Protein AF-0000000075744728 (afdb_homodimer)

Radius of gyration: 26.09 Å; Cα contacts (8 Å, |Δi|>4): 1311; chains: 2; bounding box: 51×79×52 Å

Structure (mmCIF, N/CA/C/O backbone):
data_AF-0000000075744728-model_v1
#
loop_
_entity.id
_entity.type
_entity.pdbx_description
1 polymer 'dTDP-4-dehydrorhamnose reductase'
#
loop_
_atom_site.group_PDB
_atom_site.id
_atom_site.type_symbol
_atom_site.label_atom_id
_atom_site.label_alt_id
_atom_site.label_comp_id
_atom_site.label_asym_id
_atom_site.label_entity_id
_atom_site.label_seq_id
_atom_site.pdbx_PDB_ins_code
_atom_site.Cartn_x
_atom_site.Cartn_y
_atom_site.Cartn_z
_atom_site.occupancy
_atom_site.B_iso_or_equiv
_atom_site.auth_seq_id
_atom_site.auth_comp_id
_atom_site.auth_asym_id
_atom_site.auth_atom_id
_atom_site.pdbx_PDB_model_num
ATOM 1 N N . MET A 1 1 ? -21.391 -22.891 -8.078 1 97.19 1 MET A N 1
ATOM 2 C CA . MET A 1 1 ? -21.219 -21.438 -7.977 1 97.19 1 MET A CA 1
ATOM 3 C C . MET A 1 1 ? -20.578 -20.891 -9.242 1 97.19 1 MET A C 1
ATOM 5 O O . MET A 1 1 ? -19.875 -21.609 -9.961 1 97.19 1 MET A O 1
ATOM 9 N N . ILE A 1 2 ? -20.938 -19.625 -9.539 1 98.69 2 ILE A N 1
ATOM 10 C CA . ILE A 1 2 ? -20.234 -18.922 -10.594 1 98.69 2 ILE A CA 1
ATOM 11 C C . ILE A 1 2 ? -18.938 -18.297 -10.039 1 98.69 2 ILE A C 1
ATOM 13 O O . ILE A 1 2 ? -18.984 -17.516 -9.094 1 98.69 2 ILE A O 1
ATOM 17 N N . ILE A 1 3 ? -17.812 -18.719 -10.594 1 98.94 3 ILE A N 1
ATOM 18 C CA . ILE A 1 3 ? -16.516 -18.234 -10.141 1 98.94 3 ILE A CA 1
ATOM 19 C C . ILE A 1 3 ? -15.82 -17.5 -11.289 1 98.94 3 ILE A C 1
ATOM 21 O O . ILE A 1 3 ? -15.641 -18.062 -12.375 1 98.94 3 ILE A O 1
ATOM 25 N N . LEU A 1 4 ? -15.547 -16.203 -11.102 1 98.94 4 LEU A N 1
ATOM 26 C CA . LEU A 1 4 ? -14.773 -15.422 -12.055 1 98.94 4 LEU A CA 1
ATOM 27 C C . LEU A 1 4 ? -13.289 -15.453 -11.711 1 98.94 4 LEU A C 1
ATOM 29 O O . LEU A 1 4 ? -12.898 -15.07 -10.602 1 98.94 4 LEU A O 1
ATOM 33 N N . VAL A 1 5 ? -12.469 -15.977 -12.555 1 98.94 5 VAL A N 1
ATOM 34 C CA . VAL A 1 5 ? -11.023 -16.016 -12.398 1 98.94 5 VAL A CA 1
ATOM 35 C C . VAL A 1 5 ? -10.367 -15.07 -13.406 1 98.94 5 VAL A C 1
ATOM 37 O O . VAL A 1 5 ? -10.422 -15.305 -14.609 1 98.94 5 VAL A O 1
ATOM 40 N N . THR A 1 6 ? -9.797 -14 -12.922 1 98.94 6 THR A N 1
ATOM 41 C CA . THR A 1 6 ? -9.055 -13.125 -13.828 1 98.94 6 THR A CA 1
ATOM 42 C C . THR A 1 6 ? -7.621 -13.609 -14 1 98.94 6 THR A C 1
ATOM 44 O O . THR A 1 6 ? -7.078 -14.273 -13.109 1 98.94 6 THR A O 1
ATOM 47 N N . GLY A 1 7 ? -6.992 -13.242 -15.133 1 98.44 7 GLY A N 1
ATOM 48 C CA . GLY A 1 7 ? -5.629 -13.672 -15.391 1 98.44 7 GLY A CA 1
ATOM 49 C C . GLY A 1 7 ? -5.512 -15.164 -15.633 1 98.44 7 GLY A C 1
ATOM 50 O O . GLY A 1 7 ? -4.562 -15.805 -15.172 1 98.44 7 GLY A O 1
ATOM 51 N N . VAL A 1 8 ? -6.414 -15.703 -16.375 1 98.31 8 VAL A N 1
ATOM 52 C CA . VAL A 1 8 ? -6.477 -17.156 -16.531 1 98.31 8 VAL A CA 1
ATOM 53 C C . VAL A 1 8 ? -5.363 -17.625 -17.469 1 98.31 8 VAL A C 1
ATOM 55 O O . VAL A 1 8 ? -5.055 -18.812 -17.531 1 98.31 8 VAL A O 1
ATOM 58 N N . SER A 1 9 ? -4.758 -16.688 -18.188 1 97.81 9 SER A N 1
ATOM 59 C CA . SER A 1 9 ? -3.65 -17.062 -19.062 1 97.81 9 SER A CA 1
ATOM 60 C C . SER A 1 9 ? -2.338 -17.125 -18.281 1 97.81 9 SER A C 1
ATOM 62 O O . SER A 1 9 ? -1.317 -17.562 -18.828 1 97.81 9 SER A O 1
ATOM 64 N N . SER A 1 10 ? -2.35 -16.672 -17.062 1 97.69 10 SER A N 1
ATOM 65 C CA . SER A 1 10 ? -1.183 -16.844 -16.203 1 97.69 10 SER A CA 1
ATOM 66 C C . SER A 1 10 ? -1.092 -18.266 -15.664 1 97.69 10 SER A C 1
ATOM 68 O O . SER A 1 10 ? -2.084 -19 -15.656 1 97.69 10 SER A O 1
ATOM 70 N N . SER A 1 11 ? 0.082 -18.594 -15.188 1 97.44 11 SER A N 1
ATOM 71 C CA . SER A 1 11 ? 0.341 -19.938 -14.68 1 97.44 11 SER A CA 1
ATOM 72 C C . SER A 1 11 ? -0.561 -20.266 -13.492 1 97.44 11 SER A C 1
ATOM 74 O O . SER A 1 11 ? -1.293 -21.25 -13.508 1 97.44 11 SER A O 1
ATOM 76 N N . PRO A 1 12 ? -0.586 -19.5 -12.414 1 98.12 12 PRO A N 1
ATOM 77 C CA . PRO A 1 12 ? -1.449 -19.828 -11.281 1 98.12 12 PRO A CA 1
ATOM 78 C C . PRO A 1 12 ? -2.934 -19.656 -11.594 1 98.12 12 PRO A C 1
ATOM 80 O O . PRO A 1 12 ? -3.766 -20.422 -11.094 1 98.12 12 PRO A O 1
ATOM 83 N N . GLY A 1 13 ? -3.307 -18.656 -12.438 1 98.62 13 GLY A N 1
ATOM 84 C CA . GLY A 1 13 ? -4.695 -18.469 -12.828 1 98.62 13 GLY A CA 1
ATOM 85 C C . GLY A 1 13 ? -5.262 -19.641 -13.609 1 98.62 13 GLY A C 1
ATOM 86 O O . GLY A 1 13 ? -6.395 -20.062 -13.375 1 98.62 13 GLY A O 1
ATOM 87 N N . TYR A 1 14 ? -4.43 -20.156 -14.5 1 98.62 14 TYR A N 1
ATOM 88 C CA . TYR A 1 14 ? -4.84 -21.281 -15.336 1 98.62 14 TYR A CA 1
ATOM 89 C C . TYR A 1 14 ? -5.121 -22.516 -14.492 1 98.62 14 TYR A C 1
ATOM 91 O O . TYR A 1 14 ? -6.184 -23.125 -14.609 1 98.62 14 TYR A O 1
ATOM 99 N N . LYS A 1 15 ? -4.191 -22.859 -13.625 1 98.5 15 LYS A N 1
ATOM 100 C CA . LYS A 1 15 ? -4.336 -24.062 -12.82 1 98.5 15 LYS A CA 1
ATOM 101 C C . LYS A 1 15 ? -5.496 -23.938 -11.836 1 98.5 15 LYS A C 1
ATOM 103 O O . LYS A 1 15 ? -6.172 -24.922 -11.531 1 98.5 15 LYS A O 1
ATOM 108 N N . THR A 1 16 ? -5.684 -22.703 -11.328 1 98.75 16 THR A N 1
ATOM 109 C CA . THR A 1 16 ? -6.828 -22.438 -10.461 1 98.75 16 THR A CA 1
ATOM 110 C C . THR A 1 16 ? -8.141 -22.688 -11.203 1 98.75 16 THR A C 1
ATOM 112 O O . THR A 1 16 ? -9.016 -23.391 -10.703 1 98.75 16 THR A O 1
ATOM 115 N N . ALA A 1 17 ? -8.234 -22.156 -12.414 1 98.81 17 ALA A N 1
ATOM 116 C CA . ALA A 1 17 ? -9.445 -22.328 -13.219 1 98.81 17 ALA A CA 1
ATOM 117 C C . ALA A 1 17 ? -9.688 -23.781 -13.562 1 98.81 17 ALA A C 1
ATOM 119 O O . ALA A 1 17 ? -10.812 -24.266 -13.484 1 98.81 17 ALA A O 1
ATOM 120 N N . VAL A 1 18 ? -8.648 -24.5 -13.93 1 98.25 18 VAL A N 1
ATOM 121 C CA . VAL A 1 18 ? -8.75 -25.906 -14.297 1 98.25 18 VAL A CA 1
ATOM 122 C C . VAL A 1 18 ? -9.297 -26.703 -13.117 1 98.25 18 VAL A C 1
ATOM 124 O O . VAL A 1 18 ? -10.188 -27.547 -13.289 1 98.25 18 VAL A O 1
ATOM 127 N N . LYS A 1 19 ? -8.742 -26.438 -11.93 1 97.94 19 LYS A N 1
ATOM 128 C CA . LYS A 1 19 ? -9.141 -27.188 -10.742 1 97.94 19 LYS A CA 1
ATOM 129 C C . LYS A 1 19 ? -10.594 -26.906 -10.375 1 97.94 19 LYS A C 1
ATOM 131 O O . LYS A 1 19 ? -11.305 -27.797 -9.898 1 97.94 19 LYS A O 1
ATOM 136 N N . LEU A 1 20 ? -11.062 -25.703 -10.641 1 98.5 20 LEU A N 1
ATOM 137 C CA . LEU A 1 20 ? -12.383 -25.266 -10.211 1 98.5 20 LEU A CA 1
ATOM 138 C C . LEU A 1 20 ? -13.445 -25.656 -11.234 1 98.5 20 LEU A C 1
ATOM 140 O O . LEU A 1 20 ? -14.602 -25.891 -10.875 1 98.5 20 LEU A O 1
ATOM 144 N N . ALA A 1 21 ? -13.234 -25.641 -12.602 1 97.38 21 ALA A N 1
ATOM 145 C CA . ALA A 1 21 ? -14.164 -25.75 -13.711 1 97.38 21 ALA A CA 1
ATOM 146 C C . ALA A 1 21 ? -14.914 -27.078 -13.664 1 97.38 21 ALA A C 1
ATOM 148 O O . ALA A 1 21 ? -16.062 -27.156 -14.094 1 97.38 21 ALA A O 1
ATOM 149 N N . GLY A 1 22 ? -14.414 -28.188 -13.047 1 87.75 22 GLY A N 1
ATOM 150 C CA . GLY A 1 22 ? -15.117 -29.453 -12.953 1 87.75 22 GLY A CA 1
ATOM 151 C C . GLY A 1 22 ? -16.125 -29.5 -11.82 1 87.75 22 GLY A C 1
ATOM 152 O O . GLY A 1 22 ? -17.016 -30.344 -11.812 1 87.75 22 GLY A O 1
ATOM 153 N N . ILE A 1 23 ? -16.141 -28.531 -11.07 1 96.69 23 ILE A N 1
ATOM 154 C CA . ILE A 1 23 ? -16.953 -28.516 -9.859 1 96.69 23 ILE A CA 1
ATOM 155 C C . ILE A 1 23 ? -17.891 -27.297 -9.867 1 96.69 23 ILE A C 1
ATOM 157 O O . ILE A 1 23 ? -19.016 -27.391 -9.398 1 96.69 23 ILE A O 1
ATOM 161 N N . HIS A 1 24 ? -17.391 -26.188 -10.422 1 98.38 24 HIS A N 1
ATOM 162 C CA . HIS A 1 24 ? -18.125 -24.922 -10.453 1 98.38 24 HIS A CA 1
ATOM 163 C C . HIS A 1 24 ? -18.219 -24.375 -11.875 1 98.38 24 HIS A C 1
ATOM 165 O O . HIS A 1 24 ? -17.594 -24.906 -12.797 1 98.38 24 HIS A O 1
ATOM 171 N N . GLU A 1 25 ? -19.094 -23.469 -12.117 1 98.69 25 GLU A N 1
ATOM 172 C CA . GLU A 1 25 ? -19.125 -22.688 -13.359 1 98.69 25 GLU A CA 1
ATOM 173 C C . GLU A 1 25 ? -18.047 -21.609 -13.359 1 98.69 25 GLU A C 1
ATOM 175 O O . GLU A 1 25 ? -18.156 -20.609 -12.641 1 98.69 25 GLU A O 1
ATOM 180 N N . VAL A 1 26 ? -17.031 -21.844 -14.156 1 98.88 26 VAL A N 1
ATOM 181 C CA . VAL A 1 26 ? -15.875 -20.953 -14.117 1 98.88 26 VAL A CA 1
ATOM 182 C C . VAL A 1 26 ? -15.883 -20.047 -15.352 1 98.88 26 VAL A C 1
ATOM 184 O O . VAL A 1 26 ? -16.047 -20.531 -16.469 1 98.88 26 VAL A O 1
ATOM 187 N N . ILE A 1 27 ? -15.797 -18.75 -15.141 1 98.81 27 ILE A N 1
ATOM 188 C CA . ILE A 1 27 ? -15.516 -17.75 -16.172 1 98.81 27 ILE A CA 1
ATOM 189 C C . ILE A 1 27 ? -14.078 -17.266 -16.047 1 98.81 27 ILE A C 1
ATOM 191 O O . ILE A 1 27 ? -13.742 -16.516 -15.133 1 98.81 27 ILE A O 1
ATOM 195 N N . GLY A 1 28 ? -13.25 -17.719 -16.984 1 98.81 28 GLY A N 1
ATOM 196 C CA . GLY A 1 28 ? -11.867 -17.281 -17.016 1 98.81 28 GLY A CA 1
ATOM 197 C C . GLY A 1 28 ? -11.641 -16.078 -17.922 1 98.81 28 GLY A C 1
ATOM 198 O O . GLY A 1 28 ? -12.102 -16.078 -19.078 1 98.81 28 GLY A O 1
ATOM 199 N N . VAL A 1 29 ? -10.961 -15.062 -17.406 1 98.88 29 VAL A N 1
ATOM 200 C CA . VAL A 1 29 ? -10.75 -13.836 -18.172 1 98.88 29 VAL A CA 1
ATOM 201 C C . VAL A 1 29 ? -9.273 -13.719 -18.547 1 98.88 29 VAL A C 1
ATOM 203 O O . VAL A 1 29 ? -8.391 -13.891 -17.703 1 98.88 29 VAL A O 1
ATOM 206 N N . TYR A 1 30 ? -8.992 -13.5 -19.812 1 98.44 30 TYR A N 1
ATOM 207 C CA . TYR A 1 30 ? -7.645 -13.195 -20.281 1 98.44 30 TYR A CA 1
ATOM 208 C C . TYR A 1 30 ? -7.629 -11.898 -21.094 1 98.44 30 TYR A C 1
ATOM 210 O O . TYR A 1 30 ? -8.68 -11.422 -21.531 1 98.44 30 TYR A O 1
ATOM 218 N N . ASN A 1 31 ? -6.457 -11.258 -21.172 1 97.62 31 ASN A N 1
ATOM 219 C CA . ASN A 1 31 ? -6.34 -10 -21.906 1 97.62 31 ASN A CA 1
ATOM 220 C C . ASN A 1 31 ? -5.688 -10.203 -23.266 1 97.62 31 ASN A C 1
ATOM 222 O O . ASN A 1 31 ? -6.367 -10.188 -24.297 1 97.62 31 ASN A O 1
ATOM 226 N N . GLU A 1 32 ? -4.414 -10.648 -23.297 1 95.69 32 GLU A N 1
ATOM 227 C CA . GLU A 1 32 ? -3.643 -10.641 -24.531 1 95.69 32 GLU A CA 1
ATOM 228 C C . GLU A 1 32 ? -3.361 -12.062 -25.016 1 95.69 32 GLU A C 1
ATOM 230 O O . GLU A 1 32 ? -3.207 -12.297 -26.219 1 95.69 32 GLU A O 1
ATOM 235 N N . HIS A 1 33 ? -3.32 -13.055 -24.125 1 96.19 33 HIS A N 1
ATOM 236 C CA . HIS A 1 33 ? -2.881 -14.406 -24.453 1 96.19 33 HIS A CA 1
ATOM 237 C C . HIS A 1 33 ? -4.027 -15.406 -24.344 1 96.19 33 HIS A C 1
ATOM 239 O O . HIS A 1 33 ? -4.32 -15.891 -23.25 1 96.19 33 HIS A O 1
ATOM 245 N N . PRO A 1 34 ? -4.512 -15.781 -25.453 1 96.31 34 PRO A N 1
ATOM 246 C CA . PRO A 1 34 ? -5.629 -16.719 -25.391 1 96.31 34 PRO A CA 1
ATOM 247 C C . PRO A 1 34 ? -5.223 -18.078 -24.828 1 96.31 34 PRO A C 1
ATOM 249 O O . PRO A 1 34 ? -4.113 -18.562 -25.078 1 96.31 34 PRO A O 1
ATOM 252 N N . VAL A 1 35 ? -6.125 -18.656 -24.031 1 97.25 35 VAL A N 1
ATOM 253 C CA . VAL A 1 35 ? -5.926 -19.984 -23.484 1 97.25 35 VAL A CA 1
ATOM 254 C C . VAL A 1 35 ? -7.238 -20.766 -23.531 1 97.25 35 VAL A C 1
ATOM 256 O O . VAL A 1 35 ? -8.312 -20.172 -23.625 1 97.25 35 VAL A O 1
ATOM 259 N N . ASN A 1 36 ? -7.141 -22.078 -23.547 1 96.75 36 ASN A N 1
ATOM 260 C CA . ASN A 1 36 ? -8.289 -22.969 -23.391 1 96.75 36 ASN A CA 1
ATOM 261 C C . ASN A 1 36 ? -8.297 -23.641 -22.016 1 96.75 36 ASN A C 1
ATOM 263 O O . ASN A 1 36 ? -7.336 -24.312 -21.656 1 96.75 36 ASN A O 1
ATOM 267 N N . VAL A 1 37 ? -9.297 -23.406 -21.266 1 97.56 37 VAL A N 1
ATOM 268 C CA . VAL A 1 37 ? -9.492 -24.062 -19.984 1 97.56 37 VAL A CA 1
ATOM 269 C C . VAL A 1 37 ? -10.609 -25.094 -20.078 1 97.56 37 VAL A C 1
ATOM 271 O O . VAL A 1 37 ? -11.773 -24.734 -20.297 1 97.56 37 VAL A O 1
ATOM 274 N N . PRO A 1 38 ? -10.273 -26.375 -19.953 1 96.31 38 PRO A N 1
ATOM 275 C CA . PRO A 1 38 ? -11.312 -27.391 -20.078 1 96.31 38 PRO A CA 1
ATOM 276 C C . PRO A 1 38 ? -12.492 -27.156 -19.141 1 96.31 38 PRO A C 1
ATOM 278 O O . PRO A 1 38 ? -12.297 -26.859 -17.953 1 96.31 38 PRO A O 1
ATOM 281 N N . ASN A 1 39 ? -13.695 -27.25 -19.641 1 96.75 39 ASN A N 1
ATOM 282 C CA . ASN A 1 39 ? -14.945 -27.188 -18.891 1 96.75 39 ASN A CA 1
ATOM 283 C C . ASN A 1 39 ? -15.188 -25.797 -18.312 1 96.75 39 ASN A C 1
ATOM 285 O O . ASN A 1 39 ? -15.867 -25.656 -17.297 1 96.75 39 ASN A O 1
ATOM 289 N N . ALA A 1 40 ? -14.523 -24.781 -18.859 1 98.19 40 ALA A N 1
ATOM 290 C CA . ALA A 1 40 ? -14.734 -23.406 -18.406 1 98.19 40 ALA A CA 1
ATOM 291 C C . ALA A 1 40 ? -15.047 -22.484 -19.578 1 98.19 40 ALA A C 1
ATOM 293 O O . ALA A 1 40 ? -14.68 -22.781 -20.719 1 98.19 40 ALA A O 1
ATOM 294 N N . THR A 1 41 ? -15.789 -21.422 -19.375 1 98.19 41 THR A N 1
ATOM 295 C CA . THR A 1 41 ? -15.922 -20.312 -20.312 1 98.19 41 THR A CA 1
ATOM 296 C C . THR A 1 41 ? -14.734 -19.359 -20.219 1 98.19 41 THR A C 1
ATOM 298 O O . THR A 1 41 ? -14.383 -18.922 -19.109 1 98.19 41 THR A O 1
ATOM 301 N N . VAL A 1 42 ? -14.109 -19.141 -21.312 1 98.5 42 VAL A N 1
ATOM 302 C CA . VAL A 1 42 ? -12.984 -18.203 -21.328 1 98.5 42 VAL A CA 1
ATOM 303 C C . VAL A 1 42 ? -13.328 -16.984 -22.188 1 98.5 42 VAL A C 1
ATOM 305 O O . VAL A 1 42 ? -13.789 -17.125 -23.312 1 98.5 42 VAL A O 1
ATOM 308 N N . VAL A 1 43 ? -13.102 -15.812 -21.625 1 98.44 43 VAL A N 1
ATOM 309 C CA . VAL A 1 43 ? -13.484 -14.586 -22.312 1 98.44 43 VAL A CA 1
ATOM 310 C C . VAL A 1 43 ? -12.289 -13.641 -22.391 1 98.44 43 VAL A C 1
ATOM 312 O O . VAL A 1 43 ? -11.484 -13.57 -21.453 1 98.44 43 VAL A O 1
ATOM 315 N N . LYS A 1 44 ? -12.156 -12.945 -23.516 1 98.5 44 LYS A N 1
ATOM 316 C CA . LYS A 1 44 ? -11.164 -11.875 -23.656 1 98.5 44 LYS A CA 1
ATOM 317 C C . LYS A 1 44 ? -11.703 -10.562 -23.109 1 98.5 44 LYS A C 1
ATOM 319 O O . LYS A 1 44 ? -12.789 -10.117 -23.484 1 98.5 44 LYS A O 1
ATOM 324 N N . ALA A 1 45 ? -10.945 -9.938 -22.219 1 98.62 45 ALA A N 1
ATOM 325 C CA . ALA A 1 45 ? -11.312 -8.625 -21.703 1 98.62 45 ALA A CA 1
ATOM 326 C C . ALA A 1 45 ? -10.094 -7.879 -21.172 1 98.62 45 ALA A C 1
ATOM 328 O O . ALA A 1 45 ? -9.156 -8.492 -20.656 1 98.62 45 ALA A O 1
ATOM 329 N N . ASP A 1 46 ? -10.094 -6.582 -21.422 1 98.62 46 ASP A N 1
ATOM 330 C CA . ASP A 1 46 ? -9.141 -5.672 -20.797 1 98.62 46 ASP A CA 1
ATOM 331 C C . ASP A 1 46 ? -9.695 -5.133 -19.484 1 98.62 46 ASP A C 1
ATOM 333 O O . ASP A 1 46 ? -10.539 -4.234 -19.469 1 98.62 46 ASP A O 1
ATOM 337 N N . LEU A 1 47 ? -9.18 -5.625 -18.406 1 98.62 47 LEU A N 1
ATOM 338 C CA . LEU A 1 47 ? -9.727 -5.289 -17.094 1 98.62 47 LEU A CA 1
ATOM 339 C C . LEU A 1 47 ? -9.656 -3.787 -16.844 1 98.62 47 LEU A C 1
ATOM 341 O O . LEU A 1 47 ? -10.445 -3.244 -16.062 1 98.62 47 LEU A O 1
ATOM 345 N N . THR A 1 48 ? -8.656 -3.066 -17.453 1 98.31 48 THR A N 1
ATOM 346 C CA . THR A 1 48 ? -8.547 -1.626 -17.25 1 98.31 48 THR A CA 1
ATOM 347 C C . THR A 1 48 ? -9.766 -0.901 -17.812 1 98.31 48 THR A C 1
ATOM 349 O O . THR A 1 48 ? -10.008 0.259 -17.484 1 98.31 48 THR A O 1
ATOM 352 N N . LYS A 1 49 ? -10.562 -1.6 -18.625 1 98.19 49 LYS A N 1
ATOM 353 C CA . LYS A 1 49 ? -11.734 -1.007 -19.25 1 98.19 49 LYS A CA 1
ATOM 354 C C . LYS A 1 49 ? -13.008 -1.761 -18.875 1 98.19 49 LYS A C 1
ATOM 356 O O . LYS A 1 49 ? -14.094 -1.175 -18.828 1 98.19 49 LYS A O 1
ATOM 361 N N . ASP A 1 50 ? -12.789 -3.072 -18.531 1 98.19 50 ASP A N 1
ATOM 362 C CA . ASP A 1 50 ? -13.961 -3.943 -18.562 1 98.19 50 ASP A CA 1
ATOM 363 C C . ASP A 1 50 ? -14.273 -4.492 -17.172 1 98.19 50 ASP A C 1
ATOM 365 O O . ASP A 1 50 ? -15.148 -5.352 -17.016 1 98.19 50 ASP A O 1
ATOM 369 N N . ALA A 1 51 ? -13.586 -4.066 -16.172 1 98.38 51 ALA A N 1
ATOM 370 C CA . ALA A 1 51 ? -13.727 -4.645 -14.836 1 98.38 51 ALA A CA 1
ATOM 371 C C . ALA A 1 51 ? -15.18 -4.598 -14.367 1 98.38 51 ALA A C 1
ATOM 373 O O . ALA A 1 51 ? -15.742 -5.625 -13.969 1 98.38 51 ALA A O 1
ATOM 374 N N . SER A 1 52 ? -15.797 -3.441 -14.43 1 98.19 52 SER A N 1
ATOM 375 C CA . SER A 1 52 ? -17.172 -3.27 -13.969 1 98.19 52 SER A CA 1
ATOM 376 C C . SER A 1 52 ? -18.141 -4.078 -14.828 1 98.19 52 SER A C 1
ATOM 378 O O . SER A 1 52 ? -19.062 -4.711 -14.297 1 98.19 52 SER A O 1
ATOM 380 N N . ARG A 1 53 ? -17.906 -4.035 -16.141 1 98.44 53 ARG A N 1
ATOM 381 C CA . ARG A 1 53 ? -18.781 -4.762 -17.062 1 98.44 53 ARG A CA 1
ATOM 382 C C . ARG A 1 53 ? -18.797 -6.254 -16.75 1 98.44 53 ARG A C 1
ATOM 384 O O . ARG A 1 53 ? -19.859 -6.879 -16.734 1 98.44 53 ARG A O 1
ATOM 391 N N . LEU A 1 54 ? -17.625 -6.816 -16.484 1 98.69 54 LEU A N 1
ATOM 392 C CA . LEU A 1 54 ? -17.5 -8.25 -16.234 1 98.69 54 LEU A CA 1
ATOM 393 C C . LEU A 1 54 ? -18.297 -8.641 -14.992 1 98.69 54 LEU A C 1
ATOM 395 O O . LEU A 1 54 ? -19.016 -9.648 -15 1 98.69 54 LEU A O 1
ATOM 399 N N . ILE A 1 55 ? -18.219 -7.848 -13.891 1 98.81 55 ILE A N 1
ATOM 400 C CA . ILE A 1 55 ? -18.891 -8.156 -12.633 1 98.81 55 ILE A CA 1
ATOM 401 C C . ILE A 1 55 ? -20.406 -8.016 -12.805 1 98.81 55 ILE A C 1
ATOM 403 O O . ILE A 1 55 ? -21.172 -8.859 -12.336 1 98.81 55 ILE A O 1
ATOM 407 N N . ASN A 1 56 ? -20.797 -6.961 -13.508 1 98.38 56 ASN A N 1
ATOM 408 C CA . ASN A 1 56 ? -22.219 -6.719 -13.711 1 98.38 56 ASN A CA 1
ATOM 409 C C . ASN A 1 56 ? -22.844 -7.781 -14.609 1 98.38 56 ASN A C 1
ATOM 411 O O . ASN A 1 56 ? -24.016 -8.141 -14.438 1 98.38 56 ASN A O 1
ATOM 415 N N . GLU A 1 57 ? -22.078 -8.234 -15.555 1 98.44 57 GLU A N 1
ATOM 416 C CA . GLU A 1 57 ? -22.562 -9.211 -16.531 1 98.44 57 GLU A CA 1
ATOM 417 C C . GLU A 1 57 ? -22.688 -10.594 -15.906 1 98.44 57 GLU A C 1
ATOM 419 O O . GLU A 1 57 ? -23.719 -11.258 -16.078 1 98.44 57 GLU A O 1
ATOM 424 N N . TYR A 1 58 ? -21.703 -11.023 -15.109 1 98.5 58 TYR A N 1
ATOM 425 C CA . TYR A 1 58 ? -21.672 -12.414 -14.672 1 98.5 58 TYR A CA 1
ATOM 426 C C . TYR A 1 58 ? -22.172 -12.555 -13.242 1 98.5 58 TYR A C 1
ATOM 428 O O . TYR A 1 58 ? -22.547 -13.648 -12.812 1 98.5 58 TYR A O 1
ATOM 436 N N . LYS A 1 59 ? -22.062 -11.438 -12.438 1 98.44 59 LYS A N 1
ATOM 437 C CA . LYS A 1 59 ? -22.5 -11.445 -11.047 1 98.44 59 LYS A CA 1
ATOM 438 C C . LYS A 1 59 ? -21.953 -12.664 -10.305 1 98.44 59 LYS A C 1
ATOM 440 O O . LYS A 1 59 ? -22.719 -13.406 -9.68 1 98.44 59 LYS A O 1
ATOM 445 N N . PRO A 1 60 ? -20.672 -12.844 -10.289 1 98.88 60 PRO A N 1
ATOM 446 C CA . PRO A 1 60 ? -20.078 -14.062 -9.734 1 98.88 60 PRO A CA 1
ATOM 447 C C . PRO A 1 60 ? -20.281 -14.188 -8.227 1 98.88 60 PRO A C 1
ATOM 449 O O . PRO A 1 60 ? -20.375 -13.18 -7.523 1 98.88 60 PRO A O 1
ATOM 452 N N . ASN A 1 61 ? -20.375 -15.43 -7.777 1 98.88 61 ASN A N 1
ATOM 453 C CA . ASN A 1 61 ? -20.375 -15.719 -6.348 1 98.88 61 ASN A CA 1
ATOM 454 C C . ASN A 1 61 ? -18.984 -15.523 -5.742 1 98.88 61 ASN A C 1
ATOM 456 O O . ASN A 1 61 ? -18.859 -15.156 -4.574 1 98.88 61 ASN A O 1
ATOM 460 N N . VAL A 1 62 ? -17.969 -15.82 -6.508 1 98.94 62 VAL A N 1
ATOM 461 C CA . VAL A 1 62 ? -16.578 -15.75 -6.098 1 98.94 62 VAL A CA 1
ATOM 462 C C . VAL A 1 62 ? -15.75 -15.07 -7.191 1 98.94 62 VAL A C 1
ATOM 464 O O . VAL A 1 62 ? -15.938 -15.344 -8.383 1 98.94 62 VAL A O 1
ATOM 467 N N . VAL A 1 63 ? -14.914 -14.164 -6.82 1 98.94 63 VAL A N 1
ATOM 468 C CA . VAL A 1 63 ? -13.906 -13.602 -7.711 1 98.94 63 VAL A CA 1
ATOM 469 C C . VAL A 1 63 ? -12.516 -14.016 -7.238 1 98.94 63 VAL A C 1
ATOM 471 O O . VAL A 1 63 ? -12.156 -13.797 -6.078 1 98.94 63 VAL A O 1
ATOM 474 N N . ILE A 1 64 ? -11.773 -14.695 -8.031 1 99 64 ILE A N 1
ATOM 475 C CA . ILE A 1 64 ? -10.359 -14.992 -7.828 1 99 64 ILE A CA 1
ATOM 476 C C . ILE A 1 64 ? -9.508 -14.125 -8.75 1 99 64 ILE A C 1
ATOM 478 O O . ILE A 1 64 ? -9.523 -14.305 -9.969 1 99 64 ILE A O 1
ATOM 482 N N . HIS A 1 65 ? -8.852 -13.172 -8.172 1 98.94 65 HIS A N 1
ATOM 483 C CA . HIS A 1 65 ? -8.125 -12.164 -8.938 1 98.94 65 HIS A CA 1
ATOM 484 C C . HIS A 1 65 ? -6.637 -12.492 -9.008 1 98.94 65 HIS A C 1
ATOM 486 O O . HIS A 1 65 ? -5.895 -12.227 -8.062 1 98.94 65 HIS A O 1
ATOM 492 N N . THR A 1 66 ? -6.176 -12.984 -10.172 1 98.81 66 THR A N 1
ATOM 493 C CA . THR A 1 66 ? -4.777 -13.359 -10.352 1 98.81 66 THR A CA 1
ATOM 494 C C . THR A 1 66 ? -4.125 -12.492 -11.43 1 98.81 66 THR A C 1
ATOM 496 O O . THR A 1 66 ? -2.916 -12.57 -11.648 1 98.81 66 THR A O 1
ATOM 499 N N . ALA A 1 67 ? -4.887 -11.609 -12.086 1 98.56 67 ALA A N 1
ATOM 500 C CA . ALA A 1 67 ? -4.348 -10.766 -13.141 1 98.56 67 ALA A CA 1
ATOM 501 C C . ALA A 1 67 ? -3.436 -9.68 -12.57 1 98.56 67 ALA A C 1
ATOM 503 O O . ALA A 1 67 ? -3.77 -9.047 -11.562 1 98.56 67 ALA A O 1
ATOM 504 N N . ALA A 1 68 ? -2.326 -9.5 -13.188 1 98.25 68 ALA A N 1
ATOM 505 C CA . ALA A 1 68 ? -1.377 -8.461 -12.812 1 98.25 68 ALA A CA 1
ATOM 506 C C . ALA A 1 68 ? -0.247 -8.352 -13.828 1 98.25 68 ALA A C 1
ATOM 508 O O . ALA A 1 68 ? 0.002 -9.289 -14.594 1 98.25 68 ALA A O 1
ATOM 509 N N . VAL A 1 69 ? 0.371 -7.156 -13.906 1 97.75 69 VAL A N 1
ATOM 510 C CA . VAL A 1 69 ? 1.715 -7.098 -14.477 1 97.75 69 VAL A CA 1
ATOM 511 C C . VAL A 1 69 ? 2.703 -7.777 -13.531 1 97.75 69 VAL A C 1
ATOM 513 O O . VAL A 1 69 ? 3.041 -7.234 -12.477 1 97.75 69 VAL A O 1
ATOM 516 N N . GLY A 1 70 ? 3.15 -8.953 -13.953 1 96.25 70 GLY A N 1
ATOM 517 C CA . GLY A 1 70 ? 3.975 -9.766 -13.07 1 96.25 70 GLY A CA 1
ATOM 518 C C . GLY A 1 70 ? 5.461 -9.594 -13.32 1 96.25 70 GLY A C 1
ATOM 519 O O . GLY A 1 70 ? 6.285 -10.047 -12.523 1 96.25 70 GLY A O 1
ATOM 520 N N . ASN A 1 71 ? 5.832 -8.953 -14.469 1 96.75 71 ASN A N 1
ATOM 521 C CA . ASN A 1 71 ? 7.234 -8.672 -14.766 1 96.75 71 ASN A CA 1
ATOM 522 C C . ASN A 1 71 ? 7.801 -7.609 -13.828 1 96.75 71 ASN A C 1
ATOM 524 O O . ASN A 1 71 ? 7.5 -6.422 -13.977 1 96.75 71 ASN A O 1
ATOM 528 N N . VAL A 1 72 ? 8.664 -8.047 -12.922 1 98 72 VAL A N 1
ATOM 529 C CA . VAL A 1 72 ? 9.18 -7.215 -11.844 1 98 72 VAL A CA 1
ATOM 530 C C . VAL A 1 72 ? 9.953 -6.031 -12.43 1 98 72 VAL A C 1
ATOM 532 O O . VAL A 1 72 ? 9.781 -4.895 -11.984 1 98 72 VAL A O 1
ATOM 535 N N . ASP A 1 73 ? 10.797 -6.301 -13.438 1 98.06 73 ASP A N 1
ATOM 536 C CA . ASP A 1 73 ? 11.594 -5.246 -14.055 1 98.06 73 ASP A CA 1
ATOM 537 C C . ASP A 1 73 ? 10.711 -4.266 -14.82 1 98.06 73 ASP A C 1
ATOM 539 O O . ASP A 1 73 ? 10.953 -3.059 -14.805 1 98.06 73 ASP A O 1
ATOM 543 N N . GLN A 1 74 ? 9.648 -4.832 -15.461 1 97.88 74 GLN A N 1
ATOM 544 C CA . GLN A 1 74 ? 8.719 -3.961 -16.172 1 97.88 74 GLN A CA 1
ATOM 545 C C . GLN A 1 74 ? 8.023 -3.002 -15.211 1 97.88 74 GLN A C 1
ATOM 547 O O . GLN A 1 74 ? 7.84 -1.824 -15.523 1 97.88 74 GLN A O 1
ATOM 552 N N . CYS A 1 75 ? 7.625 -3.471 -14.062 1 98.5 75 CYS A N 1
ATOM 553 C CA . CYS A 1 75 ? 6.969 -2.633 -13.062 1 98.5 75 CYS A CA 1
ATOM 554 C C . CYS A 1 75 ? 7.895 -1.51 -12.602 1 98.5 75 CYS A C 1
ATOM 556 O O . CYS A 1 75 ? 7.434 -0.406 -12.305 1 98.5 75 CYS A O 1
ATOM 558 N N . GLU A 1 76 ? 9.18 -1.837 -12.547 1 97.94 76 GLU A N 1
ATOM 559 C CA . GLU A 1 76 ? 10.164 -0.837 -12.141 1 97.94 76 GLU A CA 1
ATOM 560 C C . GLU A 1 76 ? 10.312 0.248 -13.203 1 97.94 76 GLU A C 1
ATOM 562 O O . GLU A 1 76 ? 10.398 1.434 -12.875 1 97.94 76 GLU A O 1
ATOM 567 N N . ASP A 1 77 ? 10.25 -0.141 -14.453 1 97.38 77 ASP A N 1
ATOM 568 C CA . ASP A 1 77 ?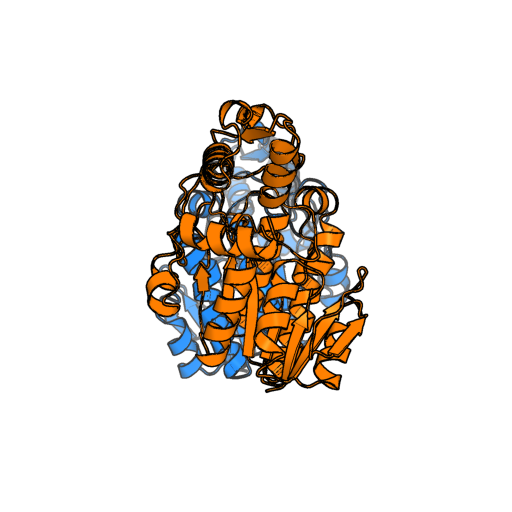 10.477 0.745 -15.586 1 97.38 77 ASP A CA 1
ATOM 569 C C . ASP A 1 77 ? 9.219 1.554 -15.914 1 97.38 77 ASP A C 1
ATOM 571 O O . ASP A 1 77 ? 9.312 2.676 -16.422 1 97.38 77 ASP A O 1
ATOM 575 N N . GLN A 1 78 ? 8.133 0.922 -15.711 1 98 78 GLN A N 1
ATOM 576 C CA . GLN A 1 78 ? 6.848 1.519 -16.062 1 98 78 GLN A CA 1
ATOM 577 C C . GLN A 1 78 ? 5.898 1.546 -14.875 1 98 78 GLN A C 1
ATOM 579 O O . GLN A 1 78 ? 4.816 0.96 -14.914 1 98 78 GLN A O 1
ATOM 584 N N . PRO A 1 79 ? 6.289 2.34 -13.914 1 97.69 79 PRO A N 1
ATOM 585 C CA . PRO A 1 79 ? 5.496 2.344 -12.688 1 97.69 79 PRO A CA 1
ATOM 586 C C . PRO A 1 79 ? 4.055 2.785 -12.914 1 97.69 79 PRO A C 1
ATOM 588 O O . PRO A 1 79 ? 3.137 2.27 -12.266 1 97.69 79 PRO A O 1
ATOM 591 N N . ASP A 1 80 ? 3.809 3.727 -13.828 1 98 80 ASP A N 1
ATOM 592 C CA . ASP A 1 80 ? 2.455 4.199 -14.102 1 98 80 ASP A CA 1
ATOM 593 C C . ASP A 1 80 ? 1.577 3.074 -14.648 1 98 80 ASP A C 1
ATOM 595 O O . ASP A 1 80 ? 0.423 2.928 -14.234 1 98 80 ASP A O 1
ATOM 599 N N . LEU A 1 81 ? 2.133 2.32 -15.531 1 98.06 81 LEU A N 1
ATOM 600 C CA . LEU A 1 81 ? 1.413 1.18 -16.094 1 98.06 81 LEU A CA 1
ATOM 601 C C . LEU A 1 81 ? 1.113 0.146 -15.008 1 98.06 81 LEU A C 1
ATOM 603 O O . LEU A 1 81 ? -0.012 -0.347 -14.906 1 98.06 81 LEU A O 1
ATOM 607 N N . CYS A 1 82 ? 2.129 -0.179 -14.281 1 98.62 82 CYS A N 1
ATOM 608 C CA . CYS A 1 82 ? 1.989 -1.167 -13.211 1 98.62 82 CYS A CA 1
ATOM 609 C C . CYS A 1 82 ? 0.942 -0.729 -12.195 1 98.62 82 CYS A C 1
ATOM 611 O O . CYS A 1 82 ? 0.088 -1.522 -11.797 1 98.62 82 CYS A O 1
ATOM 613 N N . TYR A 1 83 ? 0.961 0.527 -11.828 1 98.75 83 TYR A N 1
ATOM 614 C CA . TYR A 1 83 ? 0 1.064 -10.875 1 98.75 83 TYR A CA 1
ATOM 615 C C . TYR A 1 83 ? -1.42 0.978 -11.422 1 98.75 83 TYR A C 1
ATOM 617 O O . TYR A 1 83 ? -2.338 0.555 -10.711 1 98.75 83 TYR A O 1
ATOM 625 N N . ARG A 1 84 ? -1.588 1.379 -12.609 1 98.44 84 ARG A N 1
ATOM 626 C CA . ARG A 1 84 ? -2.9 1.368 -13.242 1 98.44 84 ARG A CA 1
ATOM 627 C C . ARG A 1 84 ? -3.479 -0.042 -13.281 1 98.44 84 ARG A C 1
ATOM 629 O O . ARG A 1 84 ? -4.641 -0.254 -12.93 1 98.44 84 ARG A O 1
ATOM 636 N N . VAL A 1 85 ? -2.693 -0.989 -13.625 1 98.69 85 VAL A N 1
ATOM 637 C CA . VAL A 1 85 ? -3.176 -2.352 -13.828 1 98.69 85 VAL A CA 1
ATOM 638 C C . VAL A 1 85 ? -3.301 -3.064 -12.484 1 98.69 85 VAL A C 1
ATOM 640 O O . VAL A 1 85 ? -4.359 -3.605 -12.156 1 98.69 85 VAL A O 1
ATOM 643 N N . ASN A 1 86 ? -2.242 -3.033 -11.688 1 98.88 86 ASN A N 1
ATOM 644 C CA . ASN A 1 86 ? -2.184 -3.865 -10.492 1 98.88 86 ASN A CA 1
ATOM 645 C C . ASN A 1 86 ? -2.98 -3.25 -9.344 1 98.88 86 ASN A C 1
ATOM 647 O O . ASN A 1 86 ? -3.422 -3.961 -8.438 1 98.88 86 ASN A O 1
ATOM 651 N N . VAL A 1 87 ? -3.152 -1.936 -9.359 1 98.88 87 VAL A N 1
ATOM 652 C CA . VAL A 1 87 ? -3.752 -1.303 -8.188 1 98.88 87 VAL A CA 1
ATOM 653 C C . VAL A 1 87 ? -5.105 -0.705 -8.562 1 98.88 87 VAL A C 1
ATOM 655 O O . VAL A 1 87 ? -6.148 -1.181 -8.102 1 98.88 87 VAL A O 1
ATOM 658 N N . GLU A 1 88 ? -5.109 0.276 -9.469 1 98.62 88 GLU A N 1
ATOM 659 C CA . GLU A 1 88 ? -6.344 0.979 -9.797 1 98.62 88 GLU A CA 1
ATOM 660 C C . GLU A 1 88 ? -7.395 0.022 -10.352 1 98.62 88 GLU A C 1
ATOM 662 O O . GLU A 1 88 ? -8.555 0.064 -9.953 1 98.62 88 GLU A O 1
ATOM 667 N N . THR A 1 89 ? -6.953 -0.802 -11.305 1 98.75 89 THR A N 1
ATOM 668 C CA . THR A 1 89 ? -7.863 -1.759 -11.922 1 98.75 89 THR A CA 1
ATOM 669 C C . THR A 1 89 ? -8.359 -2.771 -10.898 1 98.75 89 THR A C 1
ATOM 671 O O . THR A 1 89 ? -9.547 -3.125 -10.891 1 98.75 89 THR A O 1
ATOM 674 N N . SER A 1 90 ? -7.441 -3.236 -10.039 1 98.88 90 SER A N 1
ATOM 675 C CA . SER A 1 90 ? -7.844 -4.152 -8.977 1 98.88 90 SER A CA 1
ATOM 676 C C . SER A 1 90 ? -8.867 -3.504 -8.047 1 98.88 90 SER A C 1
ATOM 678 O O . SER A 1 90 ? -9.828 -4.152 -7.629 1 98.88 90 SER A O 1
ATOM 680 N N . ARG A 1 91 ? -8.672 -2.256 -7.699 1 98.75 91 ARG A N 1
ATOM 681 C CA . ARG A 1 91 ? -9.602 -1.536 -6.836 1 98.75 91 ARG A CA 1
ATOM 682 C C . ARG A 1 91 ? -11.008 -1.514 -7.438 1 98.75 91 ARG A C 1
ATOM 684 O O . ARG A 1 91 ? -11.984 -1.805 -6.75 1 98.75 91 ARG A O 1
ATOM 691 N N . ILE A 1 92 ? -11.102 -1.179 -8.719 1 98.69 92 ILE A N 1
ATOM 692 C CA . ILE A 1 92 ? -12.391 -1.094 -9.406 1 98.69 92 ILE A CA 1
ATOM 693 C C . ILE A 1 92 ? -13.047 -2.471 -9.438 1 98.69 92 ILE A C 1
ATOM 695 O O . ILE A 1 92 ? -14.219 -2.615 -9.062 1 98.69 92 ILE A O 1
ATOM 699 N N . LEU A 1 93 ? -12.273 -3.469 -9.828 1 98.88 93 LEU A N 1
ATOM 700 C CA . LEU A 1 93 ? -12.789 -4.828 -9.945 1 98.88 93 LEU A CA 1
ATOM 701 C C . LEU A 1 93 ? -13.305 -5.336 -8.602 1 98.88 93 LEU A C 1
ATOM 703 O O . LEU A 1 93 ? -14.422 -5.852 -8.516 1 98.88 93 LEU A O 1
ATOM 707 N N . LEU A 1 94 ? -12.5 -5.191 -7.574 1 98.88 94 LEU A N 1
ATOM 708 C CA . LEU A 1 94 ? -12.805 -5.789 -6.277 1 98.88 94 LEU A CA 1
ATOM 709 C C . LEU A 1 94 ? -13.93 -5.023 -5.582 1 98.88 94 LEU A C 1
ATOM 711 O O . LEU A 1 94 ? -14.734 -5.617 -4.863 1 98.88 94 LEU A O 1
ATOM 715 N N . ARG A 1 95 ? -13.969 -3.732 -5.777 1 98.44 95 ARG A N 1
ATOM 716 C CA . ARG A 1 95 ? -15.086 -2.967 -5.234 1 98.44 95 ARG A CA 1
ATOM 717 C C . ARG A 1 95 ? -16.406 -3.408 -5.859 1 98.44 95 ARG A C 1
ATOM 719 O O . ARG A 1 95 ? -17.406 -3.568 -5.156 1 98.44 95 ARG A O 1
ATOM 726 N N . GLU A 1 96 ? -16.406 -3.553 -7.215 1 98.62 96 GLU A N 1
ATOM 727 C CA . GLU A 1 96 ? -17.609 -4.023 -7.895 1 98.62 96 GLU A CA 1
ATOM 728 C C . GLU A 1 96 ? -18 -5.418 -7.422 1 98.62 96 GLU A C 1
ATOM 730 O O . GLU A 1 96 ? -19.188 -5.715 -7.254 1 98.62 96 GLU A O 1
ATOM 735 N N . ALA A 1 97 ? -17 -6.266 -7.258 1 98.88 97 ALA A N 1
ATOM 736 C CA . ALA A 1 97 ? -17.266 -7.605 -6.738 1 98.88 97 ALA A CA 1
ATOM 737 C C . ALA A 1 97 ? -17.906 -7.543 -5.355 1 98.88 97 ALA A C 1
ATOM 739 O O . ALA A 1 97 ? -18.891 -8.242 -5.09 1 98.88 97 ALA A O 1
ATOM 740 N N . TYR A 1 98 ? -17.312 -6.715 -4.504 1 98.44 98 TYR A N 1
ATOM 741 C CA . TYR A 1 98 ? -17.844 -6.535 -3.154 1 98.44 98 TYR A CA 1
ATOM 742 C C . TYR A 1 98 ? -19.297 -6.086 -3.188 1 98.44 98 TYR A C 1
ATOM 744 O O . TYR A 1 98 ? -20.125 -6.578 -2.418 1 98.44 98 TYR A O 1
ATOM 752 N N . ARG A 1 99 ? -19.609 -5.191 -4.055 1 97.12 99 ARG A N 1
ATOM 753 C CA . ARG A 1 99 ? -20.938 -4.594 -4.141 1 97.12 99 ARG A CA 1
ATOM 754 C C . ARG A 1 99 ? -22 -5.645 -4.492 1 97.12 99 ARG A C 1
ATOM 756 O O . ARG A 1 99 ? -23.141 -5.555 -4.043 1 97.12 99 ARG A O 1
ATOM 763 N N . VAL A 1 100 ? -21.594 -6.629 -5.27 1 98.06 100 VAL A N 1
ATOM 764 C CA . VAL A 1 100 ? -22.578 -7.625 -5.688 1 98.06 100 VAL A CA 1
ATOM 765 C C . VAL A 1 100 ? -22.547 -8.82 -4.734 1 98.06 100 VAL A C 1
ATOM 767 O O . VAL A 1 100 ? -23.219 -9.828 -4.969 1 98.06 100 VAL A O 1
ATOM 770 N N . GLY A 1 101 ? -21.672 -8.75 -3.711 1 98.19 101 GLY A N 1
ATOM 771 C CA . GLY A 1 101 ? -21.672 -9.75 -2.656 1 98.19 101 GLY A CA 1
ATOM 772 C C . GLY A 1 101 ? -20.734 -10.914 -2.938 1 98.19 101 GLY A C 1
ATOM 773 O O . GLY A 1 101 ? -20.875 -11.984 -2.338 1 98.19 101 GLY A O 1
ATOM 774 N N . SER A 1 102 ? -19.797 -10.781 -3.826 1 98.81 102 SER A N 1
ATOM 775 C CA . SER A 1 102 ? -18.859 -11.844 -4.172 1 98.81 102 SER A CA 1
ATOM 776 C C . SER A 1 102 ? -17.844 -12.07 -3.057 1 98.81 102 SER A C 1
ATOM 778 O O . SER A 1 102 ? -17.375 -11.117 -2.432 1 98.81 102 SER A O 1
ATOM 780 N N . ALA A 1 103 ? -17.516 -13.359 -2.76 1 98.88 103 ALA A N 1
ATOM 781 C CA . ALA A 1 103 ? -16.281 -13.641 -2.029 1 98.88 103 ALA A CA 1
ATOM 782 C C . ALA A 1 103 ? -15.055 -13.312 -2.879 1 98.88 103 ALA A C 1
ATOM 784 O O . ALA A 1 103 ? -15.039 -13.57 -4.086 1 98.88 103 ALA A O 1
ATOM 785 N N . ILE A 1 104 ? -14.07 -12.688 -2.279 1 98.94 104 ILE A N 1
ATOM 786 C CA . ILE A 1 104 ? -12.914 -12.195 -3.02 1 98.94 104 ILE A CA 1
ATOM 787 C C . ILE A 1 104 ? -11.664 -12.953 -2.574 1 98.94 104 ILE A C 1
ATOM 789 O O . ILE A 1 104 ? -11.391 -13.055 -1.376 1 98.94 104 ILE A O 1
ATOM 793 N N . TYR A 1 105 ? -10.938 -13.555 -3.482 1 99 105 TYR A N 1
ATOM 794 C CA . TYR A 1 105 ? -9.625 -14.148 -3.289 1 99 105 TYR A CA 1
ATOM 795 C C . TYR A 1 105 ? -8.586 -13.469 -4.172 1 99 105 TYR A C 1
ATOM 797 O O . TYR A 1 105 ? -8.75 -13.383 -5.391 1 99 105 TYR A O 1
ATOM 805 N N . TYR A 1 106 ? -7.547 -12.961 -3.592 1 98.94 106 TYR A N 1
ATOM 806 C CA . TYR A 1 106 ? -6.5 -12.227 -4.293 1 98.94 106 TYR A CA 1
ATOM 807 C C . TYR A 1 106 ? -5.172 -12.969 -4.219 1 98.94 106 TYR A C 1
ATOM 809 O O . TYR A 1 106 ? -4.727 -13.344 -3.133 1 98.94 106 TYR A O 1
ATOM 817 N N . LEU A 1 107 ? -4.555 -13.203 -5.367 1 98.94 107 LEU A N 1
ATOM 818 C CA . LEU A 1 107 ? -3.238 -13.828 -5.414 1 98.94 107 LEU A CA 1
ATOM 819 C C . LEU A 1 107 ? -2.137 -12.781 -5.242 1 98.94 107 LEU A C 1
ATOM 821 O O . LEU A 1 107 ? -1.992 -11.883 -6.074 1 98.94 107 LEU A O 1
ATOM 825 N N . SER A 1 108 ? -1.367 -12.906 -4.23 1 98.88 108 SER A N 1
ATOM 826 C CA . SER A 1 108 ? -0.289 -11.961 -3.943 1 98.88 108 SER A CA 1
ATOM 827 C C . SER A 1 108 ? 1.069 -12.656 -3.971 1 98.88 108 SER A C 1
ATOM 829 O O . SER A 1 108 ? 1.236 -13.688 -4.633 1 98.88 108 SER A O 1
ATOM 831 N N . THR A 1 109 ? 2.084 -12.078 -3.398 1 98.81 109 THR A N 1
ATOM 832 C CA . THR A 1 109 ? 3.459 -12.477 -3.668 1 98.81 109 THR A CA 1
ATOM 833 C C . THR A 1 109 ? 4.316 -12.359 -2.41 1 98.81 109 THR A C 1
ATOM 835 O O . THR A 1 109 ? 3.953 -11.648 -1.473 1 98.81 109 THR A O 1
ATOM 838 N N . ASP A 1 110 ? 5.434 -13.055 -2.443 1 98.88 110 ASP A N 1
ATOM 839 C CA . ASP A 1 110 ? 6.449 -12.938 -1.404 1 98.88 110 ASP A CA 1
ATOM 840 C C . ASP A 1 110 ? 7.172 -11.594 -1.491 1 98.88 110 ASP A C 1
ATOM 842 O O . ASP A 1 110 ? 7.809 -11.156 -0.529 1 98.88 110 ASP A O 1
ATOM 846 N N . TYR A 1 111 ? 7.016 -10.875 -2.564 1 98.81 111 TYR A N 1
ATOM 847 C CA . TYR A 1 111 ? 7.758 -9.648 -2.807 1 98.81 111 TYR A CA 1
ATOM 848 C C . TYR A 1 111 ? 7.164 -8.484 -2.016 1 98.81 111 TYR A C 1
ATOM 850 O O . TYR A 1 111 ? 7.688 -7.367 -2.051 1 98.81 111 TYR A O 1
ATOM 858 N N . VAL A 1 112 ? 6.129 -8.727 -1.17 1 98.88 112 VAL A N 1
ATOM 859 C CA . VAL A 1 112 ? 5.617 -7.68 -0.291 1 98.88 112 VAL A CA 1
ATOM 860 C C . VAL A 1 112 ? 6.574 -7.477 0.883 1 98.88 112 VAL A C 1
ATOM 862 O O . VAL A 1 112 ? 6.449 -6.508 1.634 1 98.88 112 VAL A O 1
ATOM 865 N N . PHE A 1 113 ? 7.602 -8.352 1.024 1 98.81 113 PHE A N 1
ATOM 866 C CA . PHE A 1 113 ? 8.594 -8.258 2.09 1 98.81 113 PHE A CA 1
ATOM 867 C C . PHE A 1 113 ? 9.938 -7.801 1.54 1 98.81 113 PHE A C 1
ATOM 869 O O . PHE A 1 113 ? 10.203 -7.934 0.344 1 98.81 113 PHE A O 1
ATOM 876 N N . ASP A 1 114 ? 10.82 -7.32 2.428 1 98.25 114 ASP A N 1
ATOM 877 C CA . ASP A 1 114 ? 12.094 -6.75 1.985 1 98.25 114 ASP A CA 1
ATOM 878 C C . ASP A 1 114 ? 13.133 -7.844 1.758 1 98.25 114 ASP A C 1
ATOM 880 O O . ASP A 1 114 ? 14.141 -7.617 1.088 1 98.25 114 ASP A O 1
ATOM 884 N N . GLY A 1 115 ? 12.844 -9.07 2.322 1 98.31 115 GLY A N 1
ATOM 885 C CA . GLY A 1 115 ? 13.703 -10.219 2.082 1 98.31 115 GLY A CA 1
ATOM 886 C C . GLY A 1 115 ? 14.984 -10.188 2.885 1 98.31 115 GLY A C 1
ATOM 887 O O . GLY A 1 115 ? 15.992 -10.781 2.484 1 98.31 115 GLY A O 1
ATOM 888 N N . GLU A 1 116 ? 15 -9.414 4.031 1 96.81 116 GLU A N 1
ATOM 889 C CA . GLU A 1 116 ? 16.203 -9.328 4.859 1 96.81 116 GLU A CA 1
ATOM 890 C C . GLU A 1 116 ? 16.266 -10.484 5.852 1 96.81 116 GLU A C 1
ATOM 892 O O . GLU A 1 116 ? 17.359 -10.938 6.203 1 96.81 116 GLU A O 1
ATOM 897 N N . ARG A 1 117 ? 15.148 -11.008 6.246 1 96.12 117 ARG A N 1
ATOM 898 C CA . ARG A 1 117 ? 15.109 -12.008 7.309 1 96.12 117 ARG A CA 1
ATOM 899 C C . ARG A 1 117 ? 14.781 -13.383 6.75 1 96.12 117 ARG A C 1
ATOM 901 O O . ARG A 1 117 ? 15.469 -14.367 7.066 1 96.12 117 ARG A O 1
ATOM 908 N N . GLY A 1 118 ? 13.734 -13.469 5.871 1 98.12 118 GLY A N 1
ATOM 909 C CA . GLY A 1 118 ? 13.227 -14.742 5.383 1 98.12 118 GLY A CA 1
ATOM 910 C C . GLY A 1 118 ? 12.25 -15.406 6.34 1 98.12 118 GLY A C 1
ATOM 911 O O . GLY A 1 118 ? 12.078 -14.953 7.473 1 98.12 118 GLY A O 1
ATOM 912 N N . LEU A 1 119 ? 11.531 -16.391 5.773 1 98.56 119 LEU A N 1
ATOM 913 C CA . LEU A 1 119 ? 10.523 -17.156 6.492 1 98.56 119 LEU A CA 1
ATOM 914 C C . LEU A 1 119 ? 9.523 -16.234 7.18 1 98.56 119 LEU A C 1
ATOM 916 O O . LEU A 1 119 ? 9.25 -16.406 8.375 1 98.56 119 LEU A O 1
ATOM 920 N N . TYR A 1 120 ? 9.102 -15.281 6.461 1 98.69 120 TYR A N 1
ATOM 921 C CA . TYR A 1 120 ? 8.102 -14.344 6.961 1 98.69 120 TYR A CA 1
ATOM 922 C C . TYR A 1 120 ? 6.797 -15.055 7.281 1 98.69 120 TYR A C 1
ATOM 924 O O . TYR A 1 120 ? 6.371 -15.945 6.543 1 98.69 120 TYR A O 1
ATOM 932 N N . ASN A 1 121 ? 6.145 -14.641 8.359 1 98.38 121 ASN A N 1
ATOM 933 C CA . ASN A 1 121 ? 4.793 -15.086 8.68 1 98.38 121 ASN A CA 1
ATOM 934 C C . ASN A 1 121 ? 3.738 -14.148 8.102 1 98.38 121 ASN A C 1
ATOM 936 O O . ASN A 1 121 ? 4.051 -13.023 7.715 1 98.38 121 ASN A O 1
ATOM 940 N N . GLU A 1 122 ? 2.496 -14.633 8.086 1 98.56 122 GLU A N 1
ATOM 941 C CA . GLU A 1 122 ? 1.409 -13.883 7.465 1 98.56 122 GLU A CA 1
ATOM 942 C C . GLU A 1 122 ? 1.183 -12.547 8.172 1 98.56 122 GLU A C 1
ATOM 944 O O . GLU A 1 122 ? 0.708 -11.594 7.555 1 98.56 122 GLU A O 1
ATOM 949 N N . ASP A 1 123 ? 1.616 -12.414 9.422 1 96.88 123 ASP A N 1
ATOM 950 C CA . ASP A 1 123 ? 1.304 -11.227 10.219 1 96.88 123 ASP A CA 1
ATOM 951 C C . ASP A 1 123 ? 2.484 -10.258 10.25 1 96.88 123 ASP A C 1
ATOM 953 O O . ASP A 1 123 ? 2.383 -9.164 10.805 1 96.88 123 ASP A O 1
ATOM 957 N N . ASP A 1 124 ? 3.627 -10.68 9.641 1 98.06 124 ASP A N 1
ATOM 958 C CA . ASP A 1 124 ? 4.785 -9.789 9.602 1 98.06 124 ASP A CA 1
ATOM 959 C C . ASP A 1 124 ? 4.477 -8.523 8.812 1 98.06 124 ASP A C 1
ATOM 961 O O . ASP A 1 124 ? 3.793 -8.57 7.789 1 98.06 124 ASP A O 1
ATOM 965 N N . ALA A 1 125 ? 4.973 -7.363 9.289 1 98.19 125 ALA A N 1
ATOM 966 C CA . ALA A 1 125 ? 4.789 -6.102 8.57 1 98.19 125 ALA A CA 1
ATOM 967 C C . ALA A 1 125 ? 5.488 -6.141 7.219 1 98.19 125 ALA A C 1
ATOM 969 O O . ALA A 1 125 ? 6.664 -6.496 7.129 1 98.19 125 ALA A O 1
ATOM 970 N N . PRO A 1 126 ? 4.809 -5.812 6.176 1 98.75 126 PRO A N 1
ATOM 971 C CA . PRO A 1 126 ? 5.406 -5.84 4.84 1 98.75 126 PRO A CA 1
ATOM 972 C C . PRO A 1 126 ? 6.328 -4.648 4.578 1 98.75 126 PRO A C 1
ATOM 974 O O . PRO A 1 126 ? 6.219 -3.621 5.254 1 98.75 126 PRO A O 1
ATOM 977 N N . ARG A 1 127 ? 7.258 -4.809 3.699 1 98.5 127 ARG A N 1
ATOM 978 C CA . ARG A 1 127 ? 8.203 -3.773 3.283 1 98.5 127 ARG A CA 1
ATOM 979 C C . ARG A 1 127 ? 8.781 -4.082 1.905 1 98.5 127 ARG A C 1
ATOM 981 O O . ARG A 1 127 ? 9.938 -4.477 1.787 1 98.5 127 ARG A O 1
ATOM 988 N N . PRO A 1 128 ? 8.008 -3.852 0.88 1 98.81 128 PRO A N 1
ATOM 989 C CA . PRO A 1 128 ? 8.5 -4.176 -0.462 1 98.81 128 PRO A CA 1
ATOM 990 C C . PRO A 1 128 ? 9.695 -3.32 -0.876 1 98.81 128 PRO A C 1
ATOM 992 O O . PRO A 1 128 ? 9.781 -2.15 -0.5 1 98.81 128 PRO A O 1
ATOM 995 N N . ILE A 1 129 ? 10.602 -3.861 -1.72 1 98.31 129 ILE A N 1
ATOM 996 C CA . ILE A 1 129 ? 11.812 -3.113 -2.062 1 98.31 129 ILE A CA 1
ATOM 997 C C . ILE A 1 129 ? 11.828 -2.822 -3.561 1 98.31 129 ILE A C 1
ATOM 999 O O . ILE A 1 129 ? 12.797 -2.262 -4.078 1 98.31 129 ILE A O 1
ATOM 1003 N N . ASN A 1 130 ? 10.781 -3.271 -4.305 1 98.69 130 ASN A N 1
ATOM 1004 C CA . ASN A 1 130 ? 10.609 -2.941 -5.715 1 98.69 130 ASN A CA 1
ATOM 1005 C C . ASN A 1 130 ? 9.156 -2.578 -6.027 1 98.69 130 ASN A C 1
ATOM 1007 O O . ASN A 1 130 ? 8.281 -2.736 -5.184 1 98.69 130 ASN A O 1
ATOM 1011 N N . TYR A 1 131 ? 8.883 -2.033 -7.188 1 98.81 131 TYR A N 1
ATOM 1012 C CA . TYR A 1 131 ? 7.578 -1.453 -7.473 1 98.81 131 TYR A CA 1
ATOM 1013 C C . TYR A 1 131 ? 6.523 -2.541 -7.648 1 98.81 131 TYR A C 1
ATOM 1015 O O . TYR A 1 131 ? 5.352 -2.336 -7.316 1 98.81 131 TYR A O 1
ATOM 1023 N N . TYR A 1 132 ? 6.938 -3.748 -8.219 1 98.81 132 TYR A N 1
ATOM 1024 C CA . TYR A 1 132 ? 6.02 -4.879 -8.305 1 98.81 132 TYR A CA 1
ATOM 1025 C C . TYR A 1 132 ? 5.473 -5.242 -6.926 1 98.81 132 TYR A C 1
ATOM 1027 O O . TYR A 1 132 ? 4.254 -5.316 -6.738 1 98.81 132 TYR A O 1
ATOM 1035 N N . GLY A 1 133 ? 6.391 -5.422 -5.965 1 98.88 133 GLY A N 1
ATOM 1036 C CA . GLY A 1 133 ? 5.98 -5.738 -4.605 1 98.88 133 GLY A CA 1
ATOM 1037 C C . GLY A 1 133 ? 5.074 -4.684 -3.998 1 98.88 133 GLY A C 1
ATOM 1038 O O . GLY A 1 133 ? 4.094 -5.008 -3.33 1 98.88 133 GLY A O 1
ATOM 1039 N N . LEU A 1 134 ? 5.406 -3.439 -4.234 1 98.94 134 LEU A N 1
ATOM 1040 C CA . LEU A 1 134 ? 4.586 -2.336 -3.746 1 98.94 134 LEU A CA 1
ATOM 1041 C C . LEU A 1 134 ? 3.174 -2.418 -4.32 1 98.94 134 LEU A C 1
ATOM 1043 O O . LEU A 1 134 ? 2.191 -2.324 -3.582 1 98.94 134 LEU A O 1
ATOM 1047 N N . SER A 1 135 ? 3.1 -2.588 -5.641 1 98.88 135 SER A N 1
ATOM 1048 C CA . SER A 1 135 ? 1.801 -2.611 -6.309 1 98.88 135 SER A CA 1
ATOM 1049 C C . SER A 1 135 ? 0.934 -3.752 -5.785 1 98.88 135 SER A C 1
ATOM 1051 O O . SER A 1 135 ? -0.271 -3.584 -5.59 1 98.88 135 SER A O 1
ATOM 1053 N N . LYS A 1 136 ? 1.534 -4.871 -5.586 1 98.94 136 LYS A N 1
ATOM 1054 C CA . LYS A 1 136 ? 0.789 -6.016 -5.062 1 98.94 136 LYS A CA 1
ATOM 1055 C C . LYS A 1 136 ? 0.35 -5.77 -3.621 1 98.94 136 LYS A C 1
ATOM 1057 O O . LYS A 1 136 ? -0.75 -6.164 -3.227 1 98.94 136 LYS A O 1
ATOM 1062 N N . LEU A 1 137 ? 1.218 -5.168 -2.85 1 98.94 137 LEU A N 1
ATOM 1063 C CA . LEU A 1 137 ? 0.876 -4.852 -1.466 1 98.94 137 LEU A CA 1
ATOM 1064 C C . LEU A 1 137 ? -0.295 -3.877 -1.402 1 98.94 137 LEU A C 1
ATOM 1066 O O . LEU A 1 137 ? -1.18 -4.016 -0.555 1 98.94 137 LEU A O 1
ATOM 1070 N N . LEU A 1 138 ? -0.273 -2.875 -2.24 1 98.94 138 LEU A N 1
ATOM 1071 C CA . LEU A 1 138 ? -1.386 -1.934 -2.301 1 98.94 138 LEU A CA 1
ATOM 1072 C C . LEU A 1 138 ? -2.693 -2.656 -2.602 1 98.94 138 LEU A C 1
ATOM 1074 O O . LEU A 1 138 ? -3.719 -2.383 -1.974 1 98.94 138 LEU A O 1
ATOM 1078 N N . ALA A 1 139 ? -2.662 -3.598 -3.486 1 98.94 139 ALA A N 1
ATOM 1079 C CA . ALA A 1 139 ? -3.854 -4.367 -3.828 1 98.94 139 ALA A CA 1
ATOM 1080 C C . ALA A 1 139 ? -4.273 -5.273 -2.674 1 98.94 139 ALA A C 1
ATOM 1082 O O . ALA A 1 139 ? -5.461 -5.551 -2.492 1 98.94 139 ALA A O 1
ATOM 1083 N N . GLU A 1 140 ? -3.293 -5.77 -1.893 1 98.94 140 GLU A N 1
ATOM 1084 C CA . GLU A 1 140 ? -3.652 -6.512 -0.688 1 98.94 140 GLU A CA 1
ATOM 1085 C C . GLU A 1 140 ? -4.539 -5.676 0.231 1 98.94 140 GLU A C 1
ATOM 1087 O O . GLU A 1 140 ? -5.531 -6.176 0.766 1 98.94 140 GLU A O 1
ATOM 1092 N N . GLU A 1 141 ? -4.16 -4.441 0.43 1 98.75 141 GLU A N 1
ATOM 1093 C CA . GLU A 1 141 ? -4.902 -3.615 1.373 1 98.75 141 GLU A CA 1
ATOM 1094 C C . GLU A 1 141 ? -6.309 -3.316 0.855 1 98.75 141 GLU A C 1
ATOM 1096 O O . GLU A 1 141 ? -7.262 -3.238 1.635 1 98.75 141 GLU A O 1
ATOM 1101 N N . ILE A 1 142 ? -6.434 -3.119 -0.48 1 98.81 142 ILE A N 1
ATOM 1102 C CA . ILE A 1 142 ? -7.75 -3.008 -1.099 1 98.81 142 ILE A CA 1
ATOM 1103 C C . ILE A 1 142 ? -8.586 -4.242 -0.761 1 98.81 142 ILE A C 1
ATOM 1105 O O . ILE A 1 142 ? -9.727 -4.125 -0.31 1 98.81 142 ILE A O 1
ATOM 1109 N N . THR A 1 143 ? -7.961 -5.398 -0.949 1 98.94 143 THR A N 1
ATOM 1110 C CA . THR A 1 143 ? -8.625 -6.68 -0.723 1 98.94 143 THR A CA 1
ATOM 1111 C C . THR A 1 143 ? -9.055 -6.816 0.735 1 98.94 143 THR A C 1
ATOM 1113 O O . THR A 1 143 ? -10.195 -7.172 1.02 1 98.94 143 THR A O 1
ATOM 1116 N N . ARG A 1 144 ? -8.164 -6.469 1.647 1 98.56 144 ARG A N 1
ATOM 1117 C CA . ARG A 1 144 ? -8.453 -6.566 3.074 1 98.56 144 ARG A CA 1
ATOM 1118 C C . ARG A 1 144 ? -9.586 -5.621 3.469 1 98.56 144 ARG A C 1
ATOM 1120 O O . ARG A 1 144 ? -10.453 -5.98 4.266 1 98.56 144 ARG A O 1
ATOM 1127 N N . ALA A 1 145 ? -9.484 -4.414 2.941 1 98.5 145 ALA A N 1
ATOM 1128 C CA . ALA A 1 145 ? -10.5 -3.414 3.268 1 98.5 145 ALA A CA 1
ATOM 1129 C C . ALA A 1 145 ? -11.891 -3.904 2.885 1 98.5 145 ALA A C 1
ATOM 1131 O O . ALA A 1 145 ? -12.875 -3.576 3.551 1 98.5 145 ALA A O 1
ATOM 1132 N N . LEU A 1 146 ? -11.953 -4.719 1.821 1 98.5 146 LEU A N 1
ATOM 1133 C CA . LEU A 1 146 ? -13.227 -5.188 1.29 1 98.5 146 LEU A CA 1
ATOM 1134 C C . LEU A 1 146 ? -13.562 -6.574 1.835 1 98.5 146 LEU A C 1
ATOM 1136 O O . LEU A 1 146 ? -14.484 -7.23 1.343 1 98.5 146 LEU A O 1
ATOM 1140 N N . GLY A 1 147 ? -12.766 -7.055 2.783 1 97.81 147 GLY A N 1
ATOM 1141 C CA . GLY A 1 147 ? -13.062 -8.297 3.475 1 97.81 147 GLY A CA 1
ATOM 1142 C C . GLY A 1 147 ? -12.648 -9.531 2.695 1 97.81 147 GLY A C 1
ATOM 1143 O O . GLY A 1 147 ? -13.172 -10.617 2.918 1 97.81 147 GLY A O 1
ATOM 1144 N N . GLY A 1 148 ? -11.734 -9.352 1.705 1 98.62 148 GLY A N 1
ATOM 1145 C CA . GLY A 1 148 ? -11.281 -10.461 0.883 1 98.62 148 GLY A CA 1
ATOM 1146 C C . GLY A 1 148 ? -10.141 -11.242 1.516 1 98.62 148 GLY A C 1
ATOM 1147 O O . GLY A 1 148 ? -9.656 -10.883 2.588 1 98.62 148 GLY A O 1
ATOM 1148 N N . SER A 1 149 ? -9.789 -12.352 0.828 1 98.88 149 SER A N 1
ATOM 1149 C CA . SER A 1 149 ? -8.711 -13.234 1.255 1 98.88 149 SER A CA 1
ATOM 1150 C C . SER A 1 149 ? -7.473 -13.055 0.381 1 98.88 149 SER A C 1
ATOM 1152 O O . SER A 1 149 ? -7.586 -12.797 -0.819 1 98.88 149 SER A O 1
ATOM 1154 N N . ILE A 1 150 ? -6.363 -13.156 1.012 1 98.94 150 ILE A N 1
ATOM 1155 C CA . ILE A 1 150 ? -5.098 -12.969 0.314 1 98.94 150 ILE A CA 1
ATOM 1156 C C . ILE A 1 150 ? -4.293 -14.266 0.345 1 98.94 150 ILE A C 1
ATOM 1158 O O . ILE A 1 150 ? -4.051 -14.828 1.415 1 98.94 150 ILE A O 1
ATOM 1162 N N . ILE A 1 151 ? -3.92 -14.719 -0.774 1 98.94 151 ILE A N 1
ATOM 1163 C CA . ILE A 1 151 ? -3.07 -15.898 -0.907 1 98.94 151 ILE A CA 1
ATOM 1164 C C . ILE A 1 151 ? -1.708 -15.492 -1.464 1 98.94 151 ILE A C 1
ATOM 1166 O O . ILE A 1 151 ? -1.599 -15.094 -2.627 1 98.94 151 ILE A O 1
ATOM 1170 N N . ARG A 1 152 ? -0.685 -15.57 -0.629 1 98.94 152 ARG A N 1
ATOM 1171 C CA . ARG A 1 152 ? 0.665 -15.242 -1.077 1 98.94 152 ARG A CA 1
ATOM 1172 C C . ARG A 1 152 ? 1.403 -16.484 -1.554 1 98.94 152 ARG A C 1
ATOM 1174 O O . ARG A 1 152 ? 1.432 -17.5 -0.855 1 98.94 152 ARG A O 1
ATOM 1181 N N . VAL A 1 153 ? 1.942 -16.406 -2.719 1 98.88 153 VAL A N 1
ATOM 1182 C CA . VAL A 1 153 ? 2.76 -17.469 -3.311 1 98.88 153 VAL A CA 1
ATOM 1183 C C . VAL A 1 153 ? 4.141 -16.906 -3.662 1 98.88 153 VAL A C 1
ATOM 1185 O O . VAL A 1 153 ? 4.398 -15.719 -3.5 1 98.88 153 VAL A O 1
ATOM 1188 N N . ALA A 1 154 ? 5.047 -17.828 -4.102 1 98.69 154 ALA A N 1
ATOM 1189 C CA . ALA A 1 154 ? 6.41 -17.406 -4.414 1 98.69 154 ALA A CA 1
ATOM 1190 C C . ALA A 1 154 ? 7.039 -18.328 -5.457 1 98.69 154 ALA A C 1
ATOM 1192 O O . ALA A 1 154 ? 6.805 -19.531 -5.449 1 98.69 154 ALA A O 1
ATOM 1193 N N . TRP A 1 155 ? 7.781 -17.781 -6.352 1 98.19 155 TRP A N 1
ATOM 1194 C CA . TRP A 1 155 ? 8.578 -18.5 -7.34 1 98.19 155 TRP A CA 1
ATOM 1195 C C . TRP A 1 155 ? 7.754 -19.609 -7.996 1 98.19 155 TRP A C 1
ATOM 1197 O O . TRP A 1 155 ? 8.141 -20.781 -7.973 1 98.19 155 TRP A O 1
ATOM 1207 N N . VAL A 1 156 ? 6.664 -19.188 -8.594 1 98.75 156 VAL A N 1
ATOM 1208 C CA . VAL A 1 156 ? 5.715 -20.125 -9.188 1 98.75 156 VAL A CA 1
ATOM 1209 C C . VAL A 1 156 ? 6.367 -20.859 -10.367 1 98.75 156 VAL A C 1
ATOM 1211 O O . VAL A 1 156 ? 7.004 -20.219 -11.211 1 98.75 156 VAL A O 1
ATOM 1214 N N . TYR A 1 157 ? 6.238 -22.188 -10.367 1 98.56 157 TYR A N 1
ATOM 1215 C CA . TYR A 1 157 ? 6.734 -23 -11.477 1 98.56 157 TYR A CA 1
ATOM 1216 C C . TYR A 1 157 ? 5.723 -24.078 -11.852 1 98.56 157 TYR A C 1
ATOM 1218 O O . TYR A 1 157 ? 4.785 -24.344 -11.094 1 98.56 157 TYR A O 1
ATOM 1226 N N . GLY A 1 158 ? 5.855 -24.656 -12.961 1 98.38 158 GLY A N 1
ATOM 1227 C CA . GLY A 1 158 ? 4.977 -25.719 -13.406 1 98.38 158 GLY A CA 1
ATOM 1228 C C . GLY A 1 158 ? 4.707 -25.688 -14.898 1 98.38 158 GLY A C 1
ATOM 1229 O O . GLY A 1 158 ? 5.387 -24.969 -15.641 1 98.38 158 GLY A O 1
ATOM 1230 N N . THR A 1 159 ? 3.812 -26.547 -15.359 1 97.25 159 THR A N 1
ATOM 1231 C CA . THR A 1 159 ? 3.436 -26.625 -16.766 1 97.25 159 THR A CA 1
ATOM 1232 C C . THR A 1 159 ? 2.215 -25.75 -17.047 1 97.25 159 THR A C 1
ATOM 1234 O O . THR A 1 159 ? 1.521 -25.328 -16.125 1 97.25 159 THR A O 1
ATOM 1237 N N . GLY A 1 160 ? 2.004 -25.438 -18.312 1 94.94 160 GLY A N 1
ATOM 1238 C CA . GLY A 1 160 ? 0.849 -24.641 -18.703 1 94.94 160 GLY A CA 1
ATOM 1239 C C . GLY A 1 160 ? 1.221 -23.281 -19.25 1 94.94 160 GLY A C 1
ATOM 1240 O O . GLY A 1 160 ? 2.396 -23 -19.484 1 94.94 160 GLY A O 1
ATOM 1241 N N . PRO A 1 161 ? 0.202 -22.5 -19.484 1 95.12 161 PRO A N 1
ATOM 1242 C CA . PRO A 1 161 ? 0.476 -21.172 -20.031 1 95.12 161 PRO A CA 1
ATOM 1243 C C . PRO A 1 161 ? 1.164 -20.234 -19.031 1 95.12 161 PRO A C 1
ATOM 1245 O O . PRO A 1 161 ? 1.327 -20.609 -17.875 1 95.12 161 PRO A O 1
ATOM 1248 N N . GLY A 1 162 ? 1.565 -19.031 -19.547 1 90.06 162 GLY A N 1
ATOM 1249 C CA . GLY A 1 162 ? 2.252 -18.047 -18.734 1 90.06 162 GLY A CA 1
ATOM 1250 C C . GLY A 1 162 ? 3.709 -17.859 -19.109 1 90.06 162 GLY A C 1
ATOM 1251 O O . GLY A 1 162 ? 4.168 -18.422 -20.109 1 90.06 162 GLY A O 1
ATOM 1252 N N . ARG A 1 163 ? 4.344 -17.109 -18.297 1 85.5 163 ARG A N 1
ATOM 1253 C CA . ARG A 1 163 ? 5.754 -16.812 -18.531 1 85.5 163 ARG A CA 1
ATOM 1254 C C . ARG A 1 163 ? 6.621 -18.031 -18.25 1 85.5 163 ARG A C 1
ATOM 1256 O O . ARG A 1 163 ? 6.25 -18.891 -17.438 1 85.5 163 ARG A O 1
ATOM 1263 N N . VAL A 1 164 ? 7.684 -18.031 -18.922 1 89.88 164 VAL A N 1
ATOM 1264 C CA . VAL A 1 164 ? 8.672 -19.062 -18.656 1 89.88 164 VAL A CA 1
ATOM 1265 C C . VAL A 1 164 ? 9.117 -18.984 -17.188 1 89.88 164 VAL A C 1
ATOM 1267 O O . VAL A 1 164 ? 9.375 -17.891 -16.672 1 89.88 164 VAL A O 1
ATOM 1270 N N . ASN A 1 165 ? 9.07 -20.125 -16.5 1 95.19 165 ASN A N 1
ATOM 1271 C CA . ASN A 1 165 ? 9.477 -20.141 -15.102 1 95.19 165 ASN A CA 1
ATOM 1272 C C . ASN A 1 165 ? 10.773 -20.922 -14.898 1 95.19 165 ASN A C 1
ATOM 1274 O O . ASN A 1 165 ? 11.172 -21.703 -15.758 1 95.19 165 ASN A O 1
ATOM 1278 N N . PHE A 1 166 ? 11.391 -20.625 -13.867 1 97.44 166 PHE A N 1
ATOM 1279 C CA . PHE A 1 166 ? 12.719 -21.156 -13.578 1 97.44 166 PHE A CA 1
ATOM 1280 C C . PHE A 1 166 ? 12.695 -22.688 -13.523 1 97.44 166 PHE A C 1
ATOM 1282 O O . PHE A 1 166 ? 13.594 -23.344 -14.039 1 97.44 166 PHE A O 1
ATOM 1289 N N . GLY A 1 167 ? 11.688 -23.297 -12.898 1 98.12 167 GLY A N 1
ATOM 1290 C CA . GLY A 1 167 ? 11.594 -24.75 -12.797 1 98.12 167 GLY A CA 1
ATOM 1291 C C . GLY A 1 167 ? 11.57 -25.438 -14.148 1 98.12 167 GLY A C 1
ATOM 1292 O O . GLY A 1 167 ? 12.297 -26.406 -14.367 1 98.12 167 GLY A O 1
ATOM 1293 N N . ARG A 1 168 ? 10.75 -24.938 -15.008 1 97.44 168 ARG A N 1
ATOM 1294 C CA . ARG A 1 168 ? 10.672 -25.484 -16.359 1 97.44 168 ARG A CA 1
ATOM 1295 C C . ARG A 1 168 ? 11.992 -25.312 -17.094 1 97.44 168 ARG A C 1
ATOM 1297 O O . ARG A 1 168 ? 12.438 -26.219 -17.812 1 97.44 168 AR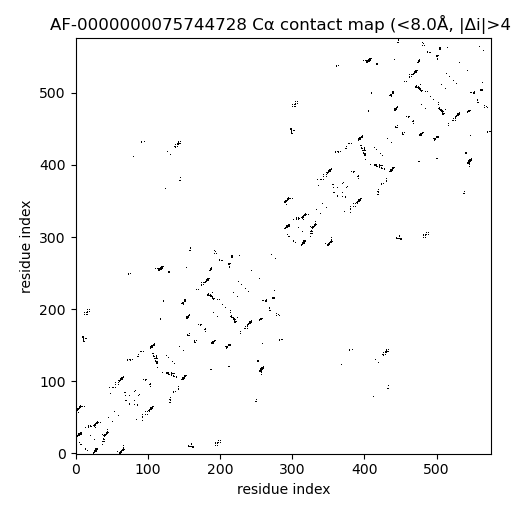G A O 1
ATOM 1304 N N . THR A 1 169 ? 12.609 -24.141 -16.969 1 97.94 169 THR A N 1
ATOM 1305 C CA . THR A 1 169 ? 13.898 -23.859 -17.594 1 97.94 169 THR A CA 1
ATOM 1306 C C . THR A 1 169 ? 14.961 -24.844 -17.141 1 97.94 169 THR A C 1
ATOM 1308 O O . THR A 1 169 ? 15.758 -25.328 -17.953 1 97.94 169 THR A O 1
ATOM 1311 N N . VAL A 1 170 ? 14.984 -25.125 -15.891 1 98.69 170 VAL A N 1
ATOM 1312 C CA . VAL A 1 170 ? 15.938 -26.062 -15.328 1 98.69 170 VAL A CA 1
ATOM 1313 C C . VAL A 1 170 ? 15.75 -27.438 -15.977 1 98.69 170 VAL A C 1
ATOM 1315 O O . VAL A 1 170 ? 16.719 -28.047 -16.453 1 98.69 170 VAL A O 1
ATOM 1318 N N . VAL A 1 171 ? 14.539 -27.938 -16.031 1 98.5 171 VAL A N 1
ATOM 1319 C CA . VAL A 1 171 ? 14.258 -29.25 -16.609 1 98.5 171 VAL A CA 1
ATOM 1320 C C . VAL A 1 171 ? 14.672 -29.266 -18.078 1 98.5 171 VAL A C 1
ATOM 1322 O O . VAL A 1 171 ? 15.344 -30.188 -18.516 1 98.5 171 VAL A O 1
ATOM 1325 N N . GLU A 1 172 ? 14.273 -28.219 -18.812 1 97.88 172 GLU A N 1
ATOM 1326 C CA . GLU A 1 172 ? 14.539 -28.156 -20.25 1 97.88 172 GLU A CA 1
ATOM 1327 C C . GLU A 1 172 ? 16.031 -28.141 -20.531 1 97.88 172 GLU A C 1
ATOM 1329 O O . GLU A 1 172 ? 16.516 -28.906 -21.375 1 97.88 172 GLU A O 1
ATOM 1334 N N . LYS A 1 173 ? 16.766 -27.344 -19.844 1 98.44 173 LYS A N 1
ATOM 1335 C CA . LYS A 1 173 ? 18.203 -27.219 -20.078 1 98.44 173 LYS A CA 1
ATOM 1336 C C . LYS A 1 173 ? 18.938 -28.484 -19.672 1 98.44 173 LYS A C 1
ATOM 1338 O O . LYS A 1 173 ? 19.75 -29.016 -20.438 1 98.44 173 LYS A O 1
ATOM 1343 N N . LEU A 1 174 ? 18.656 -28.984 -18.516 1 98.5 174 LEU A N 1
ATOM 1344 C CA . LEU A 1 174 ? 19.375 -30.172 -18.016 1 98.5 174 LEU A CA 1
ATOM 1345 C C . LEU A 1 174 ? 19.031 -31.391 -18.875 1 98.5 174 LEU A C 1
ATOM 1347 O O . LEU A 1 174 ? 19.891 -32.25 -19.062 1 98.5 174 LEU A O 1
ATOM 1351 N N . SER A 1 175 ? 17.781 -31.484 -19.297 1 97.88 175 SER A N 1
ATOM 1352 C CA . SER A 1 175 ? 17.391 -32.625 -20.156 1 97.88 175 SER A CA 1
ATOM 1353 C C . SER A 1 175 ? 18.188 -32.625 -21.453 1 97.88 175 SER A C 1
ATOM 1355 O O . SER A 1 175 ? 18.359 -33.688 -22.062 1 97.88 175 SER A O 1
ATOM 1357 N N . ARG A 1 176 ? 18.75 -31.516 -21.828 1 98.12 176 ARG A N 1
ATOM 1358 C CA . ARG A 1 176 ? 19.531 -31.391 -23.047 1 98.12 176 ARG A CA 1
ATOM 1359 C C . ARG A 1 176 ? 21.016 -31.406 -22.75 1 98.12 176 ARG A C 1
ATOM 1361 O O . ARG A 1 176 ? 21.844 -31.141 -23.641 1 98.12 176 ARG A O 1
ATOM 1368 N N . GLY A 1 177 ? 21.344 -31.562 -21.578 1 98 177 GLY A N 1
ATOM 1369 C CA . GLY A 1 177 ? 22.734 -31.594 -21.188 1 98 177 GLY A CA 1
ATOM 1370 C C . GLY A 1 177 ? 23.375 -30.203 -21.141 1 98 177 GLY A C 1
ATOM 1371 O O . GLY A 1 177 ? 24.578 -30.062 -21.328 1 98 177 GLY A O 1
ATOM 1372 N N . GLU A 1 178 ? 22.547 -29.203 -20.938 1 98.69 178 GLU A N 1
ATOM 1373 C CA . GLU A 1 178 ? 23.031 -27.828 -20.875 1 98.69 178 GLU A CA 1
ATOM 1374 C C . GLU A 1 178 ? 23.203 -27.375 -19.422 1 98.69 178 GLU A C 1
ATOM 1376 O O . GLU A 1 178 ? 22.547 -27.875 -18.516 1 98.69 178 GLU A O 1
ATOM 1381 N N . VAL A 1 179 ? 24.062 -26.375 -19.281 1 98.62 179 VAL A N 1
ATOM 1382 C CA . VAL A 1 179 ? 24.375 -25.828 -17.969 1 98.62 179 VAL A CA 1
ATOM 1383 C C . VAL A 1 179 ? 23.234 -24.906 -17.516 1 98.62 179 VAL A C 1
ATOM 1385 O O . VAL A 1 179 ? 22.656 -24.188 -18.328 1 98.62 179 VAL A O 1
ATOM 1388 N N . VAL A 1 180 ? 22.938 -25.016 -16.219 1 98.56 180 VAL A N 1
ATOM 1389 C CA . VAL A 1 180 ? 22.031 -24.078 -15.57 1 98.56 180 VAL A CA 1
ATOM 1390 C C . VAL A 1 180 ? 22.781 -23.266 -14.516 1 98.56 180 VAL A C 1
ATOM 1392 O O . VAL A 1 180 ? 23.344 -23.844 -13.578 1 98.56 180 VAL A O 1
ATOM 1395 N N . ASN A 1 181 ? 22.844 -21.922 -14.711 1 98.25 181 ASN A N 1
ATOM 1396 C CA . ASN A 1 181 ? 23.359 -21.047 -13.656 1 98.25 181 ASN A CA 1
ATOM 1397 C C . ASN A 1 181 ? 22.266 -20.734 -12.625 1 98.25 181 ASN A C 1
ATOM 1399 O O . ASN A 1 181 ? 21.172 -20.297 -12.977 1 98.25 181 ASN A O 1
ATOM 1403 N N . ALA A 1 182 ? 22.516 -21.016 -11.383 1 98.5 182 ALA A N 1
ATOM 1404 C CA . ALA A 1 182 ? 21.516 -20.828 -10.336 1 98.5 182 ALA A CA 1
ATOM 1405 C C . ALA A 1 182 ? 22.109 -20.078 -9.148 1 98.5 182 ALA A C 1
ATOM 1407 O O . ALA A 1 182 ? 23.203 -20.422 -8.672 1 98.5 182 ALA A O 1
ATOM 1408 N N . ILE A 1 183 ? 21.391 -19.078 -8.711 1 98.38 183 ILE A N 1
ATOM 1409 C CA . ILE A 1 183 ? 21.859 -18.203 -7.648 1 98.38 183 ILE A CA 1
ATOM 1410 C C . ILE A 1 183 ? 21.906 -18.969 -6.328 1 98.38 183 ILE A C 1
ATOM 1412 O O . ILE A 1 183 ? 20.922 -19.594 -5.934 1 98.38 183 ILE A O 1
ATOM 1416 N N . ILE A 1 184 ? 22.969 -18.859 -5.594 1 98.38 184 ILE A N 1
ATOM 1417 C CA . ILE A 1 184 ? 23.188 -19.672 -4.395 1 98.38 184 ILE A CA 1
ATOM 1418 C C . ILE A 1 184 ? 22.812 -18.859 -3.156 1 98.38 184 ILE A C 1
ATOM 1420 O O . ILE A 1 184 ? 22.578 -19.422 -2.088 1 98.38 184 ILE A O 1
ATOM 1424 N N . ASP A 1 185 ? 22.797 -17.531 -3.299 1 98.12 185 ASP A N 1
ATOM 1425 C CA . ASP A 1 185 ? 22.625 -16.688 -2.127 1 98.12 185 ASP A CA 1
ATOM 1426 C C . ASP A 1 185 ? 21.312 -15.906 -2.217 1 98.12 185 ASP A C 1
ATOM 1428 O O . ASP A 1 185 ? 21.25 -14.734 -1.824 1 98.12 185 ASP A O 1
ATOM 1432 N N . GLN A 1 186 ? 20.281 -16.391 -2.805 1 98.38 186 GLN A N 1
ATOM 1433 C CA . GLN A 1 186 ? 18.906 -15.883 -2.82 1 98.38 186 GLN A CA 1
ATOM 1434 C C . GLN A 1 186 ? 17.922 -16.984 -2.482 1 98.38 186 GLN A C 1
ATOM 1436 O O . GLN A 1 186 ? 17.953 -18.078 -3.068 1 98.38 186 GLN A O 1
ATOM 1441 N N . TRP A 1 187 ? 17.047 -16.672 -1.542 1 98.69 187 TRP A N 1
ATOM 1442 C CA . TRP A 1 187 ? 16.094 -17.688 -1.086 1 98.69 187 TRP A CA 1
ATOM 1443 C C . TRP A 1 187 ? 14.656 -17.188 -1.242 1 98.69 187 TRP A C 1
ATOM 1445 O O . TRP A 1 187 ? 14.391 -15.992 -1.107 1 98.69 187 TRP A O 1
ATOM 1455 N N . SER A 1 188 ? 13.828 -18.031 -1.521 1 98.5 188 SER A N 1
ATOM 1456 C CA . SER A 1 188 ? 12.375 -17.891 -1.495 1 98.5 188 SER A CA 1
ATOM 1457 C C . SER A 1 188 ? 11.695 -19.234 -1.228 1 98.5 188 SER A C 1
ATOM 1459 O O . SER A 1 188 ? 12.203 -20.047 -0.456 1 98.5 188 SER A O 1
ATOM 1461 N N . SER A 1 189 ? 10.492 -19.422 -1.755 1 98.62 189 SER A N 1
ATOM 1462 C CA . SER A 1 189 ? 9.703 -20.625 -1.54 1 98.62 189 SER A CA 1
ATOM 1463 C C . SER A 1 189 ? 9.031 -21.078 -2.832 1 98.62 189 SER A C 1
ATOM 1465 O O . SER A 1 189 ? 7.859 -20.797 -3.066 1 98.62 189 SER A O 1
ATOM 1467 N N . PRO A 1 190 ? 9.812 -21.875 -3.633 1 98.62 190 PRO A N 1
ATOM 1468 C CA . PRO A 1 190 ? 9.234 -22.297 -4.91 1 98.62 190 PRO A CA 1
ATOM 1469 C C . PRO A 1 190 ? 7.895 -23.016 -4.738 1 98.62 190 PRO A C 1
ATOM 1471 O O . PRO A 1 190 ? 7.77 -23.906 -3.895 1 98.62 190 PRO A O 1
ATOM 1474 N N . THR A 1 191 ? 6.941 -22.625 -5.516 1 98.75 191 THR A N 1
ATOM 1475 C CA . THR A 1 191 ? 5.574 -23.094 -5.371 1 98.75 191 THR A CA 1
ATOM 1476 C C . THR A 1 191 ? 5.039 -23.625 -6.699 1 98.75 191 THR A C 1
ATOM 1478 O O . THR A 1 191 ? 5 -22.891 -7.691 1 98.75 191 THR A O 1
ATOM 1481 N N . LEU A 1 192 ? 4.625 -24.875 -6.715 1 98.88 192 LEU A N 1
ATOM 1482 C CA . LEU A 1 192 ? 4.078 -25.484 -7.926 1 98.88 192 LEU A CA 1
ATOM 1483 C C . LEU A 1 192 ? 2.689 -24.938 -8.227 1 98.88 192 LEU A C 1
ATOM 1485 O O . LEU A 1 192 ? 1.822 -24.906 -7.352 1 98.88 192 LEU A O 1
ATOM 1489 N N . ASN A 1 193 ? 2.49 -24.5 -9.469 1 98.75 193 ASN A N 1
ATOM 1490 C CA . ASN A 1 193 ? 1.236 -23.875 -9.867 1 98.75 193 ASN A CA 1
ATOM 1491 C C . ASN A 1 193 ? 0.049 -24.812 -9.672 1 98.75 193 ASN A C 1
ATOM 1493 O O . ASN A 1 193 ? -1.038 -24.375 -9.289 1 98.75 193 ASN A O 1
ATOM 1497 N N . THR A 1 194 ? 0.219 -26.141 -9.867 1 98.69 194 THR A N 1
ATOM 1498 C CA . THR A 1 194 ? -0.85 -27.109 -9.672 1 98.69 194 THR A CA 1
ATOM 1499 C C . THR A 1 194 ? -1.3 -27.141 -8.219 1 98.69 194 THR A C 1
ATOM 1501 O O . THR A 1 194 ? -2.492 -27.266 -7.93 1 98.69 194 THR A O 1
ATOM 1504 N N . ILE A 1 195 ? -0.357 -27.031 -7.367 1 98.81 195 ILE A N 1
ATOM 1505 C CA . ILE A 1 195 ? -0.669 -27.016 -5.941 1 98.81 195 ILE A CA 1
ATOM 1506 C C . ILE A 1 195 ? -1.416 -25.734 -5.59 1 98.81 195 ILE A C 1
ATOM 1508 O O . ILE A 1 195 ? -2.318 -25.75 -4.746 1 98.81 195 ILE A O 1
ATOM 1512 N N . ILE A 1 196 ? -1.079 -24.641 -6.234 1 98.81 196 ILE A N 1
ATOM 1513 C CA . ILE A 1 196 ? -1.814 -23.391 -6.039 1 98.81 196 ILE A CA 1
ATOM 1514 C C . ILE A 1 196 ? -3.279 -23.594 -6.422 1 98.81 196 ILE A C 1
ATOM 1516 O O . ILE A 1 196 ? -4.18 -23.156 -5.695 1 98.81 196 ILE A O 1
ATOM 1520 N N . GLY A 1 197 ? -3.506 -24.25 -7.57 1 98.62 197 GLY A N 1
ATOM 1521 C CA . GLY A 1 197 ? -4.871 -24.547 -7.973 1 98.62 197 GLY A CA 1
ATOM 1522 C C . GLY A 1 197 ? -5.629 -25.375 -6.953 1 98.62 197 GLY A C 1
ATOM 1523 O O . GLY A 1 197 ? -6.777 -25.062 -6.621 1 98.62 197 GLY A O 1
ATOM 1524 N N . GLU A 1 198 ? -4.957 -26.422 -6.48 1 98.44 198 GLU A N 1
ATOM 1525 C CA . GLU A 1 198 ? -5.57 -27.281 -5.469 1 98.44 198 GLU A CA 1
ATOM 1526 C C . GLU A 1 198 ? -5.887 -26.5 -4.199 1 98.44 198 GLU A C 1
ATOM 1528 O O . GLU A 1 198 ? -6.961 -26.656 -3.617 1 98.44 198 GLU A O 1
ATOM 1533 N N . ALA A 1 199 ? -4.938 -25.703 -3.795 1 98.81 199 ALA A N 1
ATOM 1534 C CA . ALA A 1 199 ? -5.117 -24.891 -2.598 1 98.81 199 ALA A CA 1
ATOM 1535 C C . ALA A 1 199 ? -6.305 -23.938 -2.756 1 98.81 199 ALA A C 1
ATOM 1537 O O . ALA A 1 199 ? -7.129 -23.812 -1.849 1 98.81 199 ALA A O 1
ATOM 1538 N N . MET A 1 200 ? -6.418 -23.281 -3.896 1 98.75 200 MET A N 1
ATOM 1539 C CA . MET A 1 200 ? -7.492 -22.328 -4.141 1 98.75 200 MET A CA 1
ATOM 1540 C C . MET A 1 200 ? -8.852 -23.016 -4.082 1 98.75 200 MET A C 1
ATOM 1542 O O . MET A 1 200 ? -9.805 -22.469 -3.516 1 98.75 200 MET A O 1
ATOM 1546 N N . LEU A 1 201 ? -8.93 -24.188 -4.68 1 98.44 201 LEU A N 1
ATOM 1547 C CA . LEU A 1 201 ? -10.172 -24.953 -4.605 1 98.44 201 LEU A CA 1
ATOM 1548 C C . LEU A 1 201 ? -10.578 -25.188 -3.152 1 98.44 201 LEU A C 1
ATOM 1550 O O . LEU A 1 201 ? -11.727 -24.922 -2.779 1 98.44 201 LEU A O 1
ATOM 1554 N N . ARG A 1 202 ? -9.641 -25.641 -2.344 1 98.56 202 ARG A N 1
ATOM 1555 C CA . ARG A 1 202 ? -9.93 -25.938 -0.947 1 98.56 202 ARG A CA 1
ATOM 1556 C C . ARG A 1 202 ? -10.32 -24.688 -0.184 1 98.56 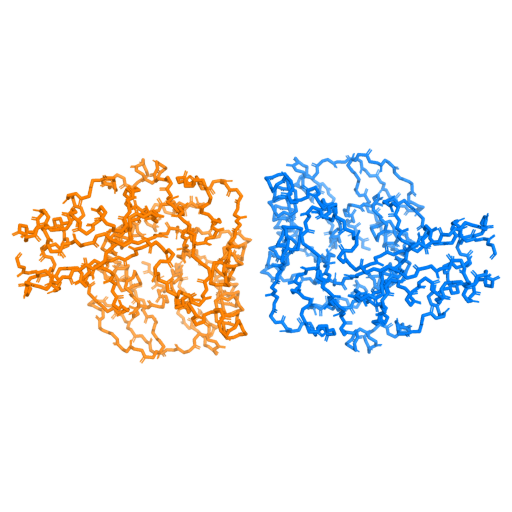202 ARG A C 1
ATOM 1558 O O . ARG A 1 202 ? -11.211 -24.703 0.665 1 98.56 202 ARG A O 1
ATOM 1565 N N . LEU A 1 203 ? -9.664 -23.609 -0.479 1 98.81 203 LEU A N 1
ATOM 1566 C CA . LEU A 1 203 ? -9.914 -22.359 0.223 1 98.81 203 LEU A CA 1
ATOM 1567 C C . LEU A 1 203 ? -11.281 -21.797 -0.137 1 98.81 203 LEU A C 1
ATOM 1569 O O . LEU A 1 203 ? -11.992 -21.266 0.728 1 98.81 203 LEU A O 1
ATOM 1573 N N . VAL A 1 204 ? -11.625 -21.875 -1.421 1 98.62 204 VAL A N 1
ATOM 1574 C CA . VAL A 1 204 ? -12.938 -21.422 -1.865 1 98.62 204 VAL A CA 1
ATOM 1575 C C . VAL A 1 204 ? -14.031 -22.266 -1.217 1 98.62 204 VAL A C 1
ATOM 1577 O O . VAL A 1 204 ? -15.016 -21.734 -0.702 1 98.62 204 VAL A O 1
ATOM 1580 N N . GLU A 1 205 ? -13.812 -23.562 -1.199 1 97.56 205 GLU A N 1
ATOM 1581 C CA . GLU A 1 205 ? -14.805 -24.469 -0.654 1 97.56 205 GLU A CA 1
ATOM 1582 C C . GLU A 1 205 ? -14.977 -24.281 0.85 1 97.56 205 GLU A C 1
ATOM 1584 O O . GLU A 1 205 ? -16.078 -24.406 1.378 1 97.56 205 GLU A O 1
ATOM 1589 N N . SER A 1 206 ? -13.867 -23.938 1.494 1 97.94 206 SER A N 1
ATOM 1590 C CA . SER A 1 206 ? -13.93 -23.75 2.941 1 97.94 206 SER A CA 1
ATOM 1591 C C . SER A 1 206 ? -14.305 -22.312 3.299 1 97.94 206 SER A C 1
ATOM 1593 O O . SER A 1 206 ? -14.422 -21.984 4.477 1 97.94 206 SER A O 1
ATOM 1595 N N . ARG A 1 207 ? -14.531 -21.469 2.379 1 98.06 207 ARG A N 1
ATOM 1596 C CA . ARG A 1 207 ? -14.852 -20.047 2.588 1 98.06 207 ARG A CA 1
ATOM 1597 C C . ARG A 1 207 ? -13.812 -19.391 3.486 1 98.06 207 ARG A C 1
ATOM 1599 O O . ARG A 1 207 ? -14.164 -18.703 4.449 1 98.06 207 ARG A O 1
ATOM 1606 N N . PHE A 1 208 ? -12.531 -19.656 3.18 1 98.62 208 PHE A N 1
ATOM 1607 C CA . PHE A 1 208 ? -11.406 -19.141 3.947 1 98.62 208 PHE A CA 1
ATOM 1608 C C . PHE A 1 208 ? -11.422 -17.609 3.955 1 98.62 208 PHE A C 1
ATOM 1610 O O . PHE A 1 208 ? -11.734 -16.984 2.943 1 98.62 208 PHE A O 1
ATOM 1617 N N . THR A 1 209 ? -11.117 -17.047 5.082 1 98.06 209 THR A N 1
ATOM 1618 C CA . THR A 1 209 ? -10.883 -15.609 5.215 1 98.06 209 THR A CA 1
ATOM 1619 C C . THR A 1 209 ? -9.531 -15.336 5.867 1 98.06 209 THR A C 1
ATOM 1621 O O . THR A 1 209 ? -9.117 -16.062 6.773 1 98.06 209 THR A O 1
ATOM 1624 N N . GLY A 1 210 ? -8.852 -14.344 5.391 1 98 210 GLY A N 1
ATOM 1625 C CA . GLY A 1 210 ? -7.57 -13.977 5.977 1 98 210 GLY A CA 1
ATOM 1626 C C . GLY A 1 210 ? -6.426 -14.023 4.984 1 98 210 GLY A C 1
ATOM 1627 O O . GLY A 1 210 ? -6.633 -13.883 3.779 1 98 210 GLY A O 1
ATOM 1628 N N . VAL A 1 211 ? -5.215 -14.031 5.422 1 98.81 211 VAL A N 1
ATOM 1629 C CA . VAL A 1 211 ? -3.99 -14.109 4.633 1 98.81 211 VAL A CA 1
ATOM 1630 C C . VAL A 1 211 ? -3.344 -15.484 4.82 1 98.81 211 VAL A C 1
ATOM 1632 O O . VAL A 1 211 ? -3.277 -16 5.938 1 98.81 211 VAL A O 1
ATOM 1635 N N . LEU A 1 212 ? -2.947 -16.062 3.77 1 98.94 212 LEU A N 1
ATOM 1636 C CA . LEU A 1 212 ? -2.346 -17.391 3.834 1 98.94 212 LEU A CA 1
ATOM 1637 C C . LEU A 1 212 ? -1.155 -17.484 2.887 1 98.94 212 LEU A C 1
ATOM 1639 O O . LEU A 1 212 ? -1.224 -17.031 1.745 1 98.94 212 LEU A O 1
ATOM 1643 N N . HIS A 1 213 ? -0.045 -18.016 3.41 1 98.94 213 HIS A N 1
ATOM 1644 C CA . HIS A 1 213 ? 1.105 -18.344 2.572 1 98.94 213 HIS A CA 1
ATOM 1645 C C . HIS A 1 213 ? 0.992 -19.75 1.994 1 98.94 213 HIS A C 1
ATOM 1647 O O . HIS A 1 213 ? 1.127 -20.734 2.721 1 98.94 213 HIS A O 1
ATOM 1653 N N . VAL A 1 214 ? 0.725 -19.828 0.731 1 98.94 214 VAL A N 1
ATOM 1654 C CA . VAL A 1 214 ? 0.671 -21.109 0.034 1 98.94 214 VAL A CA 1
ATOM 1655 C C . VAL A 1 214 ? 1.941 -21.297 -0.79 1 98.94 214 VAL A C 1
ATOM 1657 O O . VAL A 1 214 ? 1.966 -21 -1.986 1 98.94 214 VAL A O 1
ATOM 1660 N N . THR A 1 215 ? 2.926 -21.812 -0.167 1 98.88 215 THR A N 1
ATOM 1661 C CA . THR A 1 215 ? 4.234 -21.891 -0.808 1 98.88 215 THR A CA 1
ATOM 1662 C C . THR A 1 215 ? 4.922 -23.219 -0.473 1 98.88 215 THR A C 1
ATOM 1664 O O . THR A 1 215 ? 4.504 -23.922 0.444 1 98.88 215 THR A O 1
ATOM 1667 N N . GLY A 1 216 ? 5.859 -23.609 -1.273 1 98.69 216 GLY A N 1
ATOM 1668 C CA . GLY A 1 216 ? 6.766 -24.688 -0.941 1 98.69 216 GLY A CA 1
ATOM 1669 C C . GLY A 1 216 ? 7.785 -24.312 0.117 1 98.69 216 GLY A C 1
ATOM 1670 O O . GLY A 1 216 ? 7.645 -23.297 0.787 1 98.69 216 GLY A O 1
ATOM 1671 N N . PRO A 1 217 ? 8.812 -25.172 0.316 1 98.5 217 PRO A N 1
ATOM 1672 C CA . PRO A 1 217 ? 9.812 -24.922 1.353 1 98.5 217 PRO A CA 1
ATOM 1673 C C . PRO A 1 217 ? 10.781 -23.812 0.97 1 98.5 217 PRO A C 1
ATOM 1675 O O . PRO A 1 217 ? 10.906 -23.469 -0.21 1 98.5 217 PRO A O 1
ATOM 1678 N N . ARG A 1 218 ? 11.445 -23.203 1.947 1 98.69 218 ARG A N 1
ATOM 1679 C CA . ARG A 1 218 ? 12.523 -22.266 1.694 1 98.69 218 ARG A CA 1
ATOM 1680 C C . ARG A 1 218 ? 13.688 -22.938 0.976 1 98.69 218 ARG A C 1
ATOM 1682 O O . ARG A 1 218 ? 14.203 -23.953 1.446 1 98.69 218 ARG A O 1
ATOM 1689 N N . MET A 1 219 ? 14.031 -22.422 -0.166 1 98.31 219 MET A N 1
ATOM 1690 C CA . MET A 1 219 ? 15.148 -22.938 -0.954 1 98.31 219 MET A CA 1
ATOM 1691 C C . MET A 1 219 ? 15.836 -21.797 -1.71 1 98.31 219 MET A C 1
ATOM 1693 O O . MET A 1 219 ? 15.203 -20.797 -2.057 1 98.31 219 MET A O 1
ATOM 1697 N N . SER A 1 220 ? 17.125 -21.969 -1.895 1 98.44 220 SER A N 1
ATOM 1698 C CA . SER A 1 220 ? 17.766 -21.109 -2.887 1 98.44 220 SER A CA 1
ATOM 1699 C C . SER A 1 220 ? 17.453 -21.578 -4.305 1 98.44 220 SER A C 1
ATOM 1701 O O . SER A 1 220 ? 16.969 -22.703 -4.504 1 98.44 220 SER A O 1
ATOM 1703 N N . ARG A 1 221 ? 17.75 -20.703 -5.293 1 97.56 221 ARG A N 1
ATOM 1704 C CA . ARG A 1 221 ? 17.609 -21.141 -6.684 1 97.56 221 ARG A CA 1
ATOM 1705 C C . ARG A 1 221 ? 18.516 -22.328 -6.977 1 97.56 221 ARG A C 1
ATOM 1707 O O . ARG A 1 221 ? 18.125 -23.234 -7.715 1 97.56 221 ARG A O 1
ATOM 1714 N N . PHE A 1 222 ? 19.672 -22.266 -6.379 1 98.69 222 PHE A N 1
ATOM 1715 C CA . PHE A 1 222 ? 20.641 -23.328 -6.559 1 98.69 222 PHE A CA 1
ATOM 1716 C C . PHE A 1 222 ? 20.125 -24.641 -5.977 1 98.69 222 PHE A C 1
ATOM 1718 O O . PHE A 1 222 ? 20.141 -25.672 -6.648 1 98.69 222 PHE A O 1
ATOM 1725 N N . ASP A 1 223 ? 19.625 -24.578 -4.781 1 98.62 223 ASP A N 1
ATOM 1726 C CA . ASP A 1 223 ? 19.078 -25.766 -4.133 1 98.62 223 ASP A CA 1
ATOM 1727 C C . ASP A 1 223 ? 17.891 -26.297 -4.906 1 98.62 223 ASP A C 1
ATOM 1729 O O . ASP A 1 223 ? 17.719 -27.516 -5.016 1 98.62 223 ASP A O 1
ATOM 1733 N N . PHE A 1 224 ? 17.078 -25.422 -5.355 1 98.81 224 PHE A N 1
ATOM 1734 C CA . PHE A 1 224 ? 15.891 -25.812 -6.117 1 98.81 224 PHE A CA 1
ATOM 1735 C C . PHE A 1 224 ? 16.281 -26.516 -7.406 1 98.81 224 PHE A C 1
ATOM 1737 O O . PHE A 1 224 ? 15.742 -27.578 -7.73 1 98.81 224 PHE A O 1
ATOM 1744 N N . ALA A 1 225 ? 17.219 -25.953 -8.094 1 98.81 225 ALA A N 1
ATOM 1745 C CA . ALA A 1 225 ? 17.719 -26.562 -9.328 1 98.81 225 ALA A CA 1
ATOM 1746 C C . ALA A 1 225 ? 18.312 -27.938 -9.047 1 98.81 225 ALA A C 1
ATOM 1748 O O . ALA A 1 225 ? 18.078 -28.891 -9.805 1 98.81 225 ALA A O 1
ATOM 1749 N N . LYS A 1 226 ? 19.062 -28.047 -8.023 1 98.81 226 LYS A N 1
ATOM 1750 C CA . LYS A 1 226 ? 19.672 -29.328 -7.645 1 98.81 226 LYS A CA 1
ATOM 1751 C C . LYS A 1 226 ? 18.594 -30.359 -7.293 1 98.81 226 LYS A C 1
ATOM 1753 O O . LYS A 1 226 ? 18.734 -31.531 -7.625 1 98.81 226 LYS A O 1
ATOM 1758 N N . ALA A 1 227 ? 17.609 -29.875 -6.566 1 98.81 227 ALA A N 1
ATOM 1759 C CA . ALA A 1 227 ? 16.516 -30.781 -6.227 1 98.81 227 ALA A CA 1
ATOM 1760 C C . ALA A 1 227 ? 15.836 -31.328 -7.48 1 98.81 227 ALA A C 1
ATOM 1762 O O . ALA A 1 227 ? 15.523 -32.531 -7.555 1 98.81 227 ALA A O 1
ATOM 1763 N N . ILE A 1 228 ? 15.578 -30.453 -8.453 1 98.81 228 ILE A N 1
ATOM 1764 C CA . ILE A 1 228 ? 14.992 -30.875 -9.719 1 98.81 228 ILE A CA 1
ATOM 1765 C C . ILE A 1 228 ? 15.906 -31.875 -10.414 1 98.81 228 ILE A C 1
ATOM 1767 O O . ILE A 1 228 ? 15.461 -32.938 -10.852 1 98.81 228 ILE A O 1
ATOM 1771 N N . ALA A 1 229 ? 17.219 -31.562 -10.492 1 98.75 229 ALA A N 1
ATOM 1772 C CA . ALA A 1 229 ? 18.188 -32.469 -11.125 1 98.75 229 ALA A CA 1
ATOM 1773 C C . ALA A 1 229 ? 18.188 -33.844 -10.484 1 98.75 229 ALA A C 1
ATOM 1775 O O . ALA A 1 229 ? 18.141 -34.844 -11.188 1 98.75 229 ALA A O 1
ATOM 1776 N N . ARG A 1 230 ? 18.203 -33.781 -9.219 1 98.5 230 ARG A N 1
ATOM 1777 C CA . ARG A 1 230 ? 18.25 -35.031 -8.469 1 98.5 230 ARG A CA 1
ATOM 1778 C C . ARG A 1 230 ? 16.984 -35.844 -8.703 1 98.5 230 ARG A C 1
ATOM 1780 O O . ARG A 1 230 ? 17.062 -37.062 -9.008 1 98.5 230 ARG A O 1
ATOM 1787 N N . TYR A 1 231 ? 15.836 -35.219 -8.531 1 98.56 231 TYR A N 1
ATOM 1788 C CA . TYR A 1 231 ? 14.562 -35.906 -8.656 1 98.56 231 TYR A CA 1
ATOM 1789 C C . TYR A 1 231 ? 14.391 -36.469 -10.07 1 98.56 231 TYR A C 1
ATOM 1791 O O . TYR A 1 231 ? 13.891 -37.594 -10.25 1 98.56 231 TYR A O 1
ATOM 1799 N N . PHE A 1 232 ? 14.773 -35.75 -11.086 1 98.31 232 PHE A N 1
ATOM 1800 C CA . PHE A 1 232 ? 14.578 -36.125 -12.484 1 98.31 232 PHE A CA 1
ATOM 1801 C C . PHE A 1 232 ? 15.734 -36.969 -12.992 1 98.31 232 PHE A C 1
ATOM 1803 O O . PHE A 1 232 ? 15.727 -37.406 -14.141 1 98.31 232 PHE A O 1
ATOM 1810 N N . LYS A 1 233 ? 16.766 -37.156 -12.133 1 98.06 233 LYS A N 1
ATOM 1811 C CA . LYS A 1 233 ? 17.953 -37.938 -12.43 1 98.06 233 LYS A CA 1
ATOM 1812 C C . LYS A 1 233 ? 18.766 -37.344 -13.562 1 98.06 233 LYS A C 1
ATOM 1814 O O . LYS A 1 233 ? 19.219 -38.031 -14.469 1 98.06 233 LYS A O 1
ATOM 1819 N N . PHE A 1 234 ? 18.828 -36.062 -13.555 1 98.31 234 PHE A N 1
ATOM 1820 C CA . PHE A 1 234 ? 19.734 -35.312 -14.445 1 98.31 234 PHE A CA 1
ATOM 1821 C C . PHE A 1 234 ? 21.109 -35.188 -13.805 1 98.31 234 PHE A C 1
ATOM 1823 O O . PHE A 1 234 ? 21.281 -35.469 -12.617 1 98.31 234 PHE A O 1
ATOM 1830 N N . ASN A 1 235 ? 22.109 -34.781 -14.633 1 98.31 235 ASN A N 1
ATOM 1831 C CA . ASN A 1 235 ? 23.453 -34.531 -14.133 1 98.31 235 ASN A CA 1
ATOM 1832 C C . ASN A 1 235 ? 23.516 -33.281 -13.25 1 98.31 235 ASN A C 1
ATOM 1834 O O . ASN A 1 235 ? 23.484 -32.156 -13.75 1 98.31 235 ASN A O 1
ATOM 1838 N N . GLU A 1 236 ? 23.641 -33.438 -12 1 98.06 236 GLU A N 1
ATOM 1839 C CA . GLU A 1 236 ? 23.656 -32.344 -11.031 1 98.06 236 GLU A CA 1
ATOM 1840 C C . GLU A 1 236 ? 24.859 -31.422 -11.25 1 98.06 236 GLU A C 1
ATOM 1842 O O . GLU A 1 236 ? 24.844 -30.266 -10.828 1 98.06 236 GLU A O 1
ATOM 1847 N N . ASP A 1 237 ? 25.891 -31.922 -11.883 1 98.19 237 ASP A N 1
ATOM 1848 C CA . ASP A 1 237 ? 27.109 -31.156 -12.102 1 98.19 237 ASP A CA 1
ATOM 1849 C C . ASP A 1 237 ? 26.891 -30.031 -13.102 1 98.19 237 ASP A C 1
ATOM 1851 O O . ASP A 1 237 ? 27.688 -29.094 -13.195 1 98.19 237 ASP A O 1
ATOM 1855 N N . LEU A 1 238 ? 25.797 -30.141 -13.828 1 98.69 238 LEU A N 1
ATOM 1856 C CA . LEU A 1 238 ? 25.469 -29.125 -14.812 1 98.69 238 LEU A CA 1
ATOM 1857 C C . LEU A 1 238 ? 24.828 -27.906 -14.156 1 98.69 238 LEU A C 1
ATOM 1859 O O . LEU A 1 238 ? 24.672 -26.859 -14.789 1 98.69 238 LEU A O 1
ATOM 1863 N N . VAL A 1 239 ? 24.422 -28.016 -12.883 1 98.81 239 VAL A N 1
ATOM 1864 C CA . VAL A 1 239 ? 23.953 -26.859 -12.109 1 98.81 239 VAL A CA 1
ATOM 1865 C C . VAL A 1 239 ? 25.156 -26.109 -11.531 1 98.81 239 VAL A C 1
ATOM 1867 O O . VAL A 1 239 ? 25.875 -26.641 -10.68 1 98.81 239 VAL A O 1
ATOM 1870 N N . LYS A 1 240 ? 25.375 -24.875 -12.008 1 98.75 240 LYS A N 1
ATOM 1871 C CA . LYS A 1 240 ? 26.531 -24.078 -11.602 1 98.75 240 LYS A CA 1
ATOM 1872 C C . LYS A 1 240 ? 26.109 -22.922 -10.703 1 98.75 240 LYS A C 1
ATOM 1874 O O . LYS A 1 240 ? 25.109 -22.234 -10.984 1 98.75 240 LYS A O 1
ATOM 1879 N N . PRO A 1 241 ? 26.797 -22.75 -9.586 1 98.38 241 PRO A N 1
ATOM 1880 C CA . PRO A 1 241 ? 26.453 -21.656 -8.672 1 98.38 241 PRO A CA 1
ATOM 1881 C C . PRO A 1 241 ? 26.875 -20.297 -9.195 1 98.38 241 PRO A C 1
ATOM 1883 O O . PRO A 1 241 ? 27.953 -20.141 -9.766 1 98.38 241 PRO A O 1
ATOM 1886 N N . ILE A 1 242 ? 26 -19.375 -9.102 1 98.31 242 ILE A N 1
ATOM 1887 C CA . ILE A 1 242 ? 26.312 -17.969 -9.273 1 98.31 242 ILE A CA 1
ATOM 1888 C C . ILE A 1 242 ? 25.781 -17.172 -8.078 1 98.31 242 ILE A C 1
ATOM 1890 O O . ILE A 1 242 ? 25.062 -17.719 -7.234 1 98.31 242 ILE A O 1
ATOM 1894 N N . ARG A 1 243 ? 26.234 -15.906 -7.953 1 97.44 243 ARG A N 1
ATOM 1895 C CA . ARG A 1 243 ? 25.766 -15.047 -6.871 1 97.44 243 ARG A CA 1
ATOM 1896 C C . ARG A 1 243 ? 24.734 -14.047 -7.379 1 97.44 243 ARG A C 1
ATOM 1898 O O . ARG A 1 243 ? 24.688 -13.742 -8.57 1 97.44 243 ARG A O 1
ATOM 1905 N N . LEU A 1 244 ? 23.859 -13.656 -6.477 1 96.81 244 LEU A N 1
ATOM 1906 C CA . LEU A 1 244 ? 22.891 -12.633 -6.82 1 96.81 244 LEU A CA 1
ATOM 1907 C C . LEU A 1 244 ? 23.562 -11.414 -7.422 1 96.81 244 LEU A C 1
ATOM 1909 O O . LEU A 1 244 ? 23.047 -10.805 -8.359 1 96.81 244 LEU A O 1
ATOM 1913 N N . SER A 1 245 ? 24.719 -11 -6.926 1 95.75 245 SER A N 1
ATOM 1914 C CA . SER A 1 245 ? 25.484 -9.836 -7.383 1 95.75 245 SER A CA 1
ATOM 1915 C C . SER A 1 245 ? 25.969 -10.023 -8.812 1 95.75 245 SER A C 1
ATOM 1917 O O . SER A 1 245 ? 26.391 -9.07 -9.461 1 95.75 245 SER A O 1
ATOM 1919 N N . ASP A 1 246 ? 25.953 -11.305 -9.281 1 96.5 246 ASP A N 1
ATOM 1920 C CA . ASP A 1 246 ? 26.422 -11.602 -10.625 1 96.5 246 ASP A CA 1
ATOM 1921 C C . ASP A 1 246 ? 25.344 -11.273 -11.664 1 96.5 246 ASP A C 1
ATOM 1923 O O . ASP A 1 246 ? 25.625 -11.258 -12.867 1 96.5 246 ASP A O 1
ATOM 1927 N N . VAL A 1 247 ? 24.125 -11.125 -11.227 1 95.19 247 VAL A N 1
ATOM 1928 C CA . VAL A 1 247 ? 23 -10.859 -12.125 1 95.19 247 VAL A CA 1
ATOM 1929 C C . VAL A 1 247 ? 22.641 -9.375 -12.086 1 95.19 247 VAL A C 1
ATOM 1931 O O . VAL A 1 247 ? 22.594 -8.773 -11.008 1 95.19 247 VAL A O 1
ATOM 1934 N N . ASN A 1 248 ? 22.438 -8.766 -13.227 1 92.81 248 ASN A N 1
ATOM 1935 C CA . ASN A 1 248 ? 22.109 -7.344 -13.32 1 92.81 248 ASN A CA 1
ATOM 1936 C C . ASN A 1 248 ? 20.609 -7.125 -13.492 1 92.81 248 ASN A C 1
ATOM 1938 O O . ASN A 1 248 ? 20.156 -6.734 -14.562 1 92.81 248 ASN A O 1
ATOM 1942 N N . TYR A 1 249 ? 19.844 -7.312 -12.422 1 93.19 249 TYR A N 1
ATOM 1943 C CA . TYR A 1 249 ? 18.406 -7.023 -12.445 1 93.19 249 TYR A CA 1
ATOM 1944 C C . TYR A 1 249 ? 18.172 -5.52 -12.422 1 93.19 249 TYR A C 1
ATOM 1946 O O . TYR A 1 249 ? 18.859 -4.777 -11.727 1 93.19 249 TYR A O 1
ATOM 1954 N N . LYS A 1 250 ? 17.203 -5.086 -13.18 1 94.5 250 LYS A N 1
ATOM 1955 C CA . LYS A 1 250 ? 16.812 -3.68 -13.117 1 94.5 250 LYS A CA 1
ATOM 1956 C C . LYS A 1 250 ? 16.203 -3.336 -11.766 1 94.5 250 LYS A C 1
ATOM 1958 O O . LYS A 1 250 ? 16.625 -2.373 -11.117 1 94.5 250 LYS A O 1
ATOM 1963 N N . ALA A 1 251 ? 15.211 -4.047 -11.367 1 97.56 251 ALA A N 1
ATOM 1964 C CA . ALA A 1 251 ? 14.578 -3.865 -10.062 1 97.56 251 ALA A CA 1
ATOM 1965 C C . ALA A 1 251 ? 15.336 -4.629 -8.977 1 97.56 251 ALA A C 1
ATOM 1967 O O . ALA A 1 251 ? 15.789 -5.758 -9.203 1 97.56 251 ALA A O 1
ATOM 1968 N N . ARG A 1 252 ? 15.477 -4.035 -7.789 1 96.75 252 ARG A N 1
ATOM 1969 C CA . ARG A 1 252 ? 16.062 -4.746 -6.652 1 96.75 252 ARG A CA 1
ATOM 1970 C C . ARG A 1 252 ? 15.273 -6.012 -6.336 1 96.75 252 ARG A C 1
ATOM 1972 O O . ARG A 1 252 ? 14.039 -6.008 -6.379 1 96.75 252 ARG A O 1
ATOM 1979 N N . ARG A 1 253 ? 15.984 -7.105 -6.051 1 97.88 253 ARG A N 1
ATOM 1980 C CA . ARG A 1 253 ? 15.359 -8.359 -5.625 1 97.88 253 ARG A CA 1
ATOM 1981 C C . ARG A 1 253 ? 15.711 -8.672 -4.176 1 97.88 253 ARG A C 1
ATOM 1983 O O . ARG A 1 253 ? 16.844 -8.461 -3.742 1 97.88 253 ARG A O 1
ATOM 1990 N N . PRO A 1 254 ? 14.727 -9.133 -3.457 1 98.06 254 PRO A N 1
ATOM 1991 C CA . PRO A 1 254 ? 15.031 -9.523 -2.08 1 98.06 254 PRO A CA 1
ATOM 1992 C C . PRO A 1 254 ? 16.016 -10.695 -2.002 1 98.06 254 PRO A C 1
ATOM 1994 O O . PRO A 1 254 ? 15.961 -11.602 -2.832 1 98.06 254 PRO A O 1
ATOM 1997 N N . ARG A 1 255 ? 16.844 -10.703 -1.019 1 98.06 255 ARG A N 1
ATOM 1998 C CA . ARG A 1 255 ? 17.812 -11.781 -0.806 1 98.06 255 ARG A CA 1
ATOM 1999 C C . ARG A 1 255 ? 17.109 -13.031 -0.276 1 98.06 255 ARG A C 1
ATOM 2001 O O . ARG A 1 255 ? 17.438 -14.148 -0.69 1 98.06 255 ARG A O 1
ATOM 2008 N N . ASP A 1 256 ? 16.203 -12.805 0.653 1 98.69 256 ASP A N 1
ATOM 2009 C CA . ASP A 1 256 ? 15.461 -13.922 1.242 1 98.69 256 ASP A CA 1
ATOM 2010 C C . ASP A 1 256 ? 14.016 -13.523 1.533 1 98.69 256 ASP A C 1
ATOM 2012 O O . ASP A 1 256 ? 13.695 -13.102 2.648 1 98.69 256 ASP A O 1
ATOM 2016 N N . SER A 1 257 ? 13.148 -13.711 0.581 1 98.62 257 SER A N 1
ATOM 2017 C CA . SER A 1 257 ? 11.734 -13.414 0.749 1 98.62 257 SER A CA 1
ATOM 2018 C C . SER A 1 257 ? 10.922 -14.68 1.007 1 98.62 257 SER A C 1
ATOM 2020 O O . SER A 1 257 ? 9.727 -14.719 0.728 1 98.62 257 SER A O 1
ATOM 2022 N N . SER A 1 258 ? 11.586 -15.742 1.527 1 98.88 258 SER A N 1
ATOM 2023 C CA . SER A 1 258 ? 10.883 -17 1.808 1 98.88 258 SER A CA 1
ATOM 2024 C C . SER A 1 258 ? 9.734 -16.781 2.787 1 98.88 258 SER A C 1
ATOM 2026 O O . SER A 1 258 ? 9.781 -15.859 3.607 1 98.88 258 SER A O 1
ATOM 2028 N N . LEU A 1 259 ? 8.711 -17.609 2.65 1 98.88 259 LEU A N 1
ATOM 2029 C CA . LEU A 1 259 ? 7.492 -17.484 3.445 1 98.88 259 LEU A CA 1
ATOM 2030 C C . LEU A 1 259 ? 7.293 -18.719 4.316 1 98.88 259 LEU A C 1
ATOM 2032 O O . LEU A 1 259 ? 7.422 -19.844 3.84 1 98.88 259 LEU A O 1
ATOM 2036 N N . SER A 1 260 ? 7.02 -18.484 5.605 1 98.69 260 SER A N 1
ATOM 2037 C CA . SER A 1 260 ? 6.562 -19.594 6.43 1 98.69 260 SER A CA 1
ATOM 2038 C C . SER A 1 260 ? 5.168 -20.047 6.02 1 98.69 260 SER A C 1
ATOM 2040 O O . SER A 1 260 ? 4.242 -19.234 5.93 1 98.69 260 SER A O 1
ATOM 2042 N N . ASN A 1 261 ? 5.031 -21.359 5.73 1 98.62 261 ASN A N 1
ATOM 2043 C CA . ASN A 1 261 ? 3.738 -21.875 5.297 1 98.62 261 ASN A CA 1
ATOM 2044 C C . ASN A 1 261 ? 3.102 -22.766 6.367 1 98.62 261 ASN A C 1
ATOM 2046 O O . ASN A 1 261 ? 2.293 -23.641 6.051 1 98.62 261 ASN A O 1
ATOM 2050 N N . LYS A 1 262 ? 3.496 -22.578 7.602 1 97.88 262 LYS A N 1
ATOM 2051 C CA . LYS A 1 262 ? 3.008 -23.391 8.711 1 97.88 262 LYS A CA 1
ATOM 2052 C C . LYS A 1 262 ? 1.483 -23.359 8.789 1 97.88 262 LYS A C 1
ATOM 2054 O O . LYS A 1 262 ? 0.841 -24.391 8.969 1 97.88 262 LYS A O 1
ATOM 2059 N N . ARG A 1 263 ? 0.834 -22.188 8.656 1 97.94 263 ARG A N 1
ATOM 2060 C CA . ARG A 1 263 ? -0.617 -22.047 8.719 1 97.94 263 ARG A CA 1
ATOM 2061 C C . ARG A 1 263 ? -1.29 -22.828 7.594 1 97.94 263 ARG A C 1
ATOM 2063 O O . ARG A 1 263 ? -2.314 -23.484 7.809 1 97.94 263 ARG A O 1
ATOM 2070 N N . ALA A 1 264 ? -0.7 -22.75 6.434 1 98.75 264 ALA A N 1
ATOM 2071 C CA . ALA A 1 264 ? -1.283 -23.406 5.266 1 98.75 264 ALA A CA 1
ATOM 2072 C C . ALA A 1 264 ? -1.233 -24.922 5.402 1 98.75 264 ALA A C 1
ATOM 2074 O O . ALA A 1 264 ? -2.15 -25.625 4.965 1 98.75 264 ALA A O 1
ATOM 2075 N N . LEU A 1 265 ? -0.141 -25.422 5.957 1 98 265 LEU A N 1
ATOM 2076 C CA . LEU A 1 265 ? -0.005 -26.875 6.16 1 98 265 LEU A CA 1
ATOM 2077 C C . LEU A 1 265 ? -1.182 -27.422 6.957 1 98 265 LEU A C 1
ATOM 2079 O O . LEU A 1 265 ? -1.74 -28.453 6.609 1 98 265 LEU A O 1
ATOM 2083 N N . GLY A 1 266 ? -1.555 -26.641 7.965 1 95.62 266 GLY A N 1
ATOM 2084 C CA . GLY A 1 266 ? -2.654 -27.078 8.812 1 95.62 266 GLY A CA 1
ATOM 2085 C C . GLY A 1 266 ? -4.012 -26.953 8.148 1 95.62 266 GLY A C 1
ATOM 2086 O O . GLY A 1 266 ? -4.871 -27.812 8.297 1 95.62 266 GLY A O 1
ATOM 2087 N N . ILE A 1 267 ? -4.215 -26.016 7.316 1 96.88 267 ILE A N 1
ATOM 2088 C CA . ILE A 1 267 ? -5.516 -25.656 6.75 1 96.88 267 ILE A CA 1
ATOM 2089 C C . ILE A 1 267 ? -5.77 -26.5 5.5 1 96.88 267 ILE A C 1
ATOM 2091 O O . ILE A 1 267 ? -6.879 -27 5.293 1 96.88 267 ILE A O 1
ATOM 2095 N N . LEU A 1 268 ? -4.742 -26.75 4.711 1 98.31 268 LEU A N 1
ATOM 2096 C CA . LEU A 1 268 ? -4.922 -27.297 3.377 1 98.31 268 LEU A CA 1
ATOM 2097 C C . LEU A 1 268 ? -4.715 -28.812 3.385 1 98.31 268 LEU A C 1
ATOM 2099 O O . LEU A 1 268 ? -5.191 -29.516 2.49 1 98.31 268 LEU A O 1
ATOM 2103 N N . ASN A 1 269 ? -3.936 -29.312 4.336 1 97.12 269 ASN A N 1
ATOM 2104 C CA . ASN A 1 269 ? -3.545 -30.719 4.375 1 97.12 269 ASN A CA 1
ATOM 2105 C C . ASN A 1 269 ? -2.838 -31.141 3.088 1 97.12 269 ASN A C 1
ATOM 2107 O O . ASN A 1 269 ? -3.139 -32.188 2.525 1 97.12 269 ASN A O 1
ATOM 2111 N N . ILE A 1 270 ? -2.131 -30.281 2.459 1 98.19 270 ILE A N 1
ATOM 2112 C CA . ILE A 1 270 ? -1.214 -30.516 1.348 1 98.19 270 ILE A CA 1
ATOM 2113 C C . ILE A 1 270 ? 0.227 -30.484 1.854 1 98.19 270 ILE A C 1
ATOM 2115 O O . ILE A 1 270 ? 0.591 -29.625 2.664 1 98.19 270 ILE A O 1
ATOM 2119 N N . PRO A 1 271 ? 1.008 -31.469 1.479 1 98.19 271 PRO A N 1
ATOM 2120 C CA . PRO A 1 271 ? 2.391 -31.484 1.96 1 98.19 271 PRO A CA 1
ATOM 2121 C C . PRO A 1 271 ? 3.262 -30.438 1.281 1 98.19 271 PRO A C 1
ATOM 2123 O O . PRO A 1 271 ? 4.211 -30.766 0.571 1 98.19 271 PRO A O 1
ATOM 2126 N N . LEU A 1 272 ? 3.107 -29.219 1.621 1 98.56 272 LEU A N 1
ATOM 2127 C CA . LEU A 1 272 ? 3.701 -28.062 0.957 1 98.56 272 LEU A CA 1
ATOM 2128 C C . LEU A 1 272 ? 5.219 -28.078 1.112 1 98.56 272 LEU A C 1
ATOM 2130 O O . LEU A 1 272 ? 5.938 -27.578 0.238 1 98.56 272 LEU A O 1
ATOM 2134 N N . ASN A 1 273 ? 5.727 -28.688 2.203 1 98 273 ASN A N 1
ATOM 2135 C CA . ASN A 1 273 ? 7.152 -28.625 2.5 1 98 273 ASN A CA 1
ATOM 2136 C C . ASN A 1 273 ? 7.898 -29.812 1.901 1 98 273 ASN A C 1
ATOM 2138 O O . ASN A 1 273 ? 9.117 -29.922 2.041 1 98 273 ASN A O 1
ATOM 2142 N N . ASP A 1 274 ? 7.152 -30.656 1.241 1 98.31 274 ASP A N 1
ATOM 2143 C CA . ASP A 1 274 ? 7.754 -31.812 0.598 1 98.31 274 ASP A CA 1
ATOM 2144 C C . ASP A 1 274 ? 8.039 -31.547 -0.876 1 98.31 274 ASP A C 1
ATOM 2146 O O . ASP A 1 274 ? 7.176 -31.75 -1.731 1 98.31 274 ASP A O 1
ATOM 2150 N N . ILE A 1 275 ? 9.25 -31.188 -1.108 1 98.5 275 ILE A N 1
ATOM 2151 C CA . ILE A 1 275 ? 9.633 -30.797 -2.461 1 98.5 275 ILE A CA 1
ATOM 2152 C C . ILE A 1 275 ? 9.484 -32 -3.4 1 98.5 275 ILE A C 1
ATOM 2154 O O . ILE A 1 275 ? 9.141 -31.828 -4.574 1 98.5 275 ILE A O 1
ATOM 2158 N N . ASP A 1 276 ? 9.68 -33.156 -2.936 1 98.5 276 ASP A N 1
ATOM 2159 C CA . ASP A 1 276 ? 9.555 -34.344 -3.77 1 98.5 276 ASP A CA 1
ATOM 2160 C C . ASP A 1 276 ? 8.102 -34.594 -4.172 1 98.5 276 ASP A C 1
ATOM 2162 O O . ASP A 1 276 ? 7.828 -35.062 -5.277 1 98.5 276 ASP A O 1
ATOM 2166 N N . TYR A 1 277 ? 7.23 -34.312 -3.236 1 98.62 277 TYR A N 1
ATOM 2167 C CA . TYR A 1 277 ? 5.812 -34.406 -3.57 1 98.62 277 TYR A CA 1
ATOM 2168 C C . TYR A 1 277 ? 5.473 -33.469 -4.734 1 98.62 277 TYR A C 1
ATOM 2170 O O . TYR A 1 277 ? 4.867 -33.906 -5.719 1 98.62 277 TYR A O 1
ATOM 2178 N N . ALA A 1 278 ? 5.871 -32.25 -4.672 1 98.81 278 ALA A N 1
ATOM 2179 C CA . ALA A 1 278 ? 5.605 -31.266 -5.727 1 98.81 278 ALA A CA 1
ATOM 2180 C C . ALA A 1 278 ? 6.258 -31.688 -7.039 1 98.81 278 ALA A C 1
ATOM 2182 O O . ALA A 1 278 ? 5.645 -31.578 -8.109 1 98.81 278 ALA A O 1
ATOM 2183 N N . LEU A 1 279 ? 7.512 -32.188 -6.938 1 98.75 279 LEU A N 1
ATOM 2184 C CA . LEU A 1 279 ? 8.25 -32.562 -8.141 1 98.75 279 LEU A CA 1
ATOM 2185 C C . LEU A 1 279 ? 7.645 -33.812 -8.789 1 98.75 279 LEU A C 1
ATOM 2187 O O . LEU A 1 279 ? 7.703 -33.969 -10.016 1 98.75 279 LEU A O 1
ATOM 2191 N N . SER A 1 280 ? 7.039 -34.688 -8 1 98.69 280 SER A N 1
ATOM 2192 C CA . SER A 1 280 ? 6.355 -35.844 -8.57 1 98.69 280 SER A CA 1
ATOM 2193 C C . SER A 1 280 ? 5.195 -35.406 -9.461 1 98.69 280 SER A C 1
ATOM 2195 O O . SER A 1 280 ? 5 -35.969 -10.539 1 98.69 280 SER A O 1
ATOM 2197 N N . ILE A 1 281 ? 4.445 -34.438 -9.008 1 98.69 281 ILE A N 1
ATOM 2198 C CA . ILE A 1 281 ? 3.344 -33.875 -9.797 1 98.69 281 ILE A CA 1
ATOM 2199 C C . ILE A 1 281 ? 3.893 -33.188 -11.039 1 98.69 281 ILE A C 1
ATOM 2201 O O . ILE A 1 281 ? 3.4 -33.406 -12.148 1 98.69 281 ILE A O 1
ATOM 2205 N N . PHE A 1 282 ? 4.977 -32.438 -10.812 1 98.62 282 PHE A N 1
ATOM 2206 C CA . PHE A 1 282 ? 5.605 -31.688 -11.891 1 98.62 282 PHE A CA 1
ATOM 2207 C C . PHE A 1 282 ? 6.086 -32.625 -13 1 98.62 282 PHE A C 1
ATOM 2209 O O . PHE A 1 282 ? 5.797 -32.406 -14.172 1 98.62 282 PHE A O 1
ATOM 2216 N N . LYS A 1 283 ? 6.727 -33.656 -12.578 1 98.38 283 LYS A N 1
ATOM 2217 C CA . LYS A 1 283 ? 7.25 -34.625 -13.523 1 98.38 283 LYS A CA 1
ATOM 2218 C C . LYS A 1 283 ? 6.117 -35.312 -14.289 1 98.38 283 LYS A C 1
ATOM 2220 O O . LYS A 1 283 ? 6.199 -35.469 -15.508 1 98.38 283 LYS A O 1
ATOM 2225 N N . SER A 1 284 ? 5.129 -35.719 -13.57 1 98.12 284 SER A N 1
ATOM 2226 C CA . SER A 1 284 ? 3.986 -36.375 -14.203 1 98.12 284 SER A CA 1
ATOM 2227 C C . SER A 1 284 ? 3.361 -35.469 -15.266 1 98.12 284 SER A C 1
ATOM 2229 O O . SER A 1 284 ? 3.002 -35.938 -16.344 1 98.12 284 SER A O 1
ATOM 2231 N N . GLU A 1 285 ? 3.287 -34.188 -15 1 97.56 285 GLU A N 1
ATOM 2232 C CA . GLU A 1 285 ? 2.646 -33.25 -15.914 1 97.56 285 GLU A CA 1
ATOM 2233 C C . GLU A 1 285 ? 3.521 -32.969 -17.141 1 97.56 285 GLU A C 1
ATOM 2235 O O . GLU A 1 285 ? 3.014 -32.656 -18.219 1 97.56 285 GLU A O 1
ATOM 2240 N N . LEU A 1 286 ? 4.812 -33.062 -16.922 1 96.12 286 LEU A N 1
ATOM 2241 C CA . LEU A 1 286 ? 5.742 -32.875 -18.031 1 96.12 286 LEU A CA 1
ATOM 2242 C C . LEU A 1 286 ? 5.766 -34.094 -18.953 1 96.12 286 LEU A C 1
ATOM 2244 O O . LEU A 1 286 ? 6.164 -34 -20.109 1 96.12 286 LEU A O 1
ATOM 2248 N N . GLY A 1 287 ? 5.316 -35.25 -18.469 1 92.62 287 GLY A N 1
ATOM 2249 C CA . GLY A 1 287 ? 5.262 -36.469 -19.266 1 92.62 287 GLY A CA 1
ATOM 2250 C C . GLY A 1 287 ? 6.629 -37.062 -19.516 1 92.62 287 GLY A C 1
ATOM 2251 O O . GLY A 1 287 ? 6.887 -37.625 -20.594 1 92.62 287 GLY A O 1
ATOM 2252 N N . ILE A 1 288 ? 7.574 -36.969 -18.703 1 85.31 288 ILE A N 1
ATOM 2253 C CA . ILE A 1 288 ? 8.898 -37.531 -18.891 1 85.31 288 ILE A CA 1
ATOM 2254 C C . ILE A 1 288 ? 9.234 -38.469 -17.719 1 85.31 288 ILE A C 1
ATOM 2256 O O . ILE A 1 288 ? 8.734 -38.25 -16.609 1 85.31 288 ILE A O 1
ATOM 2260 N N . MET B 1 1 ? -24.359 17.641 11.852 1 97.12 1 MET B N 1
ATOM 2261 C CA . MET B 1 1 ? -23.875 16.281 11.703 1 97.12 1 MET B CA 1
ATOM 2262 C C . MET B 1 1 ? -22.922 15.914 12.836 1 97.12 1 MET B C 1
ATOM 2264 O O . MET B 1 1 ? -22.312 16.797 13.438 1 97.12 1 MET B O 1
ATOM 2268 N N . ILE B 1 2 ? -22.922 14.617 13.172 1 98.69 2 ILE B N 1
ATOM 2269 C CA . ILE B 1 2 ? -21.906 14.117 14.086 1 98.69 2 ILE B CA 1
ATOM 2270 C C . ILE B 1 2 ? -20.625 13.797 13.305 1 98.69 2 ILE B C 1
ATOM 2272 O O . ILE B 1 2 ? -20.656 12.992 12.367 1 98.69 2 ILE B O 1
ATOM 2276 N N . ILE B 1 3 ? -19.547 14.484 13.656 1 98.94 3 ILE B N 1
ATOM 2277 C CA . ILE B 1 3 ? -18.266 14.289 12.984 1 98.94 3 ILE B CA 1
ATOM 2278 C C . ILE B 1 3 ? -17.234 13.758 13.977 1 98.94 3 ILE B C 1
ATOM 2280 O O . ILE B 1 3 ? -17.016 14.367 15.023 1 98.94 3 ILE B O 1
ATOM 2284 N N . LEU B 1 4 ? -16.703 12.562 13.719 1 98.94 4 LEU B N 1
ATOM 2285 C CA . LEU B 1 4 ? -15.625 12 14.508 1 98.94 4 LEU B CA 1
ATOM 2286 C C . LEU B 1 4 ? -14.266 12.359 13.906 1 98.94 4 LEU B C 1
ATOM 2288 O O . LEU B 1 4 ? -14 12.047 12.742 1 98.94 4 LEU B O 1
ATOM 2292 N N . VAL B 1 5 ? -13.461 13.078 14.609 1 98.94 5 VAL B N 1
ATOM 2293 C CA . VAL B 1 5 ? -12.102 13.438 14.195 1 98.94 5 VAL B CA 1
ATOM 2294 C C . VAL B 1 5 ? -11.086 12.695 15.055 1 98.94 5 VAL B C 1
ATOM 2296 O O . VAL B 1 5 ? -10.977 12.953 16.266 1 98.94 5 VAL B O 1
ATOM 2299 N N . THR B 1 6 ? -10.383 11.773 14.469 1 98.94 6 THR B N 1
ATOM 2300 C CA . THR B 1 6 ? -9.32 1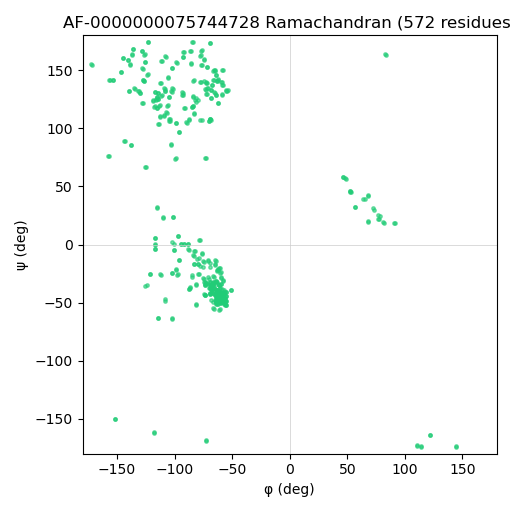1.109 15.219 1 98.94 6 THR B CA 1
ATOM 2301 C C . THR B 1 6 ? -8.023 11.914 15.141 1 98.94 6 THR B C 1
ATOM 2303 O O . THR B 1 6 ? -7.812 12.672 14.195 1 98.94 6 THR B O 1
ATOM 2306 N N . GLY B 1 7 ? -7.137 11.719 16.141 1 98.44 7 GLY B N 1
ATOM 2307 C CA . GLY B 1 7 ? -5.883 12.461 16.172 1 98.44 7 GLY B CA 1
ATOM 2308 C C . GLY B 1 7 ? -6.07 13.945 16.422 1 98.44 7 GLY B C 1
ATOM 2309 O O . GLY B 1 7 ? -5.383 14.773 15.812 1 98.44 7 GLY B O 1
ATOM 2310 N N . VAL B 1 8 ? -6.934 14.281 17.297 1 98.31 8 VAL B N 1
ATOM 2311 C CA . VAL B 1 8 ? -7.293 15.68 17.5 1 98.31 8 VAL B CA 1
ATOM 2312 C C . VAL B 1 8 ? -6.164 16.406 18.234 1 98.31 8 VAL B C 1
ATOM 2314 O O . VAL B 1 8 ? -6.129 17.641 18.266 1 98.31 8 VAL B O 1
ATOM 2317 N N . SER B 1 9 ? -5.246 15.656 18.812 1 97.81 9 SER B N 1
ATOM 2318 C CA . SER B 1 9 ? -4.117 16.281 19.484 1 97.81 9 SER B CA 1
ATOM 2319 C C . SER B 1 9 ? -3.01 16.641 18.5 1 97.81 9 SER B C 1
ATOM 2321 O O . SER B 1 9 ? -2.039 17.312 18.859 1 97.81 9 SER B O 1
ATOM 2323 N N . SER B 1 10 ? -3.145 16.172 17.297 1 97.69 10 SER B N 1
ATOM 2324 C CA . SER B 1 10 ? -2.215 16.578 16.25 1 97.69 10 SER B CA 1
ATOM 2325 C C . SER B 1 10 ? -2.549 17.969 15.727 1 97.69 10 SER B C 1
ATOM 2327 O O . SER B 1 10 ? -3.666 18.453 15.906 1 97.69 10 SER B O 1
ATOM 2329 N N . SER B 1 11 ? -1.582 18.562 15.062 1 97.38 11 SER B N 1
ATOM 2330 C CA . SER B 1 11 ? -1.731 19.906 14.539 1 97.38 11 SER B CA 1
ATOM 2331 C C . SER B 1 11 ? -2.875 20 13.531 1 97.38 11 SER B C 1
ATOM 2333 O O . SER B 1 11 ? -3.801 20.797 13.703 1 97.38 11 SER B O 1
ATOM 2335 N N . PRO B 1 12 ? -2.916 19.219 12.461 1 98.12 12 PRO B N 1
ATOM 2336 C CA . PRO B 1 12 ? -4.016 19.312 11.5 1 98.12 12 PRO B CA 1
ATOM 2337 C C . PRO B 1 12 ? -5.344 18.812 12.07 1 98.12 12 PRO B C 1
ATOM 2339 O O . PRO B 1 12 ? -6.402 19.359 11.742 1 98.12 12 PRO B O 1
ATOM 2342 N N . GLY B 1 13 ? -5.32 17.781 12.938 1 98.62 13 GLY B N 1
ATOM 2343 C CA . GLY B 1 13 ? -6.539 17.281 13.562 1 98.62 13 GLY B CA 1
ATOM 2344 C C . GLY B 1 13 ? -7.211 18.312 14.453 1 98.62 13 GLY B C 1
ATOM 2345 O O . GLY B 1 13 ? -8.438 18.453 14.43 1 98.62 13 GLY B O 1
ATOM 2346 N N . TYR B 1 14 ? -6.383 19.016 15.203 1 98.62 14 TYR B N 1
ATOM 2347 C CA . TYR B 1 14 ? -6.887 20.047 16.125 1 98.62 14 TYR B CA 1
ATOM 2348 C C . TYR B 1 14 ? -7.582 21.156 15.359 1 98.62 14 TYR B C 1
ATOM 2350 O O . TYR B 1 14 ? -8.719 21.516 15.672 1 98.62 14 TYR B O 1
ATOM 2358 N N . LYS B 1 15 ? -6.918 21.688 14.359 1 98.5 15 LYS B N 1
ATOM 2359 C CA . LYS B 1 15 ? -7.473 22.812 13.609 1 98.5 15 LYS B CA 1
ATOM 2360 C C . LYS B 1 15 ? -8.727 22.406 12.836 1 98.5 15 LYS B C 1
ATOM 2362 O O . LYS B 1 15 ? -9.648 23.203 12.672 1 98.5 15 LYS B O 1
ATOM 2367 N N . THR B 1 16 ? -8.711 21.156 12.344 1 98.75 16 THR B N 1
ATOM 2368 C CA . THR B 1 16 ? -9.898 20.609 11.688 1 98.75 16 THR B CA 1
ATOM 2369 C C . THR B 1 16 ? -11.078 20.578 12.648 1 98.75 16 THR B C 1
ATOM 2371 O O . THR B 1 16 ? -12.172 21.047 12.328 1 98.75 16 THR B O 1
ATOM 2374 N N . ALA B 1 17 ? -10.844 20.062 13.852 1 98.81 17 ALA B N 1
ATOM 2375 C CA . ALA B 1 17 ? -11.898 19.969 14.859 1 98.81 17 ALA B CA 1
ATOM 2376 C C . ALA B 1 17 ? -12.406 21.344 15.258 1 98.81 17 ALA B C 1
ATOM 2378 O O . ALA B 1 17 ? -13.617 21.562 15.398 1 98.81 17 ALA B O 1
ATOM 2379 N N . VAL B 1 18 ? -11.508 22.281 15.461 1 98.25 18 VAL B N 1
ATOM 2380 C CA . VAL B 1 18 ? -11.867 23.641 15.867 1 98.25 18 VAL B CA 1
ATOM 2381 C C . VAL B 1 18 ? -12.781 24.266 14.82 1 98.25 18 VAL B C 1
ATOM 2383 O O . VAL B 1 18 ? -13.797 24.875 15.156 1 98.25 18 VAL B O 1
ATOM 2386 N N . LYS B 1 19 ? -12.398 24.109 13.547 1 97.94 19 LYS B N 1
ATOM 2387 C CA . LYS B 1 19 ? -13.156 24.719 12.461 1 97.94 19 LYS B CA 1
ATOM 2388 C C . LYS B 1 19 ? -14.547 24.094 12.344 1 97.94 19 LYS B C 1
ATOM 2390 O O . LYS B 1 19 ? -15.516 24.797 12.016 1 97.94 19 LYS B O 1
ATOM 2395 N N . LEU B 1 20 ? -14.672 22.812 12.664 1 98.5 20 LEU B N 1
ATOM 2396 C CA . LEU B 1 20 ? -15.914 22.078 12.461 1 98.5 20 LEU B CA 1
ATOM 2397 C C . LEU B 1 20 ? -16.844 22.25 13.664 1 98.5 20 LEU B C 1
ATOM 2399 O O . LEU B 1 20 ? -18.062 22.203 13.523 1 98.5 20 LEU B O 1
ATOM 2403 N N . ALA B 1 21 ? -16.391 22.297 14.969 1 97.31 21 ALA B N 1
ATOM 2404 C CA . ALA B 1 21 ? -17.125 22.219 16.234 1 97.31 21 ALA B CA 1
ATOM 2405 C C . ALA B 1 21 ? -18.141 23.344 16.344 1 97.31 21 ALA B C 1
ATOM 2407 O O . ALA B 1 21 ? -19.203 23.172 16.969 1 97.31 21 ALA B O 1
ATOM 2408 N N . GLY B 1 22 ? -18.031 24.516 15.664 1 87.44 22 GLY B N 1
ATOM 2409 C CA . GLY B 1 22 ? -19 25.594 15.719 1 87.44 22 GLY B CA 1
ATOM 2410 C C . GLY B 1 22 ? -20.172 25.391 14.789 1 87.44 22 GLY B C 1
ATOM 2411 O O . GLY B 1 22 ? -21.219 26.016 14.945 1 87.44 22 GLY B O 1
ATOM 2412 N N . ILE B 1 23 ? -20.109 24.422 14.039 1 96.62 23 ILE B N 1
ATOM 2413 C CA . ILE B 1 23 ? -21.094 24.203 12.984 1 96.62 23 ILE B CA 1
ATOM 2414 C C . ILE B 1 23 ? -21.703 22.812 13.133 1 96.62 23 ILE B C 1
ATOM 2416 O O . ILE B 1 23 ? -22.891 22.625 12.883 1 96.62 23 ILE B O 1
ATOM 2420 N N . HIS B 1 24 ? -20.875 21.844 13.57 1 98.38 24 HIS B N 1
ATOM 2421 C CA . HIS B 1 24 ? -21.281 20.438 13.695 1 98.38 24 HIS B CA 1
ATOM 2422 C C . HIS B 1 24 ? -21.016 19.922 15.102 1 98.38 24 HIS B C 1
ATOM 2424 O O . HIS B 1 24 ? -20.375 20.594 15.906 1 98.38 24 HIS B O 1
ATOM 2430 N N . GLU B 1 25 ? -21.594 18.844 15.461 1 98.69 25 GLU B N 1
ATOM 2431 C CA . GLU B 1 25 ? -21.219 18.109 16.672 1 98.69 25 GLU B CA 1
ATOM 2432 C C . GLU B 1 25 ? -19.953 17.297 16.469 1 98.69 25 GLU B C 1
ATOM 2434 O O . GLU B 1 25 ? -19.953 16.297 15.75 1 98.69 25 GLU B O 1
ATOM 2439 N N . VAL B 1 26 ? -18.891 17.781 17.078 1 98.88 26 VAL B N 1
ATOM 2440 C CA . VAL B 1 26 ? -17.594 17.172 16.828 1 98.88 26 VAL B CA 1
ATOM 2441 C C . VAL B 1 26 ? -17.172 16.328 18.016 1 98.88 26 VAL B C 1
ATOM 2443 O O . VAL B 1 26 ? -17.234 16.781 19.172 1 98.88 26 VAL B O 1
ATOM 2446 N N . ILE B 1 27 ? -16.828 15.078 17.781 1 98.81 27 ILE B N 1
ATOM 2447 C CA . ILE B 1 27 ? -16.156 14.195 18.734 1 98.81 27 ILE B CA 1
ATOM 2448 C C . ILE B 1 27 ? -14.688 14.047 18.359 1 98.81 27 ILE B C 1
ATOM 2450 O O . ILE B 1 27 ? -14.352 13.367 17.391 1 98.81 27 ILE B O 1
ATOM 2454 N N . GLY B 1 28 ? -13.836 14.688 19.141 1 98.81 28 GLY B N 1
ATOM 2455 C CA . GLY B 1 28 ? -12.398 14.578 18.922 1 98.81 28 GLY B CA 1
ATOM 2456 C C . GLY B 1 28 ? -11.758 13.484 19.75 1 98.81 28 GLY B C 1
ATOM 2457 O O . GLY B 1 28 ? -12.008 13.383 20.953 1 98.81 28 GLY B O 1
ATOM 2458 N N . VAL B 1 29 ? -10.953 12.641 19.109 1 98.88 29 VAL B N 1
ATOM 2459 C CA . VAL B 1 29 ? -10.336 11.516 19.797 1 98.88 29 VAL B CA 1
ATOM 2460 C C . VAL B 1 29 ? -8.828 11.742 19.906 1 98.88 29 VAL B C 1
ATOM 2462 O O . VAL B 1 29 ? -8.172 12.094 18.922 1 98.88 29 VAL B O 1
ATOM 2465 N N . TYR B 1 30 ? -8.297 11.625 21.094 1 98.44 30 TYR B N 1
ATOM 2466 C CA . TYR B 1 30 ? -6.852 11.648 21.328 1 98.44 30 TYR B CA 1
ATOM 2467 C C . TYR B 1 30 ? -6.406 10.406 22.094 1 98.44 30 TYR B C 1
ATOM 2469 O O . TYR B 1 30 ? -7.223 9.711 22.703 1 98.44 30 TYR B O 1
ATOM 2477 N N . ASN B 1 31 ? -5.117 10.047 21.969 1 97.62 31 ASN B N 1
ATOM 2478 C CA . ASN B 1 31 ? -4.59 8.875 22.656 1 97.62 31 ASN B CA 1
ATOM 2479 C C . ASN B 1 31 ? -3.781 9.258 23.891 1 97.62 31 ASN B C 1
ATOM 2481 O O . ASN B 1 31 ? -4.258 9.109 25.016 1 97.62 31 ASN B O 1
ATOM 2485 N N . GLU B 1 32 ? -2.65 9.977 23.703 1 95.62 32 GLU B N 1
ATOM 2486 C CA . GLU B 1 32 ? -1.706 10.172 24.797 1 95.62 32 GLU B CA 1
ATOM 2487 C C . GLU B 1 32 ? -1.673 11.633 25.234 1 95.62 32 GLU B C 1
ATOM 2489 O O . GLU B 1 32 ? -1.368 11.93 26.391 1 95.62 32 GLU B O 1
ATOM 2494 N N . HIS B 1 33 ? -2.014 12.578 24.375 1 96.12 33 HIS B N 1
ATOM 2495 C CA . HIS B 1 33 ? -1.844 14.008 24.641 1 96.12 33 HIS B CA 1
ATOM 2496 C C . HIS B 1 33 ? -3.191 14.711 24.734 1 96.12 33 HIS B C 1
ATOM 2498 O O . HIS B 1 33 ? -3.771 15.086 23.703 1 96.12 33 HIS B O 1
ATOM 2504 N N . PRO B 1 34 ? -3.561 15 25.922 1 96.19 34 PRO B N 1
ATOM 2505 C CA . PRO B 1 34 ? -4.855 15.664 26.078 1 96.19 34 PRO B CA 1
ATOM 2506 C C . PRO B 1 34 ? -4.879 17.062 25.469 1 96.19 34 PRO B C 1
ATOM 2508 O O . PRO B 1 34 ? -3.877 17.781 25.547 1 96.19 34 PRO B O 1
ATOM 2511 N N . VAL B 1 35 ? -5.996 17.391 24.859 1 97.25 35 VAL B N 1
ATOM 2512 C CA . VAL B 1 35 ? -6.207 18.719 24.297 1 97.25 35 VAL B CA 1
ATOM 2513 C C . VAL B 1 35 ? -7.633 19.188 24.594 1 97.25 35 VAL B C 1
ATOM 2515 O O . VAL B 1 35 ? -8.508 18.375 24.875 1 97.25 35 VAL B O 1
ATOM 2518 N N . ASN B 1 36 ? -7.836 20.5 24.625 1 96.69 36 ASN B N 1
ATOM 2519 C CA . ASN B 1 36 ? -9.172 21.094 24.688 1 96.69 36 ASN B CA 1
ATOM 2520 C C . ASN B 1 36 ? -9.57 21.703 23.344 1 96.69 36 ASN B C 1
ATOM 2522 O O . ASN B 1 36 ? -8.867 22.578 22.828 1 96.69 36 ASN B O 1
ATOM 2526 N N . VAL B 1 37 ? -10.609 21.234 22.781 1 97.56 37 VAL B N 1
ATOM 2527 C CA . VAL B 1 37 ? -11.172 21.797 21.547 1 97.56 37 VAL B CA 1
ATOM 2528 C C . VAL B 1 37 ? -12.461 22.531 21.875 1 97.56 37 VAL B C 1
ATOM 2530 O O . VAL B 1 37 ? -13.461 21.922 22.266 1 97.56 37 VAL B O 1
ATOM 2533 N N . PRO B 1 38 ? -12.453 23.859 21.703 1 96.25 38 PRO B N 1
ATOM 2534 C CA . PRO B 1 38 ? -13.664 24.625 22.031 1 96.25 38 PRO B CA 1
ATOM 2535 C C . PRO B 1 38 ? -14.898 24.109 21.312 1 96.25 38 PRO B C 1
ATOM 2537 O O . PRO B 1 38 ? -14.844 23.828 20.109 1 96.25 38 PRO B O 1
ATOM 2540 N N . ASN B 1 39 ? -15.992 23.922 22.016 1 96.75 39 ASN B N 1
ATOM 2541 C CA . ASN B 1 39 ? -17.312 23.562 21.484 1 96.75 39 ASN B CA 1
ATOM 2542 C C . ASN B 1 39 ? -17.312 22.141 20.922 1 96.75 39 ASN B C 1
ATOM 2544 O O . ASN B 1 39 ? -18.109 21.812 20.047 1 96.75 39 ASN B O 1
ATOM 2548 N N . ALA B 1 40 ? -16.344 21.312 21.328 1 98.19 40 ALA B N 1
ATOM 2549 C CA . ALA B 1 40 ? -16.312 19.922 20.891 1 98.19 40 ALA B CA 1
ATOM 2550 C C . ALA B 1 40 ? -16.188 18.984 22.094 1 98.19 40 ALA B C 1
ATOM 2552 O O . ALA B 1 40 ? -15.719 19.375 23.156 1 98.19 40 ALA B O 1
ATOM 2553 N N . THR B 1 41 ? -16.703 17.766 21.984 1 98.12 41 THR B N 1
ATOM 2554 C CA . THR B 1 41 ? -16.406 16.688 22.922 1 98.12 41 THR B CA 1
ATOM 2555 C C . THR B 1 41 ? -15.078 16.031 22.594 1 98.12 41 THR B C 1
ATOM 2557 O O . THR B 1 41 ? -14.828 15.664 21.453 1 98.12 41 THR B O 1
ATOM 2560 N N . VAL B 1 42 ? -14.234 15.969 23.562 1 98.5 42 VAL B N 1
ATOM 2561 C CA . VAL B 1 42 ? -12.938 15.32 23.375 1 98.5 42 VAL B CA 1
ATOM 2562 C C . VAL B 1 42 ? -12.844 14.078 24.25 1 98.5 42 VAL B C 1
ATOM 2564 O O . VAL B 1 42 ? -13.109 14.141 25.453 1 98.5 42 VAL B O 1
ATOM 2567 N N . VAL B 1 43 ? -12.453 12.977 23.641 1 98.44 43 VAL B N 1
ATOM 2568 C CA . VAL B 1 43 ? -12.422 11.711 24.359 1 98.44 43 VAL B CA 1
ATOM 2569 C C . VAL B 1 43 ? -11.039 11.062 24.219 1 98.44 43 VAL B C 1
ATOM 2571 O O . VAL B 1 43 ? -10.422 11.148 23.156 1 98.44 43 VAL B O 1
ATOM 2574 N N . LYS B 1 44 ? -10.562 10.438 25.297 1 98.5 44 LYS B N 1
ATOM 2575 C CA . LYS B 1 44 ? -9.344 9.625 25.25 1 98.5 44 LYS B CA 1
ATOM 2576 C C . LYS B 1 44 ? -9.648 8.211 24.766 1 98.5 44 LYS B C 1
ATOM 2578 O O . LYS B 1 44 ? -10.531 7.543 25.312 1 98.5 44 LYS B O 1
ATOM 2583 N N . ALA B 1 45 ? -8.945 7.766 23.75 1 98.62 45 ALA B N 1
ATOM 2584 C CA . ALA B 1 45 ? -9.086 6.391 23.281 1 98.62 45 ALA B CA 1
ATOM 2585 C C . ALA B 1 45 ? -7.832 5.926 22.547 1 98.62 45 ALA B C 1
ATOM 2587 O O . ALA B 1 45 ? -7.172 6.723 21.875 1 98.62 45 ALA B O 1
ATOM 2588 N N . ASP B 1 46 ? -7.48 4.672 22.766 1 98.62 46 ASP B N 1
ATOM 2589 C CA . ASP B 1 46 ? -6.473 3.986 21.969 1 98.62 46 ASP B CA 1
ATOM 2590 C C . ASP B 1 46 ? -7.102 3.307 20.75 1 98.62 46 ASP B C 1
ATOM 2592 O O . ASP B 1 46 ? -7.703 2.236 20.875 1 98.62 46 ASP B O 1
ATOM 2596 N N . LEU B 1 47 ? -6.918 3.881 19.625 1 98.56 47 LEU B N 1
ATOM 2597 C CA . LEU B 1 47 ? -7.59 3.402 18.422 1 98.56 47 LEU B CA 1
ATOM 2598 C C . LEU B 1 47 ? -7.219 1.951 18.125 1 98.56 47 LEU B C 1
ATOM 2600 O O . LEU B 1 47 ? -7.984 1.226 17.484 1 98.56 47 LEU B O 1
ATOM 2604 N N . THR B 1 48 ? -5.992 1.494 18.547 1 98.31 48 THR B N 1
ATOM 2605 C CA . THR B 1 48 ? -5.59 0.115 18.297 1 98.31 48 THR B CA 1
ATOM 2606 C C . THR B 1 48 ? -6.488 -0.858 19.047 1 98.31 48 THR B C 1
ATOM 2608 O O . THR B 1 48 ? -6.52 -2.051 18.75 1 98.31 48 THR B O 1
ATOM 2611 N N . LYS B 1 49 ? -7.277 -0.35 20 1 98.25 49 LYS B N 1
ATOM 2612 C CA . LYS B 1 49 ? -8.148 -1.183 20.812 1 98.25 49 LYS B CA 1
ATOM 2613 C C . LYS B 1 49 ? -9.609 -0.75 20.672 1 98.25 49 LYS B C 1
ATOM 2615 O O . LYS B 1 49 ? -10.516 -1.571 20.797 1 98.25 49 LYS B O 1
ATOM 2620 N N . ASP B 1 50 ? -9.766 0.569 20.312 1 98.12 50 ASP B N 1
ATOM 2621 C CA . ASP B 1 50 ? -11.078 1.149 20.562 1 98.12 50 ASP B CA 1
ATOM 2622 C C . ASP B 1 50 ? -11.742 1.579 19.266 1 98.12 50 ASP B C 1
ATOM 2624 O O . ASP B 1 50 ? -12.805 2.209 19.281 1 98.12 50 ASP B O 1
ATOM 2628 N N . ALA B 1 51 ? -11.164 1.302 18.141 1 98.38 51 ALA B N 1
ATOM 2629 C CA . ALA B 1 51 ? -11.656 1.803 16.859 1 98.38 51 ALA B CA 1
ATOM 2630 C C . ALA B 1 51 ? -13.125 1.418 16.656 1 98.38 51 ALA B C 1
ATOM 2632 O O . ALA B 1 51 ? -13.961 2.277 16.391 1 98.38 51 ALA B O 1
ATOM 2633 N N . SER B 1 52 ? -13.43 0.152 16.812 1 98.19 52 SER B N 1
ATOM 2634 C CA . SER B 1 52 ? -14.789 -0.341 16.594 1 98.19 52 SER B CA 1
ATOM 2635 C C . SER B 1 52 ? -15.758 0.244 17.625 1 98.19 52 SER B C 1
ATOM 2637 O O . SER B 1 52 ? -16.875 0.639 17.266 1 98.19 52 SER B O 1
ATOM 2639 N N . ARG B 1 53 ? -15.305 0.282 18.875 1 98.44 53 ARG B N 1
ATOM 2640 C CA . ARG B 1 53 ? -16.141 0.81 19.953 1 98.44 53 ARG B CA 1
ATOM 2641 C C . ARG B 1 53 ? -16.547 2.25 19.656 1 98.44 53 ARG B C 1
ATOM 2643 O O . ARG B 1 53 ? -17.719 2.613 19.844 1 98.44 53 ARG B O 1
ATOM 2650 N N . LEU B 1 54 ? -15.609 3.07 19.219 1 98.69 54 LEU B N 1
ATOM 2651 C CA . LEU B 1 54 ? -15.867 4.484 18.969 1 98.69 54 LEU B CA 1
ATOM 2652 C C . LEU B 1 54 ? -16.938 4.656 17.891 1 98.69 54 LEU B C 1
ATOM 2654 O O . LEU B 1 54 ? -17.844 5.477 18.047 1 98.69 54 LEU B O 1
ATOM 2658 N N . ILE B 1 55 ? -16.859 3.875 16.781 1 98.81 55 ILE B N 1
ATOM 2659 C CA . ILE B 1 55 ? -17.797 3.998 15.664 1 98.81 55 ILE B CA 1
ATOM 2660 C C . ILE B 1 55 ? -19.172 3.518 16.094 1 98.81 55 ILE B C 1
ATOM 2662 O O . ILE B 1 55 ? -20.188 4.152 15.789 1 98.81 55 ILE B O 1
ATOM 2666 N N . ASN B 1 56 ? -19.203 2.414 16.828 1 98.31 56 ASN B N 1
ATOM 2667 C CA . ASN B 1 56 ? -20.484 1.857 17.281 1 98.31 56 ASN B CA 1
ATOM 2668 C C . ASN B 1 56 ? -21.156 2.77 18.297 1 98.31 56 ASN B C 1
ATOM 2670 O O . ASN B 1 56 ? -22.391 2.848 18.328 1 98.31 56 ASN B O 1
ATOM 2674 N N . GLU B 1 57 ? -20.359 3.402 19.094 1 98.44 57 GLU B N 1
ATOM 2675 C CA . GLU B 1 57 ? -20.875 4.262 20.156 1 98.44 57 GLU B CA 1
ATOM 2676 C C . GLU B 1 57 ? -21.438 5.566 19.594 1 98.44 57 GLU B C 1
ATOM 2678 O O . GLU B 1 57 ? -22.547 5.984 19.953 1 98.44 57 GLU B O 1
ATOM 2683 N N . TYR B 1 58 ? -20.734 6.195 18.641 1 98.5 58 TYR B N 1
ATOM 2684 C CA . TYR B 1 58 ? -21.094 7.551 18.234 1 98.5 58 TYR B CA 1
ATOM 2685 C C . TYR B 1 58 ? -21.844 7.539 16.922 1 98.5 58 TYR B C 1
ATOM 2687 O O . TYR B 1 58 ? -22.531 8.508 16.578 1 98.5 58 TYR B O 1
ATOM 2695 N N . LYS B 1 59 ? -21.625 6.457 16.078 1 98.44 59 LYS B N 1
ATOM 2696 C CA . LYS B 1 59 ? -22.281 6.328 14.781 1 98.44 59 LYS B CA 1
ATOM 2697 C C . LYS B 1 59 ? -22.172 7.625 13.984 1 98.44 59 LYS B C 1
ATOM 2699 O O . LYS B 1 59 ? -23.188 8.156 13.523 1 98.44 59 LYS B O 1
ATOM 2704 N N . PRO B 1 60 ? -20.984 8.102 13.75 1 98.88 60 PRO B N 1
ATOM 2705 C CA . PRO B 1 60 ? -20.797 9.406 13.117 1 98.88 60 PRO B CA 1
ATOM 2706 C C . PRO B 1 60 ? -21.297 9.453 11.68 1 98.88 60 PRO B C 1
ATOM 2708 O O . PRO B 1 60 ? -21.266 8.43 10.984 1 98.88 60 PRO B O 1
ATOM 2711 N N . ASN B 1 61 ? -21.734 10.633 11.273 1 98.88 61 ASN B N 1
ATOM 2712 C CA . ASN B 1 61 ? -22.047 10.883 9.867 1 98.88 61 ASN B CA 1
ATOM 2713 C C . ASN B 1 61 ? -20.781 10.992 9.031 1 98.88 61 ASN B C 1
ATOM 2715 O O . ASN B 1 61 ? -20.781 10.641 7.848 1 98.88 61 ASN B O 1
ATOM 2719 N N . VAL B 1 62 ? -19.734 11.531 9.609 1 98.94 62 VAL B N 1
ATOM 2720 C CA . VAL B 1 62 ? -18.453 11.766 8.961 1 98.94 62 VAL B CA 1
ATOM 2721 C C . VAL B 1 62 ? -17.328 11.32 9.883 1 98.94 62 VAL B C 1
ATOM 2723 O O . VAL B 1 62 ? -17.359 11.57 11.094 1 98.94 62 VAL B O 1
ATOM 2726 N N . VAL B 1 63 ? -16.375 10.625 9.359 1 98.94 63 VAL B N 1
ATOM 2727 C CA . VAL B 1 63 ? -15.125 10.32 10.047 1 98.94 63 VAL B CA 1
ATOM 2728 C C . VAL B 1 63 ? -13.969 11.031 9.344 1 98.94 63 VAL B C 1
ATOM 2730 O O . VAL B 1 63 ? -13.781 10.875 8.141 1 98.94 63 VAL B O 1
ATOM 2733 N N . ILE B 1 64 ? -13.297 11.883 10.016 1 99 64 ILE B N 1
ATOM 2734 C CA . ILE B 1 64 ? -12.047 12.492 9.57 1 99 64 ILE B CA 1
ATOM 2735 C C . ILE B 1 64 ? -10.867 11.859 10.312 1 99 64 ILE B C 1
ATOM 2737 O O . ILE B 1 64 ? -10.711 12.062 11.516 1 99 64 ILE B O 1
ATOM 2741 N N . HIS B 1 65 ? -10.125 11.07 9.609 1 98.94 65 HIS B N 1
ATOM 2742 C CA . HIS B 1 65 ? -9.062 10.273 10.219 1 98.94 65 HIS B CA 1
ATOM 2743 C C . HIS B 1 65 ? -7.699 10.938 10.039 1 98.94 65 HIS B C 1
ATOM 2745 O O . HIS B 1 65 ? -7.09 10.836 8.969 1 98.94 65 HIS B O 1
ATOM 2751 N N . THR B 1 66 ? -7.168 11.555 11.109 1 98.81 66 THR B N 1
ATOM 2752 C CA . THR B 1 66 ? -5.883 12.234 11.055 1 98.81 66 THR B CA 1
ATOM 2753 C C . THR B 1 66 ? -4.875 11.57 11.984 1 98.81 66 THR B C 1
ATOM 2755 O O . THR B 1 66 ? -3.693 11.922 11.984 1 98.81 66 THR B O 1
ATOM 2758 N N . ALA B 1 67 ? -5.285 10.562 12.75 1 98.56 67 ALA B N 1
ATOM 2759 C CA . ALA B 1 67 ? -4.391 9.875 13.688 1 98.56 67 ALA B CA 1
ATOM 2760 C C . ALA B 1 67 ? -3.369 9.023 12.938 1 98.56 67 ALA B C 1
ATOM 2762 O O . ALA B 1 67 ? -3.719 8.305 11.992 1 98.56 67 ALA B O 1
ATOM 2763 N N . ALA B 1 68 ? -2.162 9.109 13.352 1 98.25 68 ALA B N 1
ATOM 2764 C CA . ALA B 1 68 ? -1.078 8.305 12.797 1 98.25 68 ALA B CA 1
ATOM 2765 C C . ALA B 1 68 ? 0.206 8.484 13.602 1 98.25 68 ALA B C 1
ATOM 2767 O O . ALA B 1 68 ? 0.366 9.477 14.312 1 98.25 68 ALA B O 1
ATOM 2768 N N . VAL B 1 69 ? 1.093 7.461 13.547 1 97.75 69 VAL B N 1
ATOM 2769 C CA . VAL B 1 69 ? 2.492 7.723 13.867 1 97.75 69 VAL B CA 1
ATOM 2770 C C . VAL B 1 69 ? 3.119 8.594 12.781 1 97.75 69 VAL B C 1
ATOM 2772 O O . VAL B 1 69 ? 3.385 8.117 11.672 1 97.75 69 VAL B O 1
ATOM 2775 N N . GLY B 1 70 ? 3.346 9.844 13.141 1 96.25 70 GLY B N 1
ATOM 2776 C CA . GLY B 1 70 ? 3.795 10.805 12.148 1 96.25 70 GLY B CA 1
ATOM 2777 C C . GLY B 1 70 ? 5.301 10.984 12.133 1 96.25 70 GLY B C 1
ATOM 2778 O O . GLY B 1 70 ? 5.848 11.602 11.219 1 96.25 70 GLY B O 1
ATOM 2779 N N . ASN B 1 71 ? 6.008 10.477 13.188 1 96.75 71 ASN B N 1
ATOM 2780 C CA . ASN B 1 71 ? 7.465 10.531 13.227 1 96.75 71 ASN B CA 1
ATOM 2781 C C . ASN B 1 71 ? 8.094 9.602 12.188 1 96.75 71 ASN B C 1
ATOM 2783 O O . ASN B 1 71 ? 8.102 8.383 12.359 1 96.75 71 ASN B O 1
ATOM 2787 N N . VAL B 1 72 ? 8.656 10.203 11.148 1 98 72 VAL B N 1
ATOM 2788 C CA . VAL B 1 72 ? 9.156 9.484 9.984 1 98 72 VAL B CA 1
ATOM 2789 C C . VAL B 1 72 ? 10.266 8.531 10.398 1 98 72 VAL B C 1
ATOM 2791 O O . VAL B 1 72 ? 10.289 7.371 9.969 1 98 72 VAL B O 1
ATOM 2794 N N . ASP B 1 73 ? 11.188 9.008 11.258 1 98.06 73 ASP B N 1
ATOM 2795 C CA . ASP B 1 73 ? 12.297 8.18 11.711 1 98.06 73 ASP B CA 1
ATOM 2796 C C . ASP B 1 73 ? 11.812 7.031 12.594 1 98.06 73 ASP B C 1
ATOM 2798 O O . ASP B 1 73 ? 12.32 5.914 12.508 1 98.06 73 ASP B O 1
ATOM 2802 N N . GLN B 1 74 ? 10.773 7.363 13.422 1 97.88 74 GLN B N 1
ATOM 2803 C CA . GLN B 1 74 ? 10.211 6.316 14.266 1 97.88 74 GLN B CA 1
ATOM 2804 C C . GLN B 1 74 ? 9.594 5.203 13.414 1 97.88 74 GLN B C 1
ATOM 2806 O O . GLN B 1 74 ? 9.75 4.02 13.734 1 97.88 74 GLN B O 1
ATOM 2811 N N . CYS B 1 75 ? 8.914 5.535 12.367 1 98.5 75 CYS B N 1
ATOM 2812 C CA . CYS B 1 75 ? 8.305 4.547 11.484 1 98.5 75 CYS B CA 1
ATOM 2813 C C . CYS B 1 75 ? 9.367 3.66 10.844 1 98.5 75 CYS B C 1
ATOM 2815 O O . CYS B 1 75 ? 9.133 2.475 10.602 1 98.5 75 CYS B O 1
ATOM 2817 N N . GLU B 1 76 ? 10.516 4.27 10.578 1 98 76 GLU B N 1
ATOM 2818 C CA . GLU B 1 76 ? 11.609 3.516 9.984 1 98 76 GLU B CA 1
ATOM 2819 C C . GLU B 1 76 ? 12.195 2.518 10.977 1 98 76 GLU B C 1
ATOM 2821 O O . GLU B 1 76 ? 12.492 1.375 10.617 1 98 76 GLU B O 1
ATOM 2826 N N . ASP B 1 77 ? 12.266 2.91 12.234 1 97.38 77 ASP B N 1
ATOM 2827 C CA . ASP B 1 77 ? 12.883 2.123 13.297 1 97.38 77 ASP B CA 1
ATOM 2828 C C . ASP B 1 77 ? 11.922 1.055 13.812 1 97.38 77 ASP B C 1
ATOM 2830 O O . ASP B 1 77 ? 12.352 -0.007 14.273 1 97.38 77 ASP B O 1
ATOM 2834 N N . GLN B 1 78 ? 10.703 1.412 13.812 1 98 78 GLN B N 1
ATOM 2835 C CA . GLN B 1 78 ? 9.672 0.543 14.375 1 98 78 GLN B CA 1
ATOM 2836 C C . GLN B 1 78 ? 8.562 0.275 13.359 1 98 78 GLN B C 1
ATOM 2838 O O . GLN B 1 78 ? 7.402 0.601 13.609 1 98 78 GLN B O 1
ATOM 2843 N N . PRO B 1 79 ? 8.945 -0.424 12.336 1 97.69 79 PRO B N 1
ATOM 2844 C CA . PRO B 1 79 ? 7.977 -0.636 11.266 1 97.69 79 PRO B CA 1
ATOM 2845 C C . PRO B 1 79 ? 6.734 -1.392 11.734 1 97.69 79 PRO B C 1
ATOM 2847 O O . PRO B 1 79 ? 5.625 -1.115 11.266 1 97.69 79 PRO B O 1
ATOM 2850 N N . ASP B 1 80 ? 6.875 -2.346 12.664 1 98.06 80 ASP B N 1
ATOM 2851 C CA . ASP B 1 80 ? 5.734 -3.111 13.164 1 98.06 80 ASP B CA 1
ATOM 2852 C C . ASP B 1 80 ? 4.734 -2.203 13.875 1 98.06 80 ASP B C 1
ATOM 2854 O O . ASP B 1 80 ? 3.523 -2.334 13.68 1 98.06 80 ASP B O 1
ATOM 2858 N N . LEU B 1 81 ? 5.25 -1.323 14.664 1 98.06 81 LEU B N 1
ATOM 2859 C CA . LEU B 1 81 ? 4.395 -0.365 15.359 1 98.06 81 LEU B CA 1
ATOM 2860 C C . LEU B 1 81 ? 3.682 0.547 14.367 1 98.06 81 LEU B C 1
ATOM 2862 O O . LEU B 1 81 ? 2.475 0.767 14.477 1 98.06 81 LEU B O 1
ATOM 2866 N N . CYS B 1 82 ? 4.441 1.079 13.469 1 98.62 82 CYS B N 1
ATOM 2867 C CA . CYS B 1 82 ? 3.896 1.984 12.461 1 98.62 82 CYS B CA 1
ATOM 2868 C C . CYS B 1 82 ? 2.818 1.295 11.641 1 98.62 82 CYS B C 1
ATOM 2870 O O . CYS B 1 82 ? 1.749 1.862 11.406 1 98.62 82 CYS B O 1
ATOM 2872 N N . TYR B 1 83 ? 3.066 0.066 11.25 1 98.75 83 TYR B N 1
ATOM 2873 C CA . TYR B 1 83 ? 2.102 -0.699 10.469 1 98.75 83 TYR B CA 1
ATOM 2874 C C . TYR B 1 83 ? 0.817 -0.927 11.258 1 98.75 83 TYR B C 1
ATOM 2876 O O . TYR B 1 83 ? -0.283 -0.742 10.734 1 98.75 83 TYR B O 1
ATOM 2884 N N . ARG B 1 84 ? 0.954 -1.319 12.445 1 98.44 84 ARG B N 1
ATOM 2885 C CA . ARG B 1 84 ? -0.195 -1.597 13.305 1 98.44 84 ARG B CA 1
ATOM 2886 C C . ARG B 1 84 ? -1.064 -0.356 13.477 1 98.44 84 ARG B C 1
ATOM 2888 O O . ARG B 1 84 ? -2.287 -0.424 13.328 1 98.44 84 ARG B O 1
ATOM 2895 N N . VAL B 1 85 ? -0.472 0.749 13.688 1 98.62 85 VAL B N 1
ATOM 2896 C CA . VAL B 1 85 ? -1.212 1.968 14 1 98.62 85 VAL B CA 1
ATOM 2897 C C . VAL B 1 85 ? -1.73 2.604 12.711 1 98.62 85 VAL B C 1
ATOM 2899 O O . VAL B 1 85 ? -2.926 2.877 12.586 1 98.62 85 VAL B O 1
ATOM 2902 N N . ASN B 1 86 ? -0.85 2.805 11.75 1 98.88 86 ASN B N 1
ATOM 2903 C CA . ASN B 1 86 ? -1.196 3.6 10.578 1 98.88 86 ASN B CA 1
ATOM 2904 C C . ASN B 1 86 ? -2.02 2.793 9.578 1 98.88 86 ASN B C 1
ATOM 2906 O O . ASN B 1 86 ? -2.77 3.359 8.781 1 98.88 86 ASN B O 1
ATOM 2910 N N . VAL B 1 87 ? -1.873 1.47 9.594 1 98.88 87 VAL B N 1
ATOM 2911 C CA . VAL B 1 87 ? -2.504 0.69 8.531 1 98.88 87 VAL B CA 1
ATOM 2912 C C . VAL B 1 87 ? -3.6 -0.194 9.125 1 98.88 87 VAL B C 1
ATOM 2914 O O . VAL B 1 87 ? -4.785 0.012 8.859 1 98.88 87 VAL B O 1
ATOM 2917 N N . GLU B 1 88 ? -3.223 -1.124 10 1 98.62 88 GLU B N 1
ATOM 2918 C CA . GLU B 1 88 ? -4.188 -2.086 10.531 1 98.62 88 GLU B CA 1
ATOM 2919 C C . GLU B 1 88 ? -5.316 -1.382 11.281 1 98.62 88 GLU B C 1
ATOM 2921 O O . GLU B 1 88 ? -6.492 -1.698 11.078 1 98.62 88 GLU B O 1
ATOM 2926 N N . THR B 1 89 ? -4.914 -0.463 12.148 1 98.75 89 THR B N 1
ATOM 2927 C CA . THR B 1 89 ? -5.898 0.275 12.938 1 98.75 89 THR B CA 1
ATOM 2928 C C . THR B 1 89 ? -6.789 1.122 12.031 1 98.75 89 THR B C 1
ATOM 2930 O O . THR B 1 89 ? -8 1.195 12.234 1 98.75 89 THR B O 1
ATOM 2933 N N . SER B 1 90 ? -6.168 1.76 11.031 1 98.88 90 SER B N 1
ATOM 2934 C CA . SER B 1 90 ? -6.949 2.533 10.07 1 98.88 90 SER B CA 1
ATOM 2935 C C . SER B 1 90 ? -7.941 1.648 9.32 1 98.88 90 SER B C 1
ATOM 2937 O O . SER B 1 90 ? -9.078 2.051 9.086 1 98.88 90 SER B O 1
ATOM 2939 N N . ARG B 1 91 ? -7.52 0.47 8.93 1 98.75 91 ARG B N 1
ATOM 2940 C CA . ARG B 1 91 ? -8.398 -0.463 8.227 1 98.75 91 ARG B CA 1
ATOM 2941 C C . ARG B 1 91 ? -9.633 -0.792 9.055 1 98.75 91 ARG B C 1
ATOM 2943 O O . ARG B 1 91 ? -10.75 -0.751 8.555 1 98.75 91 ARG B O 1
ATOM 2950 N N . ILE B 1 92 ? -9.43 -1.107 10.328 1 98.69 92 ILE B N 1
ATOM 2951 C CA . ILE B 1 92 ? -10.523 -1.468 11.227 1 98.69 92 ILE B CA 1
ATOM 2952 C C . ILE B 1 92 ? -11.461 -0.278 11.398 1 98.69 92 ILE B C 1
ATOM 2954 O O . ILE B 1 92 ? -12.68 -0.41 11.227 1 98.69 92 ILE B O 1
ATOM 2958 N N . LEU B 1 93 ? -10.883 0.879 11.664 1 98.94 93 LEU B N 1
ATOM 2959 C CA . LEU B 1 93 ? -11.664 2.088 11.898 1 98.94 93 LEU B CA 1
ATOM 2960 C C . LEU B 1 93 ? -12.508 2.436 10.672 1 98.94 93 LEU B C 1
ATOM 2962 O O . LEU B 1 93 ? -13.711 2.682 10.789 1 98.94 93 LEU B O 1
ATOM 2966 N N . LEU B 1 94 ? -11.883 2.461 9.523 1 98.88 94 LEU B N 1
ATOM 2967 C CA . LEU B 1 94 ? -12.539 2.941 8.312 1 98.88 94 LEU B CA 1
ATOM 2968 C C . LEU B 1 94 ? -13.562 1.927 7.809 1 98.88 94 LEU B C 1
ATOM 2970 O O . LEU B 1 94 ? -14.594 2.305 7.25 1 98.88 94 LEU B O 1
ATOM 2974 N N . ARG B 1 95 ? -13.266 0.666 7.984 1 98.44 95 ARG B N 1
ATOM 2975 C CA . ARG B 1 95 ? -14.258 -0.347 7.629 1 98.44 95 ARG B CA 1
ATOM 2976 C C . ARG B 1 95 ? -15.516 -0.205 8.477 1 98.44 95 ARG B C 1
ATOM 2978 O O . ARG B 1 95 ? -16.625 -0.295 7.961 1 98.44 95 ARG B O 1
ATOM 2985 N N . GLU B 1 96 ? -15.32 -0.037 9.812 1 98.62 96 GLU B N 1
ATOM 2986 C CA . GLU B 1 96 ? -16.469 0.16 10.703 1 98.62 96 GLU B CA 1
ATOM 2987 C C . GLU B 1 96 ? -17.234 1.42 10.328 1 98.62 96 GLU B C 1
ATOM 2989 O O . GLU B 1 96 ? -18.469 1.435 10.375 1 98.62 96 GLU B O 1
ATOM 2994 N N . ALA B 1 97 ? -16.5 2.469 10.008 1 98.88 97 ALA B N 1
ATOM 2995 C CA . ALA B 1 97 ? -17.141 3.703 9.562 1 98.88 97 ALA B CA 1
ATOM 2996 C C . ALA B 1 97 ? -17.984 3.461 8.312 1 98.88 97 ALA B C 1
ATOM 2998 O O . ALA B 1 97 ? -19.125 3.914 8.234 1 98.88 97 ALA B O 1
ATOM 2999 N N . TYR B 1 98 ? -17.375 2.764 7.359 1 98.5 98 TYR B N 1
ATOM 3000 C CA . TYR B 1 98 ? -18.062 2.436 6.117 1 98.5 98 TYR B CA 1
ATOM 3001 C C . TYR B 1 98 ? -19.359 1.669 6.398 1 98.5 98 TYR B C 1
ATOM 3003 O O . TYR B 1 98 ? -20.391 1.944 5.793 1 98.5 98 TYR B O 1
ATOM 3011 N N . ARG B 1 99 ? -19.312 0.756 7.297 1 97.12 99 ARG B N 1
ATOM 3012 C CA . ARG B 1 99 ? -20.438 -0.128 7.598 1 97.12 99 ARG B CA 1
ATOM 3013 C C . ARG B 1 99 ? -21.609 0.658 8.148 1 97.12 99 ARG B C 1
ATOM 3015 O O . ARG B 1 99 ? -22.766 0.299 7.91 1 97.12 99 ARG B O 1
ATOM 3022 N N . VAL B 1 100 ? -21.328 1.719 8.859 1 98.06 100 VAL B N 1
ATOM 3023 C CA . VAL B 1 100 ? -22.422 2.475 9.461 1 98.06 100 VAL B CA 1
ATOM 3024 C C . VAL B 1 100 ? -22.828 3.623 8.539 1 98.06 100 VAL B C 1
ATOM 3026 O O . VAL B 1 100 ? -23.656 4.461 8.898 1 98.06 100 VAL B O 1
ATOM 3029 N N . GLY B 1 101 ? -22.156 3.74 7.367 1 98.19 101 GLY B N 1
ATOM 3030 C CA . GLY B 1 101 ? -22.562 4.691 6.344 1 98.19 101 GLY B CA 1
ATOM 3031 C C . GLY B 1 101 ? -21.891 6.043 6.48 1 98.19 101 GLY B C 1
ATOM 3032 O O . GLY B 1 101 ? -22.359 7.039 5.93 1 98.19 101 GLY B O 1
ATOM 3033 N N . SER B 1 102 ? -20.797 6.148 7.195 1 98.81 102 SER B N 1
ATOM 3034 C CA . SER B 1 102 ? -20.078 7.406 7.395 1 98.81 102 SER B CA 1
ATOM 3035 C C . SER B 1 102 ? -19.359 7.836 6.121 1 98.81 102 SER B C 1
ATOM 3037 O O . SER B 1 102 ? -18.797 7 5.406 1 98.81 102 SER B O 1
ATOM 3039 N N . ALA B 1 103 ? -19.391 9.148 5.793 1 98.88 103 ALA B N 1
ATOM 3040 C CA . ALA B 1 103 ? -18.391 9.68 4.863 1 98.88 103 ALA B CA 1
ATOM 3041 C C . ALA B 1 103 ? -17 9.664 5.484 1 98.88 103 ALA B C 1
ATOM 3043 O O . ALA B 1 103 ? -16.844 9.938 6.676 1 98.88 103 ALA B O 1
ATOM 3044 N N . ILE B 1 104 ? -16.031 9.273 4.707 1 98.94 104 ILE B N 1
ATOM 3045 C CA . ILE B 1 104 ? -14.672 9.078 5.227 1 98.94 104 ILE B CA 1
ATOM 3046 C C . ILE B 1 104 ? -13.727 10.094 4.582 1 98.94 104 ILE B C 1
ATOM 3048 O O . ILE B 1 104 ? -13.695 10.227 3.357 1 98.94 104 ILE B O 1
ATOM 3052 N N . TYR B 1 105 ? -13.016 10.867 5.367 1 99 105 TYR B N 1
ATOM 3053 C CA . TYR B 1 105 ? -11.922 11.742 4.957 1 99 105 TYR B CA 1
ATOM 3054 C C . TYR B 1 105 ? -10.617 11.336 5.633 1 99 105 TYR B C 1
ATOM 3056 O O . TYR B 1 105 ? -10.547 11.242 6.859 1 99 105 TYR B O 1
ATOM 3064 N N . TYR B 1 106 ? -9.609 11.07 4.879 1 98.94 106 TYR B N 1
ATOM 3065 C CA . TYR B 1 106 ? -8.32 10.609 5.375 1 98.94 106 TYR B CA 1
ATOM 3066 C C . TYR B 1 106 ? -7.227 11.633 5.082 1 98.94 106 TYR B C 1
ATOM 3068 O O . TYR B 1 106 ? -7.074 12.078 3.939 1 98.94 106 TYR B O 1
ATOM 3076 N N . LEU B 1 107 ? -6.492 12.031 6.109 1 98.94 107 LEU B N 1
ATOM 3077 C CA . LEU B 1 107 ? -5.367 12.945 5.938 1 98.94 107 LEU B CA 1
ATOM 3078 C C . LEU B 1 107 ? -4.102 12.18 5.562 1 98.94 107 LEU B C 1
ATOM 3080 O O . LEU B 1 107 ? -3.611 11.359 6.34 1 98.94 107 LEU B O 1
ATOM 3084 N N . SER B 1 108 ? -3.574 12.445 4.426 1 98.88 108 SER B N 1
ATOM 3085 C CA . SER B 1 108 ? -2.375 11.773 3.939 1 98.88 108 SER B CA 1
ATOM 3086 C C . SER B 1 108 ? -1.229 12.758 3.742 1 98.88 108 SER B C 1
ATOM 3088 O O . SER B 1 108 ? -1.19 13.812 4.383 1 98.88 108 SER B O 1
ATOM 3090 N N . THR B 1 109 ? -0.221 12.422 2.994 1 98.81 109 THR B N 1
ATOM 3091 C CA . THR B 1 109 ? 1.052 13.133 3.031 1 98.81 109 THR B CA 1
ATOM 3092 C C . THR B 1 109 ? 1.682 13.188 1.643 1 98.81 109 THR B C 1
ATOM 3094 O O . THR B 1 109 ? 1.34 12.391 0.768 1 98.81 109 THR B O 1
ATOM 3097 N N . ASP B 1 110 ? 2.592 14.117 1.492 1 98.88 110 ASP B N 1
ATOM 3098 C CA . ASP B 1 110 ? 3.416 14.211 0.29 1 98.88 110 ASP B CA 1
ATOM 3099 C C . ASP B 1 110 ? 4.426 13.07 0.224 1 98.88 110 ASP B C 1
ATOM 3101 O O . ASP B 1 110 ? 4.973 12.781 -0.842 1 98.88 110 ASP B O 1
ATOM 3105 N N . TYR B 1 111 ? 4.629 12.367 1.292 1 98.81 111 TYR B N 1
ATOM 3106 C CA . TYR B 1 111 ? 5.664 11.344 1.379 1 98.81 111 TYR B CA 1
ATOM 3107 C C . TYR B 1 111 ? 5.223 1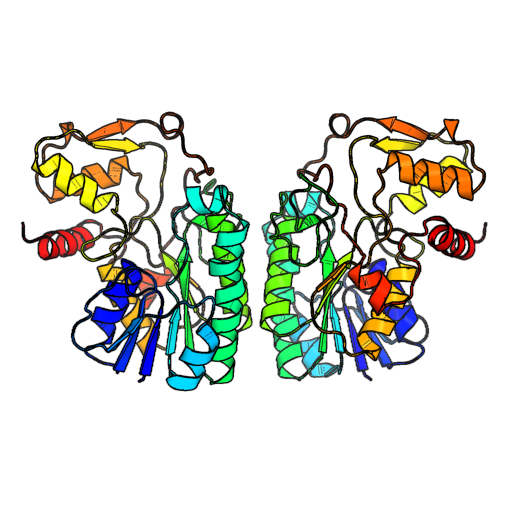0.062 0.68 1 98.81 111 TYR B C 1
ATOM 3109 O O . TYR B 1 111 ? 5.988 9.094 0.601 1 98.81 111 TYR B O 1
ATOM 3117 N N . VAL B 1 112 ? 4.043 10.031 0.034 1 98.88 112 VAL B N 1
ATOM 3118 C CA . VAL B 1 112 ? 3.643 8.875 -0.764 1 98.88 112 VAL B CA 1
ATOM 3119 C C . VAL B 1 112 ? 4.402 8.875 -2.088 1 98.88 112 VAL B C 1
ATOM 3121 O O . VAL B 1 112 ? 4.383 7.883 -2.82 1 98.88 112 VAL B O 1
ATOM 3124 N N . PHE B 1 113 ? 5.152 9.969 -2.389 1 98.81 113 PHE B N 1
ATOM 3125 C CA . PHE B 1 113 ? 5.941 10.086 -3.611 1 98.81 113 PHE B CA 1
ATOM 3126 C C . PHE B 1 113 ? 7.43 9.953 -3.309 1 98.81 113 PHE B C 1
ATOM 3128 O O . PHE B 1 113 ? 7.859 10.18 -2.176 1 98.81 113 PHE B O 1
ATOM 3135 N N . ASP B 1 114 ? 8.234 9.656 -4.344 1 98.25 114 ASP B N 1
ATOM 3136 C CA . ASP B 1 114 ? 9.656 9.406 -4.137 1 98.25 114 ASP B CA 1
ATOM 3137 C C . ASP B 1 114 ? 10.438 10.719 -4.086 1 98.25 114 ASP B C 1
ATOM 3139 O O . ASP B 1 114 ? 11.578 10.742 -3.611 1 98.25 114 ASP B O 1
ATOM 3143 N N . GLY B 1 115 ? 9.789 11.82 -4.582 1 98.31 115 GLY B N 1
ATOM 3144 C CA . GLY B 1 115 ? 10.383 13.141 -4.48 1 98.31 115 GLY B CA 1
ATOM 3145 C C . GLY B 1 115 ? 11.484 13.383 -5.496 1 98.31 115 GLY B C 1
ATOM 3146 O O . GLY B 1 115 ? 12.383 14.203 -5.27 1 98.31 115 GLY B O 1
ATOM 3147 N N . GLU B 1 116 ? 11.484 12.602 -6.629 1 96.81 116 GLU B N 1
ATOM 3148 C CA . GLU B 1 116 ? 12.516 12.766 -7.652 1 96.81 116 GLU B CA 1
ATOM 3149 C C . GLU B 1 116 ? 12.141 13.875 -8.633 1 96.81 116 GLU B C 1
ATOM 3151 O O . GLU B 1 116 ? 13.016 14.547 -9.188 1 96.81 116 GLU B O 1
ATOM 3156 N N . ARG B 1 117 ? 10.867 14.133 -8.797 1 96.12 117 ARG B N 1
ATOM 3157 C CA . ARG B 1 117 ? 10.406 15.07 -9.82 1 96.12 117 ARG B CA 1
ATOM 3158 C C . ARG B 1 117 ? 9.891 16.359 -9.188 1 96.12 117 ARG B C 1
ATOM 3160 O O . ARG B 1 117 ? 10.273 17.453 -9.594 1 96.12 117 ARG B O 1
ATOM 3167 N N . GLY B 1 118 ? 9.008 16.219 -8.141 1 98.12 118 GLY B N 1
ATOM 3168 C CA . GLY B 1 118 ? 8.328 17.359 -7.555 1 98.12 118 GLY B CA 1
ATOM 3169 C C . GLY B 1 118 ? 7.07 17.766 -8.312 1 98.12 118 GLY B C 1
ATOM 3170 O O . GLY B 1 118 ? 6.812 17.25 -9.406 1 98.12 118 GLY B O 1
ATOM 3171 N N . LEU B 1 119 ? 6.258 18.562 -7.605 1 98.5 119 LEU B N 1
ATOM 3172 C CA . LEU B 1 119 ? 4.992 19.078 -8.117 1 98.5 119 LEU B CA 1
ATOM 3173 C C . LEU B 1 119 ? 4.117 17.938 -8.641 1 98.5 119 LEU B C 1
ATOM 3175 O O . LEU B 1 119 ? 3.611 18 -9.758 1 98.5 119 LEU B O 1
ATOM 3179 N N . TYR B 1 120 ? 4.059 16.922 -7.875 1 98.69 120 TYR B N 1
ATOM 3180 C CA . TYR B 1 120 ? 3.232 15.766 -8.211 1 98.69 120 TYR B CA 1
ATOM 3181 C C . TYR B 1 120 ? 1.76 16.156 -8.281 1 98.69 120 TYR B C 1
ATOM 3183 O O . TYR B 1 120 ? 1.279 16.938 -7.465 1 98.69 120 TYR B O 1
ATOM 3191 N N . ASN B 1 121 ? 1.037 15.578 -9.227 1 98.38 121 ASN B N 1
ATOM 3192 C CA . ASN B 1 121 ? -0.415 15.703 -9.305 1 98.38 121 ASN B CA 1
ATOM 3193 C C . ASN B 1 121 ? -1.11 14.555 -8.578 1 98.38 121 ASN B C 1
ATOM 3195 O O . ASN B 1 121 ? -0.485 13.539 -8.266 1 98.38 121 ASN B O 1
ATOM 3199 N N . GLU B 1 122 ? -2.402 14.742 -8.336 1 98.56 122 GLU B N 1
ATOM 3200 C CA . GLU B 1 122 ? -3.164 13.773 -7.551 1 98.56 122 GLU B CA 1
ATOM 3201 C C . GLU B 1 122 ? -3.199 12.414 -8.234 1 98.56 122 GLU B C 1
ATOM 3203 O O . GLU B 1 122 ? -3.334 11.383 -7.57 1 98.56 122 GLU B O 1
ATOM 3208 N N . ASP B 1 123 ? -2.969 12.352 -9.547 1 96.81 123 ASP B N 1
ATOM 3209 C CA . ASP B 1 123 ? -3.131 11.117 -10.305 1 96.81 123 ASP B CA 1
ATOM 3210 C C . ASP B 1 123 ? -1.784 10.445 -10.555 1 96.81 123 ASP B C 1
ATOM 3212 O O . ASP B 1 123 ? -1.728 9.336 -11.102 1 96.81 123 ASP B O 1
ATOM 3216 N N . ASP B 1 124 ? -0.683 11.117 -10.141 1 98.06 124 ASP B N 1
ATOM 3217 C CA . ASP B 1 124 ? 0.636 10.523 -10.32 1 98.06 124 ASP B CA 1
ATOM 3218 C C . ASP B 1 124 ? 0.767 9.234 -9.508 1 98.06 124 ASP B C 1
ATOM 3220 O O . ASP B 1 124 ? 0.278 9.156 -8.375 1 98.06 124 ASP B O 1
ATOM 3224 N N . ALA B 1 125 ? 1.431 8.211 -10.086 1 98.19 125 ALA B N 1
ATOM 3225 C CA . ALA B 1 125 ? 1.67 6.961 -9.367 1 98.19 125 ALA B CA 1
ATOM 3226 C C . ALA B 1 125 ? 2.562 7.188 -8.156 1 98.19 125 ALA B C 1
ATOM 3228 O O . ALA B 1 125 ? 3.623 7.809 -8.258 1 98.19 125 ALA B O 1
ATOM 3229 N N . PRO B 1 126 ? 2.164 6.738 -7.016 1 98.75 126 PRO B N 1
ATOM 3230 C CA . PRO B 1 126 ? 2.961 6.934 -5.801 1 98.75 126 PRO B CA 1
ATOM 3231 C C . PRO B 1 126 ? 4.164 5.992 -5.727 1 98.75 126 PRO B C 1
ATOM 3233 O O . PRO B 1 126 ? 4.18 4.953 -6.391 1 98.75 126 PRO B O 1
ATOM 3236 N N . ARG B 1 127 ? 5.176 6.379 -5.023 1 98.5 127 ARG B N 1
ATOM 3237 C CA . ARG B 1 127 ? 6.391 5.602 -4.801 1 98.5 127 ARG B CA 1
ATOM 3238 C C . ARG B 1 127 ? 7.109 6.059 -3.537 1 98.5 127 ARG B C 1
ATOM 3240 O O . ARG B 1 127 ? 8.156 6.703 -3.611 1 98.5 127 ARG B O 1
ATOM 3247 N N . PRO B 1 128 ? 6.598 5.68 -2.396 1 98.81 128 PRO B N 1
ATOM 3248 C CA . PRO B 1 128 ? 7.223 6.133 -1.152 1 98.81 128 PRO B CA 1
ATOM 3249 C C . PRO B 1 128 ? 8.641 5.582 -0.968 1 98.81 128 PRO B C 1
ATOM 3251 O O . PRO B 1 128 ? 8.922 4.453 -1.376 1 98.81 128 PRO B O 1
ATOM 3254 N N . ILE B 1 129 ? 9.531 6.336 -0.292 1 98.31 129 ILE B N 1
ATOM 3255 C CA . ILE B 1 129 ? 10.914 5.891 -0.182 1 98.31 129 ILE B CA 1
ATOM 3256 C C . ILE B 1 129 ? 11.266 5.641 1.284 1 98.31 129 ILE B C 1
ATOM 3258 O O . ILE B 1 129 ? 12.414 5.332 1.613 1 98.31 129 ILE B O 1
ATOM 3262 N N . ASN B 1 130 ? 10.297 5.859 2.209 1 98.69 130 ASN B N 1
ATOM 3263 C CA . ASN B 1 130 ? 10.445 5.527 3.621 1 98.69 130 ASN B CA 1
ATOM 3264 C C . ASN B 1 130 ? 9.195 4.844 4.176 1 98.69 130 ASN B C 1
ATOM 3266 O O . ASN B 1 130 ? 8.172 4.777 3.498 1 98.69 130 ASN B O 1
ATOM 3270 N N . TYR B 1 131 ? 9.266 4.277 5.355 1 98.81 131 TYR B N 1
ATOM 3271 C CA . TYR B 1 131 ? 8.195 3.418 5.852 1 98.81 131 TYR B CA 1
ATOM 3272 C C . TYR B 1 131 ? 6.965 4.238 6.23 1 98.81 131 TYR B C 1
ATOM 3274 O O . TYR B 1 131 ? 5.832 3.766 6.105 1 98.81 131 TYR B O 1
ATOM 3282 N N . TYR B 1 132 ? 7.176 5.523 6.742 1 98.81 132 TYR B N 1
ATOM 3283 C CA . TYR B 1 132 ? 6.055 6.418 7.008 1 98.81 132 TYR B CA 1
ATOM 3284 C C . TYR B 1 132 ? 5.207 6.613 5.758 1 98.81 132 TYR B C 1
ATOM 3286 O O . TYR B 1 132 ? 3.992 6.406 5.781 1 98.81 132 TYR B O 1
ATOM 3294 N N . GLY B 1 133 ? 5.883 6.973 4.66 1 98.94 133 GLY B N 1
ATOM 3295 C CA . GLY B 1 133 ? 5.18 7.156 3.4 1 98.94 133 GLY B CA 1
ATOM 3296 C C . GLY B 1 133 ? 4.449 5.906 2.939 1 98.94 133 GLY B C 1
ATOM 3297 O O . GLY B 1 133 ? 3.318 5.984 2.459 1 98.94 133 GLY B O 1
ATOM 3298 N N . LEU B 1 134 ? 5.09 4.777 3.082 1 98.94 134 LEU B N 1
ATOM 3299 C CA . LEU B 1 134 ? 4.469 3.506 2.725 1 98.94 134 LEU B CA 1
ATOM 3300 C C . LEU B 1 134 ? 3.201 3.273 3.537 1 98.94 134 LEU B C 1
ATOM 3302 O O . LEU B 1 134 ? 2.152 2.945 2.979 1 98.94 134 LEU B O 1
ATOM 3306 N N . SER B 1 135 ? 3.32 3.453 4.852 1 98.88 135 SER B N 1
ATOM 3307 C CA . SER B 1 135 ? 2.186 3.193 5.73 1 98.88 135 SER B CA 1
ATOM 3308 C C . SER B 1 135 ? 1.004 4.094 5.395 1 98.88 135 SER B C 1
ATOM 3310 O O . SER B 1 135 ? -0.146 3.65 5.406 1 98.88 135 SER B O 1
ATOM 3312 N N . LYS B 1 136 ? 1.288 5.32 5.117 1 98.94 136 LYS B N 1
ATOM 3313 C CA . LYS B 1 136 ? 0.223 6.25 4.754 1 98.94 136 LYS B CA 1
ATOM 3314 C C . LYS B 1 136 ? -0.392 5.883 3.406 1 98.94 136 LYS B C 1
ATOM 3316 O O . LYS B 1 136 ? -1.604 6.008 3.217 1 98.94 136 LYS B O 1
ATOM 3321 N N . LEU B 1 137 ? 0.442 5.473 2.479 1 98.94 137 LEU B N 1
ATOM 3322 C CA . LEU B 1 137 ? -0.052 5.059 1.17 1 98.94 137 LEU B CA 1
ATOM 3323 C C . LEU B 1 137 ? -0.961 3.842 1.293 1 98.94 137 LEU B C 1
ATOM 3325 O O . LEU B 1 137 ? -1.986 3.756 0.613 1 98.94 137 LEU B O 1
ATOM 3329 N N . LEU B 1 138 ? -0.568 2.887 2.094 1 98.94 138 LEU B N 1
ATOM 3330 C CA . LEU B 1 138 ? -1.409 1.719 2.328 1 98.94 138 LEU B CA 1
ATOM 3331 C C . LEU B 1 138 ? -2.775 2.131 2.865 1 98.94 138 LEU B C 1
ATOM 3333 O O . LEU B 1 138 ? -3.805 1.617 2.42 1 98.94 138 LEU B O 1
ATOM 3337 N N . ALA B 1 139 ? -2.807 3.074 3.746 1 98.94 139 ALA B N 1
ATOM 3338 C CA . ALA B 1 139 ? -4.066 3.561 4.305 1 98.94 139 ALA B CA 1
ATOM 3339 C C . ALA B 1 139 ? -4.871 4.32 3.254 1 98.94 139 ALA B C 1
ATO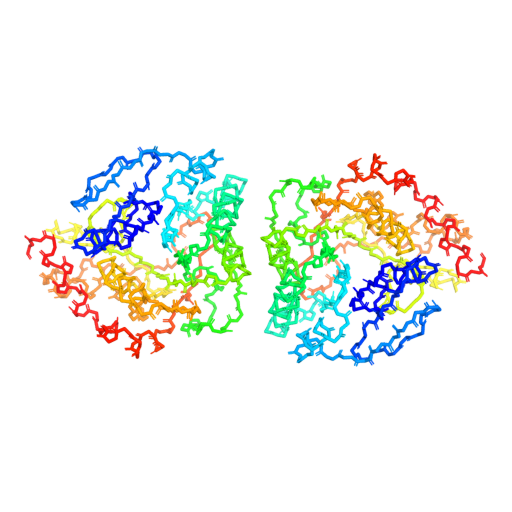M 3341 O O . ALA B 1 139 ? -6.105 4.316 3.289 1 98.94 139 ALA B O 1
ATOM 3342 N N . GLU B 1 140 ? -4.184 5.004 2.328 1 98.94 140 GLU B N 1
ATOM 3343 C CA . GLU B 1 140 ? -4.906 5.617 1.217 1 98.94 140 GLU B CA 1
ATOM 3344 C C . GLU B 1 140 ? -5.727 4.582 0.451 1 98.94 140 GLU B C 1
ATOM 3346 O O . GLU B 1 140 ? -6.883 4.828 0.109 1 98.94 140 GLU B O 1
ATOM 3351 N N . GLU B 1 141 ? -5.113 3.463 0.168 1 98.75 141 GLU B N 1
ATOM 3352 C CA . GLU B 1 141 ? -5.805 2.467 -0.646 1 98.75 141 GLU B CA 1
ATOM 3353 C C . GLU B 1 141 ? -6.988 1.865 0.106 1 98.75 141 GLU B C 1
ATOM 3355 O O . GLU B 1 141 ? -8.016 1.555 -0.496 1 98.75 141 GLU B O 1
ATOM 3360 N N . ILE B 1 142 ? -6.82 1.676 1.445 1 98.81 142 ILE B N 1
ATOM 3361 C CA . ILE B 1 142 ? -7.949 1.281 2.283 1 98.81 142 ILE B CA 1
ATOM 3362 C C . ILE B 1 142 ? -9.094 2.283 2.117 1 98.81 142 ILE B C 1
ATOM 3364 O O . ILE B 1 142 ? -10.234 1.895 1.87 1 98.81 142 ILE B O 1
ATOM 3368 N N . THR B 1 143 ? -8.734 3.555 2.215 1 98.94 143 THR B N 1
ATOM 3369 C CA . THR B 1 143 ? -9.703 4.645 2.131 1 98.94 143 THR B CA 1
ATOM 3370 C C . THR B 1 143 ? -10.398 4.645 0.773 1 98.94 143 THR B C 1
ATOM 3372 O O . THR B 1 143 ? -11.625 4.723 0.7 1 98.94 143 THR B O 1
ATOM 3375 N N . ARG B 1 144 ? -9.625 4.492 -0.297 1 98.56 144 ARG B N 1
ATOM 3376 C CA . ARG B 1 144 ? -10.18 4.488 -1.649 1 98.56 144 ARG B CA 1
ATOM 3377 C C . ARG B 1 144 ? -11.109 3.301 -1.859 1 98.56 144 ARG B C 1
ATOM 3379 O O . ARG B 1 144 ? -12.164 3.434 -2.488 1 98.56 144 ARG B O 1
ATOM 3386 N N . ALA B 1 145 ? -10.641 2.16 -1.37 1 98.56 145 ALA B N 1
ATOM 3387 C CA . ALA B 1 145 ? -11.445 0.948 -1.535 1 98.56 145 ALA B CA 1
ATOM 3388 C C . ALA B 1 145 ? -12.82 1.111 -0.903 1 98.56 145 ALA B C 1
ATOM 3390 O O . ALA B 1 145 ? -13.805 0.55 -1.391 1 98.56 145 ALA B O 1
ATOM 3391 N N . LEU B 1 146 ? -12.875 1.918 0.162 1 98.5 146 LEU B N 1
ATOM 3392 C CA . LEU B 1 146 ? -14.109 2.096 0.917 1 98.5 146 LEU B CA 1
ATOM 3393 C C . LEU B 1 146 ? -14.852 3.354 0.467 1 98.5 146 LEU B C 1
ATOM 3395 O O . LEU B 1 146 ? -15.789 3.799 1.13 1 98.5 146 LEU B O 1
ATOM 3399 N N . GLY B 1 147 ? -14.359 3.979 -0.601 1 97.81 147 GLY B N 1
ATOM 3400 C CA . GLY B 1 147 ? -15.055 5.105 -1.207 1 97.81 147 GLY B CA 1
ATOM 3401 C C . GLY B 1 147 ? -14.797 6.418 -0.49 1 97.81 147 GLY B C 1
ATOM 3402 O O . GLY B 1 147 ? -15.594 7.352 -0.598 1 97.81 147 GLY B O 1
ATOM 3403 N N . GLY B 1 148 ? -13.719 6.48 0.324 1 98.69 148 GLY B N 1
ATOM 3404 C CA . GLY B 1 148 ? -13.391 7.684 1.073 1 98.69 148 GLY B CA 1
ATOM 3405 C C . GLY B 1 148 ? -12.594 8.688 0.268 1 98.69 148 GLY B C 1
ATOM 3406 O O . GLY B 1 148 ? -12.227 8.422 -0.879 1 98.69 148 GLY B O 1
ATOM 3407 N N . SER B 1 149 ? -12.383 9.859 0.9 1 98.88 149 SER B N 1
ATOM 3408 C CA . SER B 1 149 ? -11.625 10.953 0.307 1 98.88 149 SER B CA 1
ATOM 3409 C C . SER B 1 149 ? -10.242 11.086 0.95 1 98.88 149 SER B C 1
ATOM 3411 O O . SER B 1 149 ? -10.086 10.836 2.148 1 98.88 149 SER B O 1
ATOM 3413 N N . ILE B 1 150 ? -9.32 11.422 0.141 1 98.94 150 ILE B N 1
ATOM 3414 C CA . ILE B 1 150 ? -7.941 11.547 0.604 1 98.94 150 ILE B CA 1
ATOM 3415 C C . ILE B 1 150 ? -7.473 12.992 0.457 1 98.94 150 ILE B C 1
ATOM 3417 O O . ILE B 1 150 ? -7.555 13.57 -0.629 1 98.94 150 ILE B O 1
ATOM 3421 N N . ILE B 1 151 ? -7.031 13.547 1.505 1 98.94 151 ILE B N 1
ATOM 3422 C CA . ILE B 1 151 ? -6.461 14.891 1.508 1 98.94 151 ILE B CA 1
ATOM 3423 C C . ILE B 1 151 ? -4.969 14.82 1.812 1 98.94 151 ILE B C 1
ATOM 3425 O O . ILE B 1 151 ? -4.57 14.477 2.928 1 98.94 151 ILE B O 1
ATOM 3429 N N . ARG B 1 152 ? -4.148 15.117 0.815 1 98.94 152 ARG B N 1
ATOM 3430 C CA . ARG B 1 152 ? -2.703 15.117 1.016 1 98.94 152 ARG B CA 1
ATOM 3431 C C . ARG B 1 152 ? -2.201 16.516 1.381 1 98.94 152 ARG B C 1
ATOM 3433 O O . ARG B 1 152 ? -2.531 17.484 0.709 1 98.94 152 ARG B O 1
ATOM 3440 N N . VAL B 1 153 ? -1.462 16.578 2.432 1 98.88 153 VAL B N 1
ATOM 3441 C CA . VAL B 1 153 ? -0.818 17.812 2.891 1 98.88 153 VAL B CA 1
ATOM 3442 C C . VAL B 1 153 ? 0.691 17.594 2.984 1 98.88 153 VAL B C 1
ATOM 3444 O O . VAL B 1 153 ? 1.185 16.484 2.752 1 98.88 153 VAL B O 1
ATOM 3447 N N . ALA B 1 154 ? 1.427 18.703 3.281 1 98.69 154 ALA B N 1
ATOM 3448 C CA . ALA B 1 154 ? 2.883 18.609 3.34 1 98.69 154 ALA B CA 1
ATOM 3449 C C . ALA B 1 154 ? 3.459 19.672 4.273 1 98.69 154 ALA B C 1
ATOM 3451 O O . ALA B 1 154 ? 2.961 20.797 4.324 1 98.69 154 ALA B O 1
ATOM 3452 N N . TRP B 1 155 ? 4.457 19.328 5.02 1 98.19 155 TRP B N 1
ATOM 3453 C CA . TRP B 1 155 ? 5.219 20.234 5.867 1 98.19 155 TRP B CA 1
ATOM 3454 C C . TRP B 1 155 ? 4.293 21.141 6.676 1 98.19 155 TRP B C 1
ATOM 3456 O O . TRP B 1 155 ? 4.391 22.359 6.605 1 98.19 155 TRP B O 1
ATOM 3466 N N . VAL B 1 156 ? 3.441 20.5 7.453 1 98.69 156 VAL B N 1
ATOM 3467 C CA . VAL B 1 156 ? 2.418 21.203 8.211 1 98.69 156 VAL B CA 1
ATOM 3468 C C . VAL B 1 156 ? 3.08 22.078 9.273 1 98.69 156 VAL B C 1
ATOM 3470 O O . VAL B 1 156 ? 3.977 21.625 9.992 1 98.69 156 VAL B O 1
ATOM 3473 N N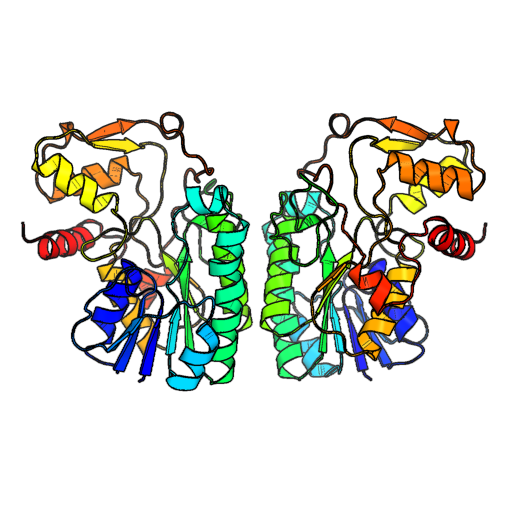 . TYR B 1 157 ? 2.66 23.344 9.328 1 98.5 157 TYR B N 1
ATOM 3474 C CA . TYR B 1 157 ? 3.137 24.281 10.344 1 98.5 157 TYR B CA 1
ATOM 3475 C C . TYR B 1 157 ? 1.985 25.109 10.906 1 98.5 157 TYR B C 1
ATOM 3477 O O . TYR B 1 157 ? 0.896 25.141 10.328 1 98.5 157 TYR B O 1
ATOM 3485 N N . GLY B 1 158 ? 2.174 25.719 11.992 1 98.31 158 GLY B N 1
ATOM 3486 C CA . GLY B 1 158 ? 1.164 26.562 12.602 1 98.31 158 GLY B CA 1
ATOM 3487 C C . GLY B 1 158 ? 1.172 26.5 14.117 1 98.31 158 GLY B C 1
ATOM 3488 O O . GLY B 1 158 ? 2.111 25.984 14.719 1 98.31 158 GLY B O 1
ATOM 3489 N N . THR B 1 159 ? 0.195 27.156 14.742 1 97.19 159 THR B N 1
ATOM 3490 C CA . THR B 1 159 ? 0.059 27.172 16.203 1 97.19 159 THR B CA 1
ATOM 3491 C C . THR B 1 159 ? -0.861 26.047 16.672 1 97.19 159 THR B C 1
ATOM 3493 O O . THR B 1 159 ? -1.59 25.469 15.867 1 97.19 159 THR B O 1
ATOM 3496 N N . GLY B 1 160 ? -0.766 25.719 17.953 1 94.88 160 GLY B N 1
ATOM 3497 C CA . GLY B 1 160 ? -1.621 24.688 18.516 1 94.88 160 GLY B CA 1
ATOM 3498 C C . GLY B 1 160 ? -0.854 23.453 18.969 1 94.88 160 GLY B C 1
ATOM 3499 O O . GLY B 1 160 ? 0.379 23.469 19 1 94.88 160 GLY B O 1
ATOM 3500 N N . PRO B 1 161 ? -1.605 22.469 19.359 1 95 161 PRO B N 1
ATOM 3501 C CA . PRO B 1 161 ? -0.94 21.25 19.828 1 95 161 PRO B CA 1
ATOM 3502 C C . PRO B 1 161 ? -0.245 20.484 18.703 1 95 161 PRO B C 1
ATOM 3504 O O . PRO B 1 161 ? -0.377 20.859 17.531 1 95 161 PRO B O 1
ATOM 3507 N N . GLY B 1 162 ? 0.504 19.406 19.125 1 89.81 162 GLY B N 1
ATOM 3508 C CA . GLY B 1 162 ? 1.243 18.594 18.172 1 89.81 162 GLY B CA 1
ATOM 3509 C C . GLY B 1 162 ? 2.746 18.75 18.297 1 89.81 162 GLY B C 1
ATOM 3510 O O . GLY B 1 162 ? 3.236 19.422 19.203 1 89.81 162 GLY B O 1
ATOM 3511 N N . ARG B 1 163 ? 3.381 18.141 17.359 1 85.62 163 ARG B N 1
ATOM 3512 C CA . ARG B 1 163 ? 4.84 18.188 17.344 1 85.62 163 ARG B CA 1
ATOM 3513 C C . ARG B 1 163 ? 5.344 19.578 16.938 1 85.62 163 ARG B C 1
ATOM 3515 O O . ARG B 1 163 ? 4.652 20.312 16.219 1 85.62 163 ARG B O 1
ATOM 3522 N N . VAL B 1 164 ? 6.48 19.828 17.422 1 89.69 164 VAL B N 1
ATOM 3523 C CA . VAL B 1 164 ? 7.145 21.062 17 1 89.69 164 VAL B CA 1
ATOM 3524 C C . VAL B 1 164 ? 7.332 21.047 15.477 1 89.69 164 VAL B C 1
ATOM 3526 O O . VAL B 1 164 ? 7.738 20.031 14.898 1 89.69 164 VAL B O 1
ATOM 3529 N N . ASN B 1 165 ? 6.918 22.141 14.828 1 95.06 165 ASN B N 1
ATOM 3530 C CA . ASN B 1 165 ? 7.055 22.219 13.375 1 95.06 165 ASN B CA 1
ATOM 3531 C C . ASN B 1 165 ? 8.086 23.266 12.969 1 95.06 165 ASN B C 1
ATOM 3533 O O . ASN B 1 165 ? 8.43 24.141 13.758 1 95.06 165 ASN B O 1
ATOM 3537 N N . PHE B 1 166 ? 8.562 23.109 11.836 1 97.38 166 PHE B N 1
ATOM 3538 C CA . PHE B 1 166 ? 9.664 23.922 11.336 1 97.38 166 PHE B CA 1
ATOM 3539 C C . PHE B 1 166 ? 9.281 25.391 11.312 1 97.38 166 PHE B C 1
ATOM 3541 O O . PHE B 1 166 ? 10.086 26.25 11.672 1 97.38 166 PHE B O 1
ATOM 3548 N N . GLY B 1 167 ? 8.062 25.734 10.891 1 98.06 167 GLY B N 1
ATOM 3549 C CA . GLY B 1 167 ? 7.625 27.125 10.836 1 98.06 167 GLY B CA 1
ATOM 3550 C C . GLY B 1 167 ? 7.688 27.828 12.18 1 98.06 167 GLY B C 1
ATOM 3551 O O . GLY B 1 167 ? 8.203 28.938 12.273 1 98.06 167 GLY B O 1
ATOM 3552 N N . ARG B 1 168 ? 7.176 27.172 13.156 1 97.38 168 ARG B N 1
ATOM 3553 C CA . ARG B 1 168 ? 7.203 27.719 14.5 1 97.38 168 ARG B CA 1
ATOM 3554 C C . ARG B 1 168 ? 8.641 27.875 15 1 97.38 168 ARG B C 1
ATOM 3556 O O . ARG B 1 168 ? 8.984 28.875 15.633 1 97.38 168 ARG B O 1
ATOM 3563 N N . THR B 1 169 ? 9.477 26.875 14.75 1 97.94 169 THR B N 1
ATOM 3564 C CA . THR B 1 169 ? 10.875 26.906 15.141 1 97.94 169 THR B CA 1
ATOM 3565 C C . THR B 1 169 ? 11.586 28.109 14.516 1 97.94 169 THR B C 1
ATOM 3567 O O . THR B 1 169 ? 12.391 28.766 15.18 1 97.94 169 THR B O 1
ATOM 3570 N N . VAL B 1 170 ? 11.328 28.344 13.289 1 98.62 170 VAL B N 1
ATOM 3571 C CA . VAL B 1 170 ? 11.93 29.484 12.586 1 98.62 170 VAL B CA 1
ATOM 3572 C C . VAL B 1 170 ? 11.547 30.781 13.281 1 98.62 170 VAL B C 1
ATOM 3574 O O . VAL B 1 170 ? 12.414 31.609 13.586 1 98.62 170 VAL B O 1
ATOM 3577 N N . VAL B 1 171 ? 10.273 30.984 13.547 1 98.5 171 VAL B N 1
ATOM 3578 C CA . VAL B 1 171 ? 9.805 32.219 14.188 1 98.5 171 VAL B CA 1
ATOM 3579 C C . VAL B 1 171 ? 10.461 32.344 15.562 1 98.5 171 VAL B C 1
ATOM 3581 O O . VAL B 1 171 ? 10.969 33.406 15.898 1 98.5 171 VAL B O 1
ATOM 3584 N N . GLU B 1 172 ? 10.453 31.266 16.328 1 97.81 172 GLU B N 1
ATOM 3585 C CA . GLU B 1 172 ? 10.977 31.297 17.703 1 97.81 172 GLU B CA 1
ATOM 3586 C C . GLU B 1 172 ? 12.461 31.625 17.703 1 97.81 172 GLU B C 1
ATOM 3588 O O . GLU B 1 172 ? 12.898 32.5 18.469 1 97.81 172 GLU B O 1
ATOM 3593 N N . LYS B 1 173 ? 13.227 31 16.906 1 98.44 173 LYS B N 1
ATOM 3594 C CA . LYS B 1 173 ? 14.672 31.203 16.875 1 98.44 173 LYS B CA 1
ATOM 3595 C C . LYS B 1 173 ? 15.008 32.625 16.375 1 98.44 173 LYS B C 1
ATOM 3597 O O . LYS B 1 173 ? 15.789 33.312 17 1 98.44 173 LYS B O 1
ATOM 3602 N N . LEU B 1 174 ? 14.422 33 15.289 1 98.5 174 LEU B N 1
ATOM 3603 C CA . LEU B 1 174 ? 14.742 34.312 14.703 1 98.5 174 LEU B CA 1
ATOM 3604 C C . LEU B 1 174 ? 14.297 35.438 15.617 1 98.5 174 LEU B C 1
ATOM 3606 O O . LEU B 1 174 ? 14.945 36.5 15.68 1 98.5 174 LEU B O 1
ATOM 3610 N N . SER B 1 175 ? 13.156 35.25 16.266 1 97.81 175 SER B N 1
ATOM 3611 C CA . SER B 1 175 ? 12.672 36.281 17.188 1 97.81 175 SER B CA 1
ATOM 3612 C C . SER B 1 175 ? 13.664 36.5 18.328 1 97.81 175 SER B C 1
ATOM 3614 O O . SER B 1 175 ? 13.695 37.594 18.922 1 97.81 175 SER B O 1
ATOM 3616 N N . ARG B 1 176 ? 14.516 35.562 18.578 1 98.06 176 ARG B N 1
ATOM 3617 C CA . ARG B 1 176 ? 15.5 35.625 19.641 1 98.06 176 ARG B CA 1
ATOM 3618 C C . ARG B 1 176 ? 16.875 36 19.094 1 98.06 176 ARG B C 1
ATOM 3620 O O . ARG B 1 176 ? 17.875 35.938 19.812 1 98.06 176 ARG B O 1
ATOM 3627 N N . GLY B 1 177 ? 16.922 36.188 17.875 1 98 177 GLY B N 1
ATOM 3628 C CA . GLY B 1 177 ? 18.203 36.531 17.266 1 98 177 GLY B CA 1
ATOM 3629 C C . GLY B 1 177 ? 19.109 35.312 17.078 1 98 177 GLY B C 1
ATOM 3630 O O . GLY B 1 177 ? 20.344 35.469 17.047 1 98 177 GLY B O 1
ATOM 3631 N N . GLU B 1 178 ? 18.516 34.156 17 1 98.69 178 GLU B N 1
ATOM 3632 C CA . GLU B 1 178 ? 19.281 32.906 16.828 1 98.69 178 GLU B CA 1
ATOM 3633 C C . GLU B 1 178 ? 19.312 32.469 15.367 1 98.69 178 GLU B C 1
ATOM 3635 O O . GLU B 1 178 ? 18.406 32.812 14.602 1 98.69 178 GLU B O 1
ATOM 3640 N N . VAL B 1 179 ? 20.328 31.703 15.07 1 98.62 179 VAL B N 1
ATOM 3641 C CA . VAL B 1 179 ? 20.531 31.203 13.711 1 98.62 179 VAL B CA 1
ATOM 3642 C C . VAL B 1 179 ? 19.578 30.047 13.438 1 98.62 179 VAL B C 1
ATOM 3644 O O . VAL B 1 179 ? 19.312 29.234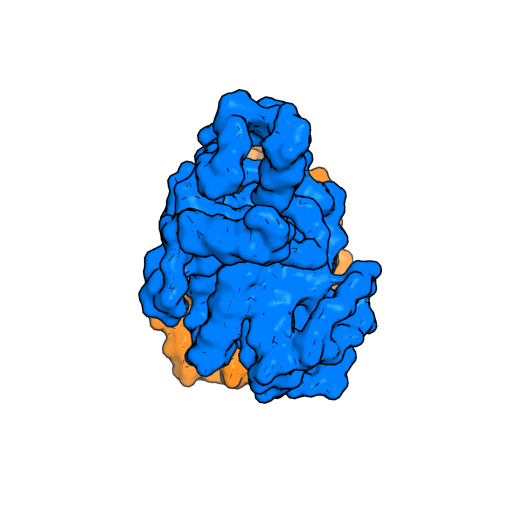 14.328 1 98.62 179 VAL B O 1
ATOM 3647 N N . VAL B 1 180 ? 19.031 30.047 12.219 1 98.56 180 VAL B N 1
ATOM 3648 C CA . VAL B 1 180 ? 18.266 28.922 11.719 1 98.56 180 VAL B CA 1
ATOM 3649 C C . VAL B 1 180 ? 18.984 28.297 10.531 1 98.56 180 VAL B C 1
ATOM 3651 O O . VAL B 1 180 ? 19.219 28.953 9.516 1 98.56 180 VAL B O 1
ATOM 3654 N N . ASN B 1 181 ? 19.391 27 10.688 1 98.25 181 ASN B N 1
ATOM 3655 C CA . ASN B 1 181 ? 19.891 26.234 9.547 1 98.25 181 ASN B CA 1
ATOM 3656 C C . ASN B 1 181 ? 18.75 25.656 8.711 1 98.25 181 ASN B C 1
ATOM 3658 O O . ASN B 1 181 ? 17.859 24.984 9.25 1 98.25 181 ASN B O 1
ATOM 3662 N N . ALA B 1 182 ? 18.703 25.969 7.461 1 98.44 182 ALA B N 1
ATOM 3663 C CA . ALA B 1 182 ? 17.609 25.531 6.605 1 98.44 182 ALA B CA 1
ATOM 3664 C C . ALA B 1 182 ? 18.141 24.906 5.316 1 98.44 182 ALA B C 1
ATOM 3666 O O . ALA B 1 182 ? 19.016 25.469 4.664 1 98.44 182 ALA B O 1
ATOM 3667 N N . ILE B 1 183 ? 17.609 23.766 4.996 1 98.38 183 ILE B N 1
ATOM 3668 C CA . ILE B 1 183 ? 18.062 22.984 3.854 1 98.38 183 ILE B CA 1
ATOM 3669 C C . ILE B 1 183 ? 17.703 23.719 2.559 1 98.38 183 ILE B C 1
ATOM 3671 O O . ILE B 1 183 ? 16.547 24.109 2.354 1 98.38 183 ILE B O 1
ATOM 3675 N N . ILE B 1 184 ? 18.609 23.844 1.649 1 98.31 184 ILE B N 1
ATOM 3676 C CA . ILE B 1 184 ? 18.438 24.641 0.448 1 98.31 184 ILE B CA 1
ATOM 3677 C C . ILE B 1 184 ? 18.047 23.75 -0.723 1 98.31 184 ILE B C 1
ATOM 3679 O O . ILE B 1 184 ? 17.484 24.219 -1.718 1 98.31 184 ILE B O 1
ATOM 3683 N N . ASP B 1 185 ? 18.359 22.453 -0.614 1 98.06 185 ASP B N 1
ATOM 3684 C CA . ASP B 1 185 ? 18.172 21.562 -1.754 1 98.06 185 ASP B CA 1
ATOM 3685 C C . ASP B 1 185 ? 17.109 20.5 -1.453 1 98.06 185 ASP B C 1
ATOM 3687 O O . ASP B 1 185 ? 17.25 19.344 -1.854 1 98.06 185 ASP B O 1
ATOM 3691 N N . GLN B 1 186 ? 16.125 20.75 -0.684 1 98.31 186 GLN B N 1
ATOM 3692 C CA . GLN B 1 186 ? 14.922 19.938 -0.439 1 98.31 186 GLN B CA 1
ATOM 3693 C C . GLN B 1 186 ? 13.656 20.781 -0.574 1 98.31 186 GLN B C 1
ATOM 3695 O O . GLN B 1 186 ? 13.562 21.859 0.012 1 98.31 186 GLN B O 1
ATOM 3700 N N . TRP B 1 187 ? 12.734 20.25 -1.354 1 98.69 187 TRP B N 1
ATOM 3701 C CA . TRP B 1 187 ? 11.516 21.016 -1.617 1 98.69 187 TRP B CA 1
ATOM 3702 C C . TRP B 1 187 ? 10.281 20.219 -1.22 1 98.69 187 TRP B C 1
ATOM 3704 O O . TRP B 1 187 ? 10.273 18.984 -1.323 1 98.69 187 TRP B O 1
ATOM 3714 N N . SER B 1 188 ? 9.344 20.844 -0.791 1 98.5 188 SER B N 1
ATOM 3715 C CA . SER B 1 188 ? 7.977 20.391 -0.559 1 98.5 188 SER B CA 1
ATOM 3716 C C . SER B 1 188 ? 6.977 21.531 -0.682 1 98.5 188 SER B C 1
ATOM 3718 O O . SER B 1 188 ? 7.141 22.422 -1.515 1 98.5 188 SER B O 1
ATOM 3720 N N . SER B 1 189 ? 5.871 21.453 0.052 1 98.62 189 SER B N 1
ATOM 3721 C CA . SER B 1 189 ? 4.797 22.438 0 1 98.62 189 SER B CA 1
ATOM 3722 C C . SER B 1 189 ? 4.277 22.75 1.396 1 98.62 189 SER B C 1
ATOM 3724 O O . SER B 1 189 ? 3.258 22.219 1.827 1 98.62 189 SER B O 1
ATOM 3726 N N . PRO B 1 190 ? 4.984 23.719 2.068 1 98.62 190 PRO B N 1
ATOM 3727 C CA . PRO B 1 190 ? 4.559 24.031 3.434 1 98.62 190 PRO B CA 1
ATOM 3728 C C . PRO B 1 190 ? 3.084 24.422 3.516 1 98.62 190 PRO B C 1
ATOM 3730 O O . PRO B 1 190 ? 2.611 25.234 2.725 1 98.62 190 PRO B O 1
ATOM 3733 N N . THR B 1 191 ? 2.393 23.828 4.441 1 98.75 191 THR B N 1
ATOM 3734 C CA . THR B 1 191 ? 0.945 23.969 4.539 1 98.75 191 THR B CA 1
ATOM 3735 C C . THR B 1 191 ? 0.541 24.391 5.949 1 98.75 191 THR B C 1
ATOM 3737 O O . THR B 1 191 ? 0.844 23.703 6.922 1 98.75 191 THR B O 1
ATOM 3740 N N . LEU B 1 192 ? -0.134 25.531 6.055 1 98.88 192 LEU B N 1
ATOM 3741 C CA . LEU B 1 192 ? -0.587 26.016 7.355 1 98.88 192 LEU B CA 1
ATOM 3742 C C . LEU B 1 192 ? -1.739 25.172 7.883 1 98.88 192 LEU B C 1
ATOM 3744 O O . LEU B 1 192 ? -2.719 24.938 7.168 1 98.88 192 LEU B O 1
ATOM 3748 N N . ASN B 1 193 ? -1.618 24.719 9.133 1 98.75 193 ASN B N 1
ATOM 3749 C CA . ASN B 1 193 ? -2.607 23.828 9.727 1 98.75 193 ASN B CA 1
ATOM 3750 C C . ASN B 1 193 ? -3.992 24.469 9.758 1 98.75 193 ASN B C 1
ATOM 3752 O O . ASN B 1 193 ? -5 23.781 9.57 1 98.75 193 ASN B O 1
ATOM 3756 N N . THR B 1 194 ? -4.098 25.812 9.953 1 98.62 194 THR B N 1
ATOM 3757 C CA . THR B 1 194 ? -5.375 26.516 9.969 1 98.62 194 THR B CA 1
ATOM 3758 C C . THR B 1 194 ? -6.066 26.406 8.609 1 98.62 194 THR B C 1
ATOM 3760 O O . THR B 1 194 ? -7.285 26.25 8.539 1 98.62 194 THR B O 1
ATOM 3763 N N . ILE B 1 195 ? -5.285 26.484 7.609 1 98.81 195 ILE B N 1
ATOM 3764 C CA . ILE B 1 195 ? -5.832 26.375 6.262 1 98.81 195 ILE B CA 1
ATOM 3765 C C . ILE B 1 195 ? -6.312 24.953 6.016 1 98.81 195 ILE B C 1
ATOM 3767 O O . ILE B 1 195 ? -7.324 24.734 5.344 1 98.81 195 ILE B O 1
ATOM 3771 N N . ILE B 1 196 ? -5.633 23.969 6.566 1 98.81 196 ILE B N 1
ATOM 3772 C CA . ILE B 1 196 ? -6.086 22.594 6.477 1 98.81 196 ILE B CA 1
ATOM 3773 C C . ILE B 1 196 ? -7.469 22.453 7.113 1 98.81 196 ILE B C 1
ATOM 3775 O O . ILE B 1 196 ? -8.359 21.812 6.547 1 98.81 196 ILE B O 1
ATOM 3779 N N . GLY B 1 197 ? -7.637 23.078 8.297 1 98.62 197 GLY B N 1
ATOM 3780 C CA . GLY B 1 197 ? -8.945 23.062 8.938 1 98.62 197 GLY B CA 1
ATOM 3781 C C . GLY B 1 197 ? -10.039 23.656 8.078 1 98.62 197 GLY B C 1
ATOM 3782 O O . GLY B 1 197 ? -11.117 23.094 7.941 1 98.62 197 GLY B O 1
ATOM 3783 N N . GLU B 1 198 ? -9.719 24.828 7.508 1 98.44 198 GLU B N 1
ATOM 3784 C CA . GLU B 1 198 ? -10.68 25.5 6.637 1 98.44 198 GLU B CA 1
ATOM 3785 C C . GLU B 1 198 ? -11.016 24.641 5.426 1 98.44 198 GLU B C 1
ATOM 3787 O O . GLU B 1 198 ? -12.188 24.531 5.043 1 98.44 198 GLU B O 1
ATOM 3792 N N . ALA B 1 199 ? -9.992 24.078 4.852 1 98.81 199 ALA B N 1
ATOM 3793 C CA . ALA B 1 199 ? -10.188 23.219 3.689 1 98.81 199 ALA B CA 1
ATOM 3794 C C . ALA B 1 199 ? -11.078 22.031 4.035 1 98.81 199 ALA B C 1
ATOM 3796 O O . ALA B 1 199 ? -12 21.703 3.281 1 98.81 199 ALA B O 1
ATOM 3797 N N . MET B 1 200 ? -10.844 21.391 5.164 1 98.75 200 MET B N 1
ATOM 3798 C CA . MET B 1 200 ? -11.617 20.219 5.578 1 98.75 200 MET B CA 1
ATOM 3799 C C . MET B 1 200 ? -13.086 20.578 5.766 1 98.75 200 MET B C 1
ATOM 3801 O O . MET B 1 200 ? -13.969 19.812 5.363 1 98.75 200 MET B O 1
ATOM 3805 N N . LEU B 1 201 ? -13.32 21.719 6.391 1 98.44 201 LEU B N 1
ATOM 3806 C CA . LEU B 1 201 ? -14.695 22.172 6.547 1 98.44 201 LEU B CA 1
ATOM 3807 C C . LEU B 1 201 ? -15.391 22.266 5.191 1 98.44 201 LEU B C 1
ATOM 3809 O O . LEU B 1 201 ? -16.5 21.734 5.016 1 98.44 201 LEU B O 1
ATOM 3813 N N . ARG B 1 202 ? -14.734 22.906 4.238 1 98.56 202 ARG B N 1
ATOM 3814 C CA . ARG B 1 202 ? -15.328 23.094 2.922 1 98.56 202 ARG B CA 1
ATOM 3815 C C . ARG B 1 202 ? -15.539 21.766 2.215 1 98.56 202 ARG B C 1
ATOM 3817 O O . ARG B 1 202 ? -16.547 21.578 1.533 1 98.56 202 ARG B O 1
ATOM 3824 N N . LEU B 1 203 ? -14.617 20.875 2.375 1 98.81 203 LEU B N 1
ATOM 3825 C CA . LEU B 1 203 ? -14.688 19.578 1.704 1 98.81 203 LEU B CA 1
ATOM 3826 C C . LEU B 1 203 ? -15.812 18.734 2.289 1 98.81 203 LEU B C 1
ATOM 3828 O O . LEU B 1 203 ? -16.516 18.047 1.552 1 98.81 203 LEU B O 1
ATOM 3832 N N . VAL B 1 204 ? -15.938 18.75 3.611 1 98.56 204 VAL B N 1
ATOM 3833 C CA . VAL B 1 204 ? -17.016 18.016 4.273 1 98.56 204 VAL B CA 1
ATOM 3834 C C . VAL B 1 204 ? -18.359 18.578 3.84 1 98.56 204 VAL B C 1
ATOM 3836 O O . VAL B 1 204 ? -19.281 17.828 3.496 1 98.56 204 VAL B O 1
ATOM 3839 N N . GLU B 1 205 ? -18.453 19.891 3.807 1 97.5 205 GLU B N 1
ATOM 3840 C CA . GLU B 1 205 ? -19.719 20.547 3.461 1 97.5 205 GLU B CA 1
ATOM 3841 C C . GLU B 1 205 ? -20.094 20.281 2.006 1 97.5 205 GLU B C 1
ATOM 3843 O O . GLU B 1 205 ? -21.281 20.156 1.681 1 97.5 205 GLU B O 1
ATOM 3848 N N . SER B 1 206 ? -19.062 20.188 1.168 1 97.94 206 SER B N 1
ATOM 3849 C CA . SER B 1 206 ? -19.328 19.969 -0.249 1 97.94 206 SER B CA 1
ATOM 3850 C C . SER B 1 206 ? -19.422 18.469 -0.562 1 97.94 206 SER B C 1
ATOM 3852 O O . SER B 1 206 ? -19.656 18.094 -1.708 1 97.94 206 SER B O 1
ATOM 3854 N N . ARG B 1 207 ? -19.281 17.609 0.373 1 98.06 207 ARG B N 1
ATOM 3855 C CA . ARG B 1 207 ? -19.297 16.156 0.196 1 98.06 207 ARG B CA 1
ATOM 3856 C C . ARG B 1 207 ? -18.312 15.734 -0.881 1 98.06 207 ARG B C 1
ATOM 3858 O O . ARG B 1 207 ? -18.656 14.961 -1.779 1 98.06 207 ARG B O 1
ATOM 3865 N N . PHE B 1 208 ? -17.094 16.297 -0.795 1 98.62 208 PHE B N 1
ATOM 3866 C CA . PHE B 1 208 ? -16.031 16.016 -1.756 1 98.62 208 PHE B CA 1
ATOM 3867 C C . PHE B 1 208 ? -15.688 14.539 -1.789 1 98.62 208 PHE B C 1
ATOM 3869 O O . PHE B 1 208 ? -15.672 13.875 -0.749 1 98.62 208 PHE B O 1
ATOM 3876 N N . THR B 1 209 ? -15.453 14.031 -2.967 1 98.06 209 THR B N 1
ATOM 3877 C CA . THR B 1 209 ? -14.93 12.68 -3.162 1 98.06 209 THR B CA 1
ATOM 3878 C C . THR B 1 209 ? -13.688 12.711 -4.047 1 98.06 209 THR B C 1
ATOM 3880 O O . THR B 1 209 ? -13.609 13.492 -4.996 1 98.06 209 THR B O 1
ATOM 3883 N N . GLY B 1 210 ? -12.727 11.914 -3.711 1 98 210 GLY B N 1
ATOM 3884 C CA . GLY B 1 210 ? -11.523 11.836 -4.516 1 98 210 GLY B CA 1
ATOM 3885 C C . GLY B 1 210 ? -10.266 12.164 -3.74 1 98 210 GLY B C 1
ATOM 3886 O O . GLY B 1 210 ? -10.227 12.016 -2.518 1 98 210 GLY B O 1
ATOM 3887 N N . VAL B 1 211 ? -9.188 12.445 -4.387 1 98.81 211 VAL B N 1
ATOM 3888 C CA . VAL B 1 211 ? -7.895 12.82 -3.82 1 98.81 211 VAL B CA 1
ATOM 3889 C C . VAL B 1 211 ? -7.625 14.297 -4.09 1 98.81 211 VAL B C 1
ATOM 3891 O O . VAL B 1 211 ? -7.875 14.789 -5.195 1 98.81 211 VAL B O 1
ATOM 3894 N N . LEU B 1 212 ? -7.191 14.977 -3.115 1 98.94 212 LEU B N 1
ATOM 3895 C CA . LEU B 1 212 ? -6.934 16.406 -3.258 1 98.94 212 LEU B CA 1
ATOM 3896 C C . LEU B 1 212 ? -5.652 16.797 -2.527 1 98.94 212 LEU B C 1
ATOM 3898 O O . LEU B 1 212 ? -5.418 16.359 -1.4 1 98.94 212 LEU B O 1
ATOM 3902 N N . HIS B 1 213 ? -4.805 17.562 -3.227 1 98.94 213 HIS B N 1
ATOM 3903 C CA . HIS B 1 213 ? -3.629 18.156 -2.594 1 98.94 213 HIS B CA 1
ATOM 3904 C C . HIS B 1 213 ? -3.959 19.5 -1.977 1 98.94 213 HIS B C 1
ATOM 3906 O O . HIS B 1 213 ? -4.176 20.484 -2.695 1 98.94 213 HIS B O 1
ATOM 3912 N N . VAL B 1 214 ? -4.012 19.547 -0.679 1 98.94 214 VAL B N 1
ATOM 3913 C CA . VAL B 1 214 ? -4.238 20.797 0.043 1 98.94 214 VAL B CA 1
ATOM 3914 C C . VAL B 1 214 ? -2.92 21.297 0.637 1 98.94 214 VAL B C 1
ATOM 3916 O O . VAL B 1 214 ? -2.621 21.031 1.805 1 98.94 214 VAL B O 1
ATOM 3919 N N . THR B 1 215 ? -2.201 22 -0.146 1 98.88 215 THR B N 1
ATOM 3920 C CA . THR B 1 215 ? -0.854 22.391 0.258 1 98.88 215 THR B CA 1
ATOM 3921 C C . THR B 1 215 ? -0.557 23.828 -0.166 1 98.88 215 THR B C 1
ATOM 3923 O O . THR B 1 215 ? -1.285 24.406 -0.977 1 98.88 215 THR B O 1
ATOM 3926 N N . GLY B 1 216 ? 0.393 24.438 0.467 1 98.62 216 GLY B N 1
ATOM 3927 C CA . GLY B 1 216 ? 0.953 25.703 0.002 1 98.62 216 GLY B CA 1
ATOM 3928 C C . GLY B 1 216 ? 1.834 25.547 -1.224 1 98.62 216 GLY B C 1
ATOM 3929 O O . GLY B 1 216 ? 1.816 24.5 -1.879 1 98.62 216 GLY B O 1
ATOM 3930 N N . PRO B 1 217 ? 2.584 26.609 -1.583 1 98.5 217 PRO B N 1
ATOM 3931 C CA . PRO B 1 217 ? 3.422 26.562 -2.783 1 98.5 217 PRO B CA 1
ATOM 3932 C C . PRO B 1 217 ? 4.676 25.719 -2.6 1 98.5 217 PRO B C 1
ATOM 3934 O O . PRO B 1 217 ? 5.07 25.438 -1.466 1 98.5 217 PRO B O 1
ATOM 3937 N N . ARG B 1 218 ? 5.273 25.266 -3.689 1 98.69 218 ARG B N 1
ATOM 3938 C CA . ARG B 1 218 ? 6.57 24.594 -3.65 1 98.69 218 ARG B CA 1
ATOM 3939 C C . ARG B 1 218 ? 7.652 25.531 -3.133 1 98.69 218 ARG B C 1
ATOM 3941 O O . ARG B 1 218 ? 7.84 26.625 -3.67 1 98.69 218 ARG B O 1
ATOM 3948 N N . MET B 1 219 ? 8.297 25.141 -2.068 1 98.38 219 MET B N 1
ATOM 3949 C CA . MET B 1 219 ? 9.391 25.906 -1.479 1 98.38 219 MET B CA 1
ATOM 3950 C C . MET B 1 219 ? 10.438 24.984 -0.873 1 98.38 219 MET B C 1
ATOM 3952 O O . MET B 1 219 ? 10.117 23.875 -0.445 1 98.38 219 MET B O 1
ATOM 3956 N N . SER B 1 220 ? 11.664 25.453 -0.91 1 98.38 220 SER B N 1
ATOM 3957 C CA . SER B 1 220 ? 12.641 24.781 -0.055 1 98.38 220 SER B CA 1
ATOM 3958 C C . SER B 1 220 ? 12.477 25.188 1.402 1 98.38 220 SER B C 1
ATOM 3960 O O . SER B 1 220 ? 11.797 26.172 1.699 1 98.38 220 SER B O 1
ATOM 3962 N N . ARG B 1 221 ? 13.141 24.438 2.303 1 97.56 221 ARG B N 1
ATOM 3963 C CA . ARG B 1 221 ? 13.148 24.859 3.699 1 97.56 221 ARG B CA 1
ATOM 3964 C C . ARG B 1 221 ? 13.789 26.234 3.852 1 97.56 221 ARG B C 1
ATOM 3966 O O . ARG B 1 221 ? 13.336 27.047 4.664 1 97.56 221 ARG B O 1
ATOM 3973 N N . PHE B 1 222 ? 14.812 26.406 3.062 1 98.69 222 PHE B N 1
ATOM 3974 C CA . PHE B 1 222 ? 15.531 27.672 3.084 1 98.69 222 PHE B CA 1
ATOM 3975 C C . PHE B 1 222 ? 14.625 28.812 2.625 1 98.69 222 PHE B C 1
ATOM 3977 O O . PHE B 1 222 ? 14.523 29.844 3.303 1 98.69 222 PHE B O 1
ATOM 3984 N N . ASP B 1 223 ? 13.969 28.625 1.537 1 98.62 223 ASP B N 1
ATOM 3985 C CA . ASP B 1 223 ? 13.055 29.641 1.015 1 98.62 223 ASP B CA 1
ATOM 3986 C C . ASP B 1 223 ? 11.914 29.906 1.993 1 98.62 223 ASP B C 1
ATOM 3988 O O . ASP B 1 223 ? 11.492 31.047 2.156 1 98.62 223 ASP B O 1
ATOM 3992 N N . PHE B 1 224 ? 11.422 28.875 2.564 1 98.81 224 PHE B N 1
ATOM 3993 C CA . PHE B 1 224 ? 10.336 29 3.525 1 98.81 224 PHE B CA 1
ATOM 3994 C C . PHE B 1 224 ? 10.773 29.797 4.742 1 98.81 224 PHE B C 1
ATOM 3996 O O . PHE B 1 224 ? 10.07 30.719 5.172 1 98.81 224 PHE B O 1
ATOM 4003 N N . ALA B 1 225 ? 11.922 29.484 5.242 1 98.81 225 ALA B N 1
ATOM 4004 C CA . ALA B 1 225 ? 12.469 30.219 6.375 1 98.81 225 ALA B CA 1
ATOM 4005 C C . ALA B 1 225 ? 12.68 31.688 6.023 1 98.81 225 ALA B C 1
ATOM 4007 O O . ALA B 1 225 ? 12.375 32.594 6.824 1 98.81 225 ALA B O 1
ATOM 4008 N N . LYS B 1 226 ? 13.195 31.953 4.879 1 98.81 226 LYS B N 1
ATOM 4009 C CA . LYS B 1 226 ? 13.414 33.312 4.422 1 98.81 226 LYS B CA 1
ATOM 4010 C C . LYS B 1 226 ? 12.094 34.062 4.285 1 98.81 226 LYS B C 1
ATOM 4012 O O . LYS B 1 226 ? 12.008 35.25 4.609 1 98.81 226 LYS B O 1
ATOM 4017 N N . ALA B 1 227 ? 11.125 33.375 3.736 1 98.81 227 ALA B N 1
ATOM 4018 C CA . ALA B 1 227 ? 9.805 33.969 3.609 1 98.81 227 ALA B CA 1
ATOM 4019 C C . ALA B 1 227 ? 9.258 34.375 4.973 1 98.81 227 ALA B C 1
ATOM 4021 O O . ALA B 1 227 ? 8.688 35.469 5.121 1 98.81 227 ALA B O 1
ATOM 4022 N N . ILE B 1 228 ? 9.383 33.5 5.957 1 98.81 228 ILE B N 1
ATOM 4023 C CA . ILE B 1 228 ? 8.945 33.812 7.316 1 98.81 228 ILE B CA 1
ATOM 4024 C C . ILE B 1 228 ? 9.711 35 7.852 1 98.81 228 ILE B C 1
ATOM 4026 O O . ILE B 1 228 ? 9.109 35.938 8.375 1 98.81 228 ILE B O 1
ATOM 4030 N N . ALA B 1 229 ? 11.062 35 7.695 1 98.75 229 ALA B N 1
ATOM 4031 C CA . ALA B 1 229 ? 11.898 36.094 8.172 1 98.75 229 ALA B CA 1
ATOM 4032 C C . ALA B 1 229 ? 11.453 37.438 7.566 1 98.75 229 ALA B C 1
ATOM 4034 O O . ALA B 1 229 ? 11.297 38.438 8.281 1 98.75 229 ALA B O 1
ATOM 4035 N N . ARG B 1 230 ? 11.266 37.375 6.312 1 98.5 230 ARG B N 1
ATOM 4036 C CA . ARG B 1 230 ? 10.883 38.562 5.586 1 98.5 230 ARG B CA 1
ATOM 4037 C C . ARG B 1 230 ? 9.523 39.094 6.055 1 98.5 230 ARG B C 1
ATOM 4039 O O . ARG B 1 230 ? 9.375 40.281 6.359 1 98.5 230 ARG B O 1
ATOM 4046 N N . TYR B 1 231 ? 8.539 38.188 6.082 1 98.56 231 TYR B N 1
ATOM 4047 C CA . TYR B 1 231 ? 7.188 38.594 6.445 1 98.56 231 TYR B CA 1
ATOM 4048 C C . TYR B 1 231 ? 7.141 39.125 7.875 1 98.56 231 TYR B C 1
ATOM 4050 O O . TYR B 1 231 ? 6.438 40.094 8.164 1 98.56 231 TYR B O 1
ATOM 4058 N N . PHE B 1 232 ? 7.852 38.531 8.789 1 98.31 232 PHE B N 1
ATOM 4059 C CA . PHE B 1 232 ? 7.828 38.875 10.211 1 98.31 232 PHE B CA 1
ATOM 4060 C C . PHE B 1 232 ? 8.828 39.969 10.516 1 98.31 232 PHE B C 1
ATOM 4062 O O . PHE B 1 232 ? 8.922 40.438 11.656 1 98.31 232 PHE B O 1
ATOM 4069 N N . LYS B 1 233 ? 9.633 40.375 9.492 1 98.06 233 LYS B N 1
ATOM 4070 C CA . LYS B 1 233 ? 10.641 41.438 9.594 1 98.06 233 LYS B CA 1
ATOM 4071 C C . LYS B 1 233 ? 11.75 41.031 10.562 1 98.06 233 LYS B C 1
ATOM 4073 O O . LYS B 1 233 ? 12.18 41.844 11.383 1 98.06 233 LYS B O 1
ATOM 4078 N N . PHE B 1 234 ? 12.102 39.812 10.508 1 98.31 234 PHE B N 1
ATOM 4079 C CA . PHE B 1 234 ? 13.289 39.312 11.211 1 98.31 234 PHE B CA 1
ATOM 4080 C C . PHE B 1 234 ? 14.531 39.5 10.344 1 98.31 234 PHE B C 1
ATOM 4082 O O . PHE B 1 234 ? 14.43 39.781 9.148 1 98.31 234 PHE B O 1
ATOM 4089 N N . ASN B 1 235 ? 15.719 39.344 10.984 1 98.31 235 ASN B N 1
ATOM 4090 C CA . ASN B 1 235 ? 16.984 39.406 10.25 1 98.31 235 ASN B CA 1
ATOM 4091 C C . ASN B 1 235 ? 17.172 38.188 9.352 1 98.31 235 ASN B C 1
ATOM 4093 O O . ASN B 1 235 ? 17.484 37.094 9.828 1 98.31 235 ASN B O 1
ATOM 4097 N N . GLU B 1 236 ? 17.031 38.312 8.086 1 98.06 236 GLU B N 1
ATOM 4098 C CA . GLU B 1 236 ? 17.141 37.219 7.105 1 98.06 236 GLU B CA 1
ATOM 4099 C C . GLU B 1 236 ? 18.531 36.625 7.098 1 98.06 236 GLU B C 1
ATOM 4101 O O . GLU B 1 236 ? 18.719 35.469 6.664 1 98.06 236 GLU B O 1
ATOM 4106 N N . ASP B 1 237 ? 19.516 37.344 7.559 1 98.19 237 ASP B N 1
ATOM 4107 C CA . ASP B 1 237 ? 20.906 36.906 7.543 1 98.19 237 ASP B CA 1
ATOM 4108 C C . ASP B 1 237 ? 21.109 35.75 8.539 1 98.19 237 ASP B C 1
ATOM 4110 O O . ASP B 1 237 ? 22.109 35.031 8.477 1 98.19 237 ASP B O 1
ATOM 4114 N N . LEU B 1 238 ? 20.172 35.656 9.453 1 98.69 238 LEU B N 1
ATOM 4115 C CA . LEU B 1 238 ? 20.266 34.594 10.469 1 98.69 238 LEU B CA 1
ATOM 4116 C C . LEU B 1 238 ? 19.812 33.25 9.906 1 98.69 238 LEU B C 1
ATOM 4118 O O . LEU B 1 238 ? 20.016 32.219 10.539 1 98.69 238 LEU B O 1
ATOM 4122 N N . VAL B 1 239 ? 19.188 33.219 8.727 1 98.81 239 VAL B N 1
ATOM 4123 C CA . VAL B 1 239 ? 18.859 32 8.023 1 98.81 239 VAL B CA 1
ATOM 4124 C C . VAL B 1 239 ? 20.078 31.516 7.227 1 98.81 239 VAL B C 1
ATOM 4126 O O . VAL B 1 239 ? 20.5 32.188 6.281 1 98.81 239 VAL B O 1
ATOM 4129 N N . LYS B 1 240 ? 20.656 30.375 7.637 1 98.75 240 LYS B N 1
ATOM 4130 C CA . LYS B 1 240 ? 21.875 29.859 7.016 1 98.75 240 LYS B CA 1
ATOM 4131 C C . LYS B 1 240 ? 21.578 28.609 6.184 1 98.75 240 LYS B C 1
ATOM 4133 O O . LYS B 1 240 ? 20.828 27.734 6.625 1 98.75 240 LYS B O 1
ATOM 4138 N N . PRO B 1 241 ? 22.078 28.578 4.961 1 98.38 241 PRO B N 1
ATOM 4139 C CA . PRO B 1 241 ? 21.844 27.422 4.098 1 98.38 241 PRO B CA 1
ATOM 4140 C C . PRO B 1 241 ? 22.641 26.203 4.516 1 98.38 241 PRO B C 1
ATOM 4142 O O . PRO B 1 241 ? 23.812 26.312 4.891 1 98.38 241 PRO B O 1
ATOM 4145 N N . ILE B 1 242 ? 21.984 25.125 4.57 1 98.31 242 ILE B N 1
ATOM 4146 C CA . ILE B 1 242 ? 22.656 23.828 4.656 1 98.31 242 ILE B CA 1
ATOM 4147 C C . ILE B 1 242 ? 22.109 22.891 3.568 1 98.31 242 ILE B C 1
ATOM 4149 O O . ILE B 1 242 ? 21.156 23.234 2.871 1 98.31 242 ILE B O 1
ATOM 4153 N N . ARG B 1 243 ? 22.828 21.766 3.342 1 97.38 243 ARG B N 1
ATOM 4154 C CA . ARG B 1 243 ? 22.391 20.797 2.346 1 97.38 243 ARG B CA 1
ATOM 4155 C C . ARG B 1 243 ? 21.719 19.594 3.008 1 97.38 243 ARG B C 1
ATOM 4157 O O . ARG B 1 243 ? 21.953 19.312 4.188 1 97.38 243 ARG B O 1
ATOM 4164 N N . LEU B 1 244 ? 20.828 19 2.262 1 96.69 244 LEU B N 1
ATOM 4165 C CA . LEU B 1 244 ? 20.188 17.781 2.75 1 96.69 244 LEU B CA 1
ATOM 4166 C C . LEU B 1 244 ? 21.219 16.766 3.207 1 96.69 244 LEU B C 1
ATOM 4168 O O . LEU B 1 244 ? 21.016 16.078 4.211 1 96.69 244 LEU B O 1
ATOM 4172 N N . SER B 1 245 ? 22.328 16.625 2.502 1 95.69 245 SER B N 1
ATOM 4173 C CA . SER B 1 245 ? 23.391 15.68 2.797 1 95.69 245 SER B CA 1
ATOM 4174 C C . SER B 1 245 ? 24.078 16 4.125 1 95.69 245 SER B C 1
ATOM 4176 O O . SER B 1 245 ? 24.812 15.18 4.668 1 95.69 245 SER B O 1
ATOM 4178 N N . ASP B 1 246 ? 23.844 17.25 4.609 1 96.38 246 ASP B N 1
ATOM 4179 C CA . ASP B 1 246 ? 24.453 17.688 5.863 1 96.38 246 ASP B CA 1
ATOM 4180 C C . ASP B 1 246 ? 23.672 17.141 7.062 1 96.38 246 ASP B C 1
ATOM 4182 O O . ASP B 1 246 ? 24.156 17.219 8.195 1 96.38 246 ASP B O 1
ATOM 4186 N N . VAL B 1 247 ? 22.484 16.703 6.848 1 95.06 247 VAL B N 1
ATOM 4187 C CA . VAL B 1 247 ? 21.625 16.219 7.918 1 95.06 247 VAL B CA 1
ATOM 4188 C C . VAL B 1 247 ? 21.609 14.688 7.914 1 95.06 247 VAL B C 1
ATOM 4190 O O . VAL B 1 247 ? 21.5 14.07 6.852 1 95.06 247 VAL B O 1
ATOM 4193 N N . ASN B 1 248 ? 21.734 14.07 9.055 1 92.81 248 ASN B N 1
ATOM 4194 C CA . ASN B 1 248 ? 21.766 12.609 9.172 1 92.81 248 ASN B CA 1
ATOM 4195 C C . ASN B 1 248 ? 20.406 12.062 9.602 1 92.81 248 ASN B C 1
ATOM 4197 O O . ASN B 1 248 ? 20.25 11.586 10.727 1 92.81 248 ASN B O 1
ATOM 4201 N N . TYR B 1 249 ? 19.438 12.055 8.688 1 93.25 249 TYR B N 1
ATOM 4202 C CA . TYR B 1 249 ? 18.141 11.445 8.953 1 93.25 249 TYR B CA 1
ATOM 4203 C C . TYR B 1 249 ? 18.25 9.922 8.961 1 93.25 249 TYR B C 1
ATOM 4205 O O . TYR B 1 249 ? 18.953 9.344 8.133 1 93.25 249 TYR B O 1
ATOM 4213 N N . LYS B 1 250 ? 17.562 9.312 9.867 1 94.62 250 LYS B N 1
ATOM 4214 C CA . LYS B 1 250 ? 17.5 7.855 9.852 1 94.62 250 LYS B CA 1
ATOM 4215 C C . LYS B 1 250 ? 16.766 7.348 8.617 1 94.62 250 LYS B C 1
ATOM 4217 O O . LYS B 1 250 ? 17.266 6.488 7.891 1 94.62 250 LYS B O 1
ATOM 4222 N N . ALA B 1 251 ? 15.57 7.789 8.414 1 97.62 251 ALA B N 1
ATOM 4223 C CA . ALA B 1 251 ? 14.789 7.438 7.238 1 97.62 251 ALA B CA 1
ATOM 4224 C C . ALA B 1 251 ? 15.148 8.328 6.055 1 97.62 251 ALA B C 1
ATOM 4226 O O . ALA B 1 251 ? 15.359 9.539 6.219 1 97.62 251 ALA B O 1
ATOM 4227 N N . ARG B 1 252 ? 15.203 7.762 4.84 1 96.81 252 ARG B N 1
ATOM 4228 C CA . ARG B 1 252 ? 15.406 8.562 3.635 1 96.81 252 ARG B CA 1
ATOM 4229 C C . ARG B 1 252 ? 14.297 9.602 3.479 1 96.81 252 ARG B C 1
ATOM 4231 O O . ARG B 1 252 ? 13.125 9.312 3.729 1 96.81 252 ARG B O 1
ATOM 4238 N N . ARG B 1 253 ? 14.68 10.82 3.104 1 97.88 253 ARG B N 1
ATOM 4239 C CA . ARG B 1 253 ? 13.719 11.883 2.814 1 97.88 253 ARG B CA 1
ATOM 4240 C C . ARG B 1 253 ? 13.727 12.234 1.331 1 97.88 253 ARG B C 1
ATOM 4242 O O . ARG B 1 253 ? 14.789 12.281 0.705 1 97.88 253 ARG B O 1
ATOM 4249 N N . PRO B 1 254 ? 12.555 12.438 0.802 1 98.06 254 PRO B N 1
ATOM 4250 C CA . PRO B 1 254 ? 12.523 12.852 -0.602 1 98.06 254 PRO B CA 1
ATOM 4251 C C . PRO B 1 254 ? 13.18 14.211 -0.828 1 98.06 254 PRO B C 1
ATOM 4253 O O . PRO B 1 254 ? 13.055 15.109 0.013 1 98.06 254 PRO B O 1
ATOM 4256 N N . ARG B 1 255 ? 13.812 14.391 -1.938 1 98 255 ARG B N 1
ATOM 4257 C CA . ARG B 1 255 ? 14.445 15.656 -2.295 1 98 255 ARG B CA 1
ATOM 4258 C C . ARG B 1 255 ? 13.406 16.703 -2.67 1 98 255 ARG B C 1
ATOM 4260 O O . ARG B 1 255 ? 13.531 17.875 -2.295 1 98 255 ARG B O 1
ATOM 4267 N N . ASP B 1 256 ? 12.43 16.266 -3.439 1 98.69 256 ASP B N 1
ATOM 4268 C CA . ASP B 1 256 ? 11.367 17.156 -3.869 1 98.69 256 ASP B CA 1
ATOM 4269 C C . ASP B 1 256 ? 10.023 16.438 -3.914 1 98.69 256 ASP B C 1
ATOM 4271 O O . ASP B 1 256 ? 9.617 15.938 -4.965 1 98.69 256 ASP B O 1
ATOM 4275 N N . SER B 1 257 ? 9.312 16.438 -2.82 1 98.62 257 SER B N 1
ATOM 4276 C CA . SER B 1 257 ? 7.992 15.82 -2.75 1 98.62 257 SER B CA 1
ATOM 4277 C C . SER B 1 257 ? 6.883 16.859 -2.834 1 98.62 257 SER B C 1
ATOM 4279 O O . SER B 1 257 ? 5.773 16.641 -2.35 1 98.62 257 SER B O 1
ATOM 4281 N N . SER B 1 258 ? 7.188 18.047 -3.438 1 98.88 258 SER B N 1
ATOM 4282 C CA . SER B 1 258 ? 6.184 19.094 -3.566 1 98.88 258 SER B CA 1
ATOM 4283 C C . SER B 1 258 ? 4.961 18.609 -4.332 1 98.88 258 SER B C 1
ATOM 4285 O O . SER B 1 258 ? 5.07 17.703 -5.168 1 98.88 258 SER B O 1
ATOM 4287 N N . LEU B 1 259 ? 3.814 19.172 -4.004 1 98.88 259 LEU B N 1
ATOM 4288 C CA . LEU B 1 259 ? 2.535 18.766 -4.578 1 98.88 259 LEU B CA 1
ATOM 4289 C C . LEU B 1 259 ? 1.908 19.906 -5.375 1 98.88 259 LEU B C 1
ATOM 4291 O O . LEU B 1 259 ? 1.854 21.047 -4.898 1 98.88 259 LEU B O 1
ATOM 4295 N N . SER B 1 260 ? 1.479 19.594 -6.602 1 98.69 260 SER B N 1
ATOM 4296 C CA . SER B 1 260 ? 0.645 20.547 -7.312 1 98.69 260 SER B CA 1
ATOM 4297 C C . SER B 1 260 ? -0.725 20.688 -6.652 1 98.69 260 SER B C 1
ATOM 4299 O O . SER B 1 260 ? -1.409 19.688 -6.418 1 98.69 260 SER B O 1
ATOM 4301 N N . ASN B 1 261 ? -1.107 21.938 -6.328 1 98.62 261 ASN B N 1
ATOM 4302 C CA . ASN B 1 261 ? -2.391 22.141 -5.668 1 98.62 261 ASN B CA 1
ATOM 4303 C C . ASN B 1 261 ? -3.391 22.828 -6.594 1 98.62 261 ASN B C 1
ATOM 4305 O O . ASN B 1 261 ? -4.312 23.5 -6.129 1 98.62 261 ASN B O 1
ATOM 4309 N N . LYS B 1 262 ? -3.186 22.719 -7.883 1 97.88 262 LYS B N 1
ATOM 4310 C CA . LYS B 1 262 ? -4.031 23.359 -8.875 1 97.88 262 LYS B CA 1
ATOM 4311 C C . LYS B 1 262 ? -5.496 22.969 -8.688 1 97.88 262 LYS B C 1
ATOM 4313 O O . LYS B 1 262 ? -6.383 23.828 -8.734 1 97.88 262 LYS B O 1
ATOM 4318 N N . ARG B 1 263 ? -5.824 21.688 -8.461 1 97.94 263 ARG B N 1
ATOM 4319 C CA . ARG B 1 263 ? -7.191 21.219 -8.273 1 97.94 263 ARG B CA 1
ATOM 4320 C C . ARG B 1 263 ? -7.82 21.844 -7.031 1 97.94 263 ARG B C 1
ATOM 4322 O O . ARG B 1 263 ? -8.992 22.234 -7.059 1 97.94 263 ARG B O 1
ATOM 4329 N N . ALA B 1 264 ? -7.031 21.938 -5.996 1 98.75 264 ALA B N 1
ATOM 4330 C CA . ALA B 1 264 ? -7.539 22.469 -4.73 1 98.75 264 ALA B CA 1
ATOM 4331 C C . ALA B 1 264 ? -7.863 23.953 -4.852 1 98.75 264 ALA B C 1
ATOM 4333 O O . ALA B 1 264 ? -8.828 24.422 -4.25 1 98.75 264 ALA B O 1
ATOM 4334 N N . LEU B 1 265 ? -7.031 24.688 -5.582 1 98 265 LEU B N 1
ATOM 4335 C CA . LEU B 1 265 ? -7.27 26.109 -5.781 1 98 265 LEU B CA 1
ATOM 4336 C C . LEU B 1 265 ? -8.656 26.359 -6.355 1 98 265 LEU B C 1
ATOM 4338 O O . LEU B 1 265 ? -9.375 27.25 -5.902 1 98 265 LEU B O 1
ATOM 4342 N N . GLY B 1 266 ? -9.008 25.484 -7.297 1 95.69 266 GLY B N 1
ATOM 4343 C CA . GLY B 1 266 ? -10.312 25.641 -7.93 1 95.69 266 GLY B CA 1
ATOM 4344 C C . GLY B 1 266 ? -11.461 25.219 -7.039 1 95.69 266 GLY B C 1
ATOM 4345 O O . GLY B 1 266 ? -12.516 25.859 -7.023 1 95.69 266 GLY B O 1
ATOM 4346 N N . ILE B 1 267 ? -11.305 24.281 -6.203 1 96.81 267 ILE B N 1
ATOM 4347 C CA . ILE B 1 267 ? -12.375 23.656 -5.426 1 96.81 267 ILE B CA 1
ATOM 4348 C C . ILE B 1 267 ? -12.594 24.438 -4.137 1 96.81 267 ILE B C 1
ATOM 4350 O O . ILE B 1 267 ? -13.734 24.672 -3.73 1 96.81 267 ILE B O 1
ATOM 4354 N N . LEU B 1 268 ? -11.523 24.922 -3.535 1 98.31 268 LEU B N 1
ATOM 4355 C CA . LEU B 1 268 ? -11.594 25.453 -2.178 1 98.31 268 LEU B CA 1
ATOM 4356 C C . LEU B 1 268 ? -11.742 26.969 -2.197 1 98.31 268 LEU B C 1
ATOM 4358 O O . LEU B 1 268 ? -12.203 27.578 -1.221 1 98.31 268 LEU B O 1
ATOM 4362 N N . ASN B 1 269 ? -11.281 27.625 -3.26 1 97.06 269 ASN B N 1
ATOM 4363 C CA . ASN B 1 269 ? -11.234 29.078 -3.344 1 97.06 269 ASN B CA 1
ATOM 4364 C C . ASN B 1 269 ? -10.43 29.688 -2.195 1 97.06 269 ASN B C 1
ATOM 4366 O O . ASN B 1 269 ? -10.859 30.656 -1.572 1 97.06 269 ASN B O 1
ATOM 4370 N N . ILE B 1 270 ? -9.438 29.016 -1.715 1 98.12 270 ILE B N 1
ATOM 4371 C CA . ILE B 1 270 ? -8.422 29.469 -0.775 1 98.12 270 ILE B CA 1
ATOM 4372 C C . ILE B 1 270 ? -7.125 29.766 -1.522 1 98.12 270 ILE B C 1
ATOM 4374 O O . ILE B 1 270 ? -6.719 29 -2.398 1 98.12 270 ILE B O 1
ATOM 4378 N N . PRO B 1 271 ? -6.539 30.922 -1.271 1 98.12 271 PRO B N 1
ATOM 4379 C CA . PRO B 1 271 ? -5.297 31.234 -1.985 1 98.12 271 PRO B CA 1
ATOM 4380 C C . PRO B 1 271 ? -4.105 30.422 -1.486 1 98.12 271 PRO B C 1
ATOM 4382 O O . PRO B 1 271 ? -3.15 30.984 -0.948 1 98.12 271 PRO B O 1
ATOM 4385 N N . LEU B 1 272 ? -4.043 29.203 -1.819 1 98.5 272 LEU B N 1
ATOM 4386 C CA . LEU B 1 272 ? -3.094 28.234 -1.287 1 98.5 272 LEU B CA 1
ATOM 4387 C C . LEU B 1 272 ? -1.669 28.578 -1.706 1 98.5 272 LEU B C 1
ATOM 4389 O O . LEU B 1 272 ? -0.716 28.281 -0.98 1 98.5 272 LEU B O 1
ATOM 4393 N N . ASN B 1 273 ? -1.509 29.266 -2.852 1 97.94 273 ASN B N 1
ATOM 4394 C CA . ASN B 1 273 ? -0.179 29.531 -3.393 1 97.94 273 ASN B CA 1
ATOM 4395 C C . ASN B 1 273 ? 0.37 30.859 -2.91 1 97.94 273 ASN B C 1
ATOM 4397 O O . ASN B 1 273 ? 1.49 31.25 -3.258 1 97.94 273 ASN B O 1
ATOM 4401 N N . ASP B 1 274 ? -0.417 31.516 -2.107 1 98.31 274 ASP B N 1
ATOM 4402 C CA . ASP B 1 274 ? 0.006 32.812 -1.56 1 98.31 274 ASP B CA 1
ATOM 4403 C C . ASP B 1 274 ? 0.602 32.625 -0.164 1 98.31 274 ASP B C 1
ATOM 4405 O O . ASP B 1 274 ? -0.124 32.656 0.833 1 98.31 274 ASP B O 1
ATOM 4409 N N . ILE B 1 275 ? 1.874 32.562 -0.159 1 98.5 275 ILE B N 1
ATOM 4410 C CA . ILE B 1 275 ? 2.566 32.312 1.1 1 98.5 275 ILE B CA 1
ATOM 4411 C C . ILE B 1 275 ? 2.314 33.469 2.068 1 98.5 275 ILE B C 1
ATOM 4413 O O . ILE B 1 275 ? 2.229 33.281 3.281 1 98.5 275 ILE B O 1
ATOM 4417 N N . ASP B 1 276 ? 2.146 34.656 1.598 1 98.5 276 ASP B N 1
ATOM 4418 C CA . ASP B 1 276 ? 1.9 35.812 2.461 1 98.5 276 ASP B CA 1
ATOM 4419 C C . ASP B 1 276 ? 0.525 35.719 3.117 1 98.5 276 ASP B C 1
ATOM 4421 O O . ASP B 1 276 ? 0.348 36.125 4.262 1 98.5 276 ASP B O 1
ATOM 4425 N N . TYR B 1 277 ? -0.41 35.219 2.342 1 98.62 277 TYR B N 1
ATOM 4426 C CA . TYR B 1 277 ? -1.728 34.969 2.922 1 98.62 277 TYR B CA 1
ATOM 4427 C C . TYR B 1 277 ? -1.634 34.031 4.113 1 98.62 277 TYR B C 1
ATOM 4429 O O . TYR B 1 277 ? -2.145 34.344 5.195 1 98.62 277 TYR B O 1
ATOM 4437 N N . ALA B 1 278 ? -0.983 32.906 3.955 1 98.81 278 ALA B N 1
ATOM 4438 C CA . ALA B 1 278 ? -0.83 31.938 5.023 1 98.81 278 ALA B CA 1
ATOM 4439 C C . ALA B 1 278 ? -0.074 32.531 6.211 1 98.81 278 ALA B C 1
ATOM 4441 O O . ALA B 1 278 ? -0.454 32.312 7.363 1 98.81 278 ALA B O 1
ATOM 4442 N N . LEU B 1 279 ? 0.997 33.312 5.898 1 98.75 279 LEU B N 1
ATOM 4443 C CA . LEU B 1 279 ? 1.826 33.844 6.961 1 98.75 279 LEU B CA 1
ATOM 4444 C C . LEU B 1 279 ? 1.071 34.938 7.73 1 98.75 279 LEU B C 1
ATOM 4446 O O . LEU B 1 279 ? 1.301 35.125 8.922 1 98.75 279 LEU B O 1
ATOM 4450 N N . SER B 1 280 ? 0.149 35.625 7.07 1 98.69 280 SER B N 1
ATOM 4451 C CA . SER B 1 280 ? -0.67 36.625 7.77 1 98.69 280 SER B CA 1
ATOM 4452 C C . SER B 1 280 ? -1.527 35.969 8.844 1 98.69 280 SER B C 1
ATOM 4454 O O . SER B 1 280 ? -1.655 36.5 9.953 1 98.69 280 SER B O 1
ATOM 4456 N N . ILE B 1 281 ? -2.098 34.812 8.523 1 98.62 281 ILE B N 1
ATOM 4457 C CA . ILE B 1 281 ? -2.889 34.062 9.477 1 98.62 281 ILE B CA 1
ATOM 4458 C C . ILE B 1 281 ? -1.988 33.531 10.602 1 98.62 281 ILE B C 1
ATOM 4460 O O . ILE B 1 281 ? -2.318 33.656 11.781 1 98.62 281 ILE B O 1
ATOM 4464 N N . PHE B 1 282 ? -0.813 33.062 10.156 1 98.56 282 PHE B N 1
ATOM 4465 C CA . PHE B 1 282 ? 0.148 32.5 11.102 1 98.56 282 PHE B CA 1
ATOM 4466 C C . PHE B 1 282 ? 0.586 33.531 12.117 1 98.56 282 PHE B C 1
ATOM 4468 O O . PHE B 1 282 ? 0.567 33.281 13.328 1 98.56 282 PHE B O 1
ATOM 4475 N N . LYS B 1 283 ? 0.896 34.656 11.617 1 98.38 283 LYS B N 1
ATOM 4476 C CA . LYS B 1 283 ? 1.336 35.75 12.477 1 98.38 283 LYS B CA 1
ATOM 4477 C C . LYS B 1 283 ? 0.23 36.188 13.438 1 98.38 283 LYS B C 1
ATOM 4479 O O . LYS B 1 283 ? 0.481 36.406 14.625 1 98.38 283 LYS B O 1
ATOM 4484 N N . SER B 1 284 ? -0.939 36.312 12.914 1 98.12 284 SER B N 1
ATOM 4485 C CA . SER B 1 284 ? -2.074 36.719 13.742 1 98.12 284 SER B CA 1
ATOM 4486 C C . SER B 1 284 ? -2.285 35.719 14.883 1 98.12 284 SER B C 1
ATOM 4488 O O . SER B 1 284 ? -2.551 36.125 16.016 1 98.12 284 SER B O 1
ATOM 4490 N N . GLU B 1 285 ? -2.098 34.438 14.617 1 97.56 285 GLU B N 1
ATOM 4491 C CA . GLU B 1 285 ? -2.338 33.406 15.617 1 97.56 285 GLU B CA 1
ATOM 4492 C C . GLU B 1 285 ? -1.227 33.375 16.656 1 97.56 285 GLU B C 1
ATOM 4494 O O . GLU B 1 285 ? -1.452 32.969 17.797 1 97.56 285 GLU B O 1
ATOM 4499 N N . LEU B 1 286 ? -0.051 33.781 16.219 1 96 286 LEU B N 1
ATOM 4500 C CA . LEU B 1 286 ? 1.075 33.812 17.156 1 96 286 LEU B CA 1
ATOM 4501 C C . LEU B 1 286 ? 0.98 35.031 18.062 1 96 286 LEU B C 1
ATOM 4503 O O . LEU B 1 286 ? 1.592 35.062 19.141 1 96 286 LEU B O 1
ATOM 4507 N N . GLY B 1 287 ? 0.217 36.031 17.703 1 92.44 287 GLY B N 1
ATOM 4508 C CA . GLY B 1 287 ? 0.027 37.219 18.516 1 92.44 287 GLY B CA 1
ATOM 4509 C C . GLY B 1 287 ? 1.237 38.125 18.516 1 92.44 287 GLY B C 1
ATOM 4510 O O . GLY B 1 287 ? 1.553 38.75 19.547 1 92.44 287 GLY B O 1
ATOM 4511 N N . ILE B 1 288 ? 2.037 38.219 17.562 1 85.06 288 ILE B N 1
ATOM 4512 C CA . ILE B 1 288 ? 3.205 39.094 17.531 1 85.06 288 ILE B CA 1
ATOM 4513 C C . ILE B 1 288 ? 3.105 40.031 16.328 1 85.06 288 ILE B C 1
ATOM 4515 O O . ILE B 1 288 ? 2.463 39.719 15.328 1 85.06 288 ILE B O 1
#

Solvent-accessible surface area (backbone atoms only — not comparable to full-atom values): 28824 Å² total; per-residue (Å²): 94,42,33,35,31,32,23,28,32,33,41,51,26,32,32,29,47,46,60,35,13,84,77,28,50,29,41,31,29,24,66,88,52,87,68,87,52,70,72,39,50,68,44,80,47,52,53,84,78,35,29,57,56,53,38,70,72,64,60,35,51,28,37,38,45,49,54,59,74,76,52,47,50,54,19,51,75,36,44,58,59,32,35,45,48,29,27,56,27,41,43,52,33,50,43,47,32,45,74,73,64,23,48,42,36,34,60,45,50,35,45,27,33,50,13,86,80,38,56,42,50,80,83,56,67,70,42,42,66,32,49,36,20,42,29,47,45,42,32,47,36,26,34,49,53,67,70,23,19,39,38,28,31,27,65,62,22,61,84,76,56,51,76,91,30,68,58,47,50,45,53,58,33,40,76,68,73,36,72,40,82,20,32,59,66,32,32,26,12,51,16,50,20,64,56,49,4,52,48,49,46,53,37,60,74,65,64,61,75,48,69,41,33,59,29,18,44,73,37,26,48,30,53,47,48,43,49,51,21,54,75,71,67,41,69,52,81,37,57,39,78,41,50,59,89,75,51,88,66,84,36,64,73,51,43,18,30,12,48,40,32,68,69,35,39,72,73,64,72,49,71,42,68,37,63,65,60,52,48,52,54,46,37,62,74,70,70,109,96,42,33,36,31,31,24,28,32,32,41,51,26,33,32,30,47,47,60,36,13,83,77,29,50,29,41,30,30,23,65,88,52,88,70,87,51,70,71,39,50,68,46,82,47,52,52,84,79,34,28,57,56,53,39,71,72,64,61,34,50,29,37,39,44,49,54,57,73,77,52,47,48,54,18,52,75,35,45,58,59,32,36,44,48,30,28,55,27,42,42,50,33,50,43,46,33,46,73,71,64,22,48,44,38,36,60,46,50,38,44,27,31,48,14,85,81,38,56,41,50,79,82,56,67,69,43,43,68,33,50,36,20,42,29,48,43,43,32,47,35,25,35,49,51,68,69,22,19,38,38,28,31,26,66,61,21,62,82,76,58,50,75,90,32,67,58,47,49,47,53,56,32,40,76,68,73,36,72,42,82,22,33,58,66,33,32,26,12,52,16,50,19,63,55,48,4,52,47,48,46,54,38,61,74,63,64,61,75,48,67,40,32,58,28,20,44,73,36,26,48,30,54,47,48,44,49,51,22,56,76,72,67,39,70,54,82,37,56,38,80,40,49,56,88,75,52,88,65,83,36,67,72,52,43,18,29,12,45,42,31,68,69,35,41,71,73,64,72,47,71,43,69,37,63,65,61,53,47,53,55,46,37,61,74,69,69,112

InterPro domains:
  IPR005913 dTDP-4-dehydrorhamnose reductase [PTHR10491] (43-278)
  IPR029903 RmlD-like, substrate binding domain [PF04321] (3-279)
  IPR036291 NAD(P)-binding domain superfamily [SSF51735] (1-284)

Sequence (576 aa):
MIILVTGVSSSPGYKTAVKLAGIHEVIGVYNEHPVNVPNATVVKADLTKDASRLINEYKPNVVIHTAAVGNVDQCEDQPDLCYRVNVETSRILLREAYRVGSAIYYLSTDYVFDGERGLYNEDDAPRPINYYGLSKLLAEEITRALGGSIIRVAWVYGTGPGRVNFGRTVVEKLSRGEVVNAIIDQWSSPTLNTIIGEAMLRLVESRFTGVLHVTGPRMSRFDFAKAIARYFKFNEDLVKPIRLSDVNYKARRPRDSSLSNKRALGILNIPLNDIDYALSIFKSELGIMIILVTGVSSSPGYKTAVKLAGIHEVIGVYNEHPVNVPNATVVKADLTKDASRLINEYKPNVVIHTAAVGNVDQCEDQPDLCYRVNVETSRILLREAYRVGSAIYYLSTDYVFDGERGLYNEDDAPRPINYYGLSKLLAEEITRALGGSIIRVAWVYGTGPGRVNFGRTVVEKLSRGEVVNAIIDQWSSPTLNTIIGEAMLRLVESRFTGVLHVTGPRMSRFDFAKAIARYFKFNEDLVKPIRLSDVNYKARRPRDSSLSNKRALGILNIPLNDIDYALSIFKSELGI

Nearest PDB structures (foldseek):
  2ggs-assembly2_B  TM=9.248E-01  e=2.098E-26  Sulfurisphaera tokodaii
  2ydx-assembly1_B  TM=8.517E-01  e=9.879E-25  Homo sapiens
  1vl0-assembly1_B  TM=8.728E-01  e=4.388E-23  Clostridium acetobutylicum ATCC 824
  3sc6-assembly6_F  TM=8.743E-01  e=7.866E-23  Bacillus anthracis str. Ames
  4ktt-assembly1_E  TM=8.565E-01  e=6.228E-23  Homo sapiens

Organism: Caldivirga maquilingensis (strain ATCC 700844 / DSM 13496 / JCM 10307 / IC-167) (NCBI:txid397948)

Secondary structure (DSSP, 8-state):
-EEEEE-TTSHHHHHHHHHHHTTSEEEEEESSS----TTSEEEE--HHHHHHHHHHHH--SEEEE------HHHHHH-HHHHHIIIIIIHHHHHHHHHHTT-EEEEEEEGGGS-SSS-SB-TTSPP--SSHHHHHHHHHHHHHHHTT-EEEEE-SEE-SSSSS--HHHHHHHHHHTT--EEEESS-EE--EEHHHHHHHHHHHHHTT--SEEE-----EEHHHHHHHHHHHHT--GGGEEEE-GGGS--SS---SB--B--HHHHHHH---TT-HHHHHHHHHHHHT-/-EEEEE-TTSHHHHHHHHHHHTTSEEEEEESSS----TTSEEEE--HHHHHHHHHHHH--SEEEE------HHHHHH-HHHHHIIIIIIHHHHHHHHHHTT-EEEEEEEGGGS--SS-SB-TTSPP--SSHHHHHHHHHHHHHHHTT-EEEEE-SEE-SSSSS--HHHHHHHHHHTT--EEEESS-EE--EEHHHHHHHHHHHHHTT--SEEE-----EEHHHHHHHHHHHHT--GGGEEEE-GGGS--SS---SB--B--HHHHHHH---TT-HHHHHHHHHHHHT-

Foldseek 3Di:
DEEEQEPCLALLSVLLQLLCLVPHAYEYEDEDDDDDRPNYHYDHDDLLPCLLVVCVVRVGQAYEYEDADPPQLVCQVCVVVRLSGLAVSLLSNVVSNLVSNHAYEYEAELQQAQQPPAADEQPDHGDHQGSNSVSRVNSVVSQVVSQHEYEYEYQEDADGGHDHGLLVVLCVQLVVVAADEFEQQAKAFYAYSNQSSLLSNLCVVVVDTYYAYQGEAIDGRLRLSLVLCVLVVTDNVSYHYDHPVVDDRNGDDHRHSYHNRPVVCVRRVDPRHDSSVSSVVRCVRVVD/DEEEQEPCLALLSVLLQLLCLVPHAYEYEDEDDDDDRPNYHYDHDDLLPCLLVVCVVRVGQAYEYEDADPPQLVCQVCVVVRLSGLAVSLLSNVVSNLVSNHAYEYEAELQQAQQPPAADEQPDHGDHQGSNSVSRVNSVVSQVVSQHEYEYEYQEDADGGHDHGLLVVLCVQLVVVAADEFEQQAKAFYAYSNQSSLLSNLCVVVVDTYYAYQGEAIDGRLRLSLVLCVLVVTDNVSYHYDHPVVDDRNGDDHRHSYHNRVVVCVRRVDPRHDSSVSSVVRCVRVPD

pLDDT: mean 98.02, std 1.71, range [85.06, 99.0]